Protein AF-A0A328EGV8-F1 (afdb_monomer_lite)

Radius of gyration: 38.37 Å; chains: 1; bounding box: 125×71×130 Å

Foldseek 3Di:
DDPDDDPDDDDPDPDDDPDQPDLVLLLVLLCVLCVPDDPVLSVLLSCCVSVLPDPDDSVRSNVQSNVLVVVCVVVVDRSSVSSNVVSVVVVVVVVVVVVVVPDDDDDPDPDDCVVVVVVVVVVVVVVVVVVVVVVVVVVLLCVLVVLVVQLVVLLVPDDVVLQDDDPVQLVVQLVPDDPVNCVLCVVNVHDSSNLSSLVSSLLVCLPVCVDVSNVSNVVSNVVNCLSSLNFPQDPVGDGLFLFQDLCLCVQAVVLLVVLVPDPLLVLLLPQPQFDDDDVRLLLCCVFENDPVLVVLVVLLVVVVVCVVVVHDDDPVNVVSVVVNVVSSVVSVVVLSVSLSSSLSSSLSCLVVVVCSVQARCVLLVNDHVVVFLDDPPHDQWYWDFDQDPVRHTFTKIWGWGHRPNHIKIWIFTLPDLATAIKIFDQWDQDPVVRAIWGDDPPRGDIDGLPFNAHHSNRLSVQLSVQSHNVNSVVLSVVANHSVSSSSVSSSSSRVSSVVRGDPDNVSSFSVSLSSLLSLLSSLCCPQLPDPLRVCCVHVVVCCPVPLLNVLLSLQSNVQSVPDTSVLSVLLSVLSVLLSCLLPDPPSVVLLVLAPAPVLSVLNVQSNVVVVVNNDNVSSSVSSSSVQCLFFLDRSPDPPDDSPDPRSYGDSQLSSLSSVCSVPSPDYCPPCVNVVSHDPSSSVVSVVVVVVVVVVVVVVVVVVVVVVVPDDDPDDD

Sequence (716 aa):
MNKEKLSIHPDTSGEIQKKSLNPNEVKGIIDVVFANLSPEEKSSIGNVILDSKLKLSLNNIKLILEQAKKGSEKTKTSPLNFVRKFLDFQKKQMKQKLDIQKFPTLSAKAQDNKKENQVKEKENQVKEKENQVKRKKININERLTQQIKQTKEAYQKLNPTLRQHTSDELNSKVSTLSPVVRAKLKKNNIAPAEYANFLLSREKIRGDTKKPENETFLKSLKNMERSLGIEEQTQGGYPLSYEPKAKVFDQNPDLAEFAKNDQTFSRLENVEIFPKGDEWDQKLIEKFGDRGLKELAGKVASLDAKQKQGEALSIQEKEMITAYQQQLEALKAQMQSRLTNYLKASITQAPVVALMRYLGQESLGGRKLSDLLSHQDKPFATLVQETTLTGKAEPILQLKGMIEGKPLTFYYNLADPTASLECDDNLHYDPFSHQLSLGVQGKGNRTKLNLQMPTTKELSQRLEEALTPEKVKDIIDQASDLQDYQEKIGLLASDQLEDSFSTDETIHSRLARHTEKNLAIQELQAQLVPPEITHQLMKDGLINQHRPTQNVFRLLDRTSEESTDAELQSFRIAIKKLDSFLKSPNLSQKIMEIQDPILRNVLTKLSDANLKKSDFQVRSTAMLDFFNLFTRQNLTDNSVNPEAPDYKMNLSDFSRFIGFLDRPDQMITDPKHLEHFSPAFREKYQLQESAQQGGLSHLEDEIAAVYEEEPSYAYA

pLDDT: mean 73.77, std 16.64, range [25.14, 94.38]

Secondary structure (DSSP, 8-state):
-------------S-----PPPHHHHHHHHHHHTTTS-HHHHHHHHHHHHTT-----HHHHHHHHHHHHHHHHHHTS-HHHHHHHHHHHHHHHHHHHHHHHS-----S--SSTHHHHHHHHHHHHHHHHHHHHHHHHHHHHHHHHHHHHHHHHHHHHS-HHHH---HHHHHHHHHTS-HHHHHHHHHTT--HHHHHHHHHHHHHHTT-TTSHHHHHHHHHHHHHHHHTT---B-TTS-BSSS---THHHHH-HHHHHHHHH-GGGHHHHS---S--SHHHHHHHHHHH--HHHHHHHHHHHHHHHHHHTTPPPPHHHHHHHHHHHHHHHHHHHHHHHHHHHHHHHHHHTHHHHHHHHHS-SGGGTT--HHHHS--TTS-SEEEEEEE-TTS-EEEEEEEEEEETTEEEEEEEESS-TTPEEEEEESEEEETTTTEEEE--TTTSEEEEEEEEPPPHHHHHHHHHHH--HHHHHHHHHH-SSHHHHHHHHHHHHHHHHHTTS---HHHHHHHHHHHHHHHHHHHHHHHHS-HHHHHHHHHS-GGGT-HHHHHHHHHHHHHHHHS-HHHHHHHHHHHHHHHHHHTSTTHHHHHHH---HHHHHHHHHHHHHHH-TT-HHHHHHHHHHHHHTTBSS-TT-TT--TTSTT-SB-HHHHHHHHHGGG-TT--TTSHHHHTTS-HHHHHHHHHHHHHHHHHHHHHHHHHHHHHS--------

Structure (mmCIF, N/CA/C/O backbone):
data_AF-A0A328EGV8-F1
#
_entry.id   AF-A0A328EGV8-F1
#
loop_
_atom_site.group_PDB
_atom_site.id
_atom_site.type_symbol
_atom_site.label_atom_id
_atom_site.label_alt_id
_atom_site.label_comp_id
_atom_site.label_asym_id
_atom_site.label_entity_id
_atom_site.label_seq_id
_atom_site.pdbx_PDB_ins_code
_atom_site.Cartn_x
_atom_site.Cartn_y
_atom_site.Cartn_z
_atom_site.occupancy
_atom_site.B_iso_or_equiv
_atom_site.auth_seq_id
_atom_site.auth_comp_id
_atom_site.auth_asym_id
_atom_site.auth_atom_id
_atom_site.pdbx_PDB_model_num
ATOM 1 N N . MET A 1 1 ? -35.916 10.410 3.739 1.00 26.02 1 MET A N 1
ATOM 2 C CA . MET A 1 1 ? -36.216 11.383 4.815 1.00 26.02 1 MET A CA 1
ATOM 3 C C . MET A 1 1 ? -35.506 10.914 6.072 1.00 26.02 1 MET A C 1
ATOM 5 O O . MET A 1 1 ? -35.949 9.942 6.672 1.00 26.02 1 MET A O 1
ATOM 9 N N . ASN A 1 2 ? -34.388 11.557 6.415 1.00 25.14 2 ASN A N 1
ATOM 10 C CA . ASN A 1 2 ? -33.703 11.342 7.689 1.00 25.14 2 ASN A CA 1
ATOM 11 C C . ASN A 1 2 ? -34.556 11.916 8.825 1.00 25.14 2 ASN A C 1
ATOM 13 O O . ASN A 1 2 ? -35.124 13.000 8.692 1.00 25.14 2 ASN A O 1
ATOM 17 N N . LYS A 1 3 ? -34.671 11.163 9.922 1.00 30.06 3 LYS A N 1
ATOM 18 C CA . LYS A 1 3 ? -35.305 11.599 11.169 1.00 30.06 3 LYS A CA 1
ATOM 19 C C . LYS A 1 3 ? -34.372 12.576 11.893 1.00 30.06 3 LYS A C 1
ATOM 21 O O . LYS A 1 3 ? -33.706 12.192 12.846 1.00 30.06 3 LYS A O 1
ATOM 26 N N . GLU A 1 4 ? -34.330 13.829 11.457 1.00 29.70 4 GLU A N 1
ATOM 27 C CA . GLU A 1 4 ? -33.896 14.911 12.343 1.00 29.70 4 GLU A CA 1
ATOM 28 C C . GLU A 1 4 ? -35.030 15.193 13.336 1.00 29.70 4 GLU A C 1
ATOM 30 O O . GLU A 1 4 ? -36.173 15.456 12.954 1.00 29.70 4 GLU A O 1
ATOM 35 N N . LYS A 1 5 ? -34.731 15.065 14.632 1.00 34.91 5 LYS A N 1
ATOM 36 C CA . LYS A 1 5 ? -35.637 15.431 15.723 1.00 34.91 5 LYS A CA 1
ATOM 37 C C . LYS A 1 5 ? -35.892 16.943 15.663 1.00 34.91 5 LYS A C 1
ATOM 39 O O . LYS A 1 5 ? -35.060 17.716 16.119 1.00 34.91 5 LYS A O 1
ATOM 44 N N . LEU A 1 6 ? -37.057 17.365 15.169 1.00 33.28 6 LEU A N 1
ATOM 45 C CA . LEU A 1 6 ? -37.599 18.683 15.504 1.00 33.28 6 LEU A CA 1
ATOM 46 C C . LEU A 1 6 ? -38.325 18.588 16.841 1.00 33.28 6 LEU A C 1
ATOM 48 O O . LEU A 1 6 ? -39.429 18.046 16.910 1.00 33.28 6 LEU A O 1
ATOM 52 N N . SER A 1 7 ? -37.732 19.154 17.890 1.00 30.23 7 SER A N 1
ATOM 53 C CA . SER A 1 7 ? -38.506 19.571 19.057 1.00 30.23 7 SER A CA 1
ATOM 54 C C . SER A 1 7 ? -39.130 20.929 18.741 1.00 30.23 7 SER A C 1
ATOM 56 O O . SER A 1 7 ? -38.487 21.963 18.891 1.00 30.23 7 SER A O 1
ATOM 58 N N . ILE A 1 8 ? -40.369 20.933 18.245 1.00 36.16 8 ILE A N 1
ATOM 59 C CA . ILE A 1 8 ? -41.199 22.142 18.267 1.00 36.16 8 ILE A CA 1
ATOM 60 C C . ILE A 1 8 ? -41.991 22.085 19.568 1.00 36.16 8 ILE A C 1
ATOM 62 O O . ILE A 1 8 ? -42.899 21.262 19.712 1.00 36.16 8 ILE A O 1
ATOM 66 N N . HIS A 1 9 ? -41.632 22.935 20.524 1.00 35.03 9 HIS A N 1
ATOM 67 C CA . HIS A 1 9 ? -42.417 23.106 21.738 1.00 35.03 9 HIS A CA 1
ATOM 68 C C . HIS A 1 9 ? -43.706 23.877 21.402 1.00 35.03 9 HIS A C 1
ATOM 70 O O . HIS A 1 9 ? -43.637 24.914 20.736 1.00 35.03 9 HIS A O 1
ATOM 76 N N . PRO A 1 10 ? -44.893 23.402 21.822 1.00 34.28 10 PRO A N 1
ATOM 77 C CA . PRO A 1 10 ? -46.053 24.272 21.899 1.00 34.28 10 PRO A CA 1
ATOM 78 C C . PRO A 1 10 ? -45.776 25.317 22.980 1.00 34.28 10 PRO A C 1
ATOM 80 O O . PRO A 1 10 ? -45.325 24.973 24.071 1.00 34.28 10 PRO A O 1
ATOM 83 N N . ASP A 1 11 ? -46.018 26.579 22.651 1.00 34.12 11 ASP A N 1
ATOM 84 C CA . ASP A 1 11 ? -45.873 27.695 23.577 1.00 34.12 11 ASP A CA 1
ATOM 85 C C . ASP A 1 11 ? -46.808 27.474 24.778 1.00 34.12 11 ASP A C 1
ATOM 87 O O . ASP A 1 11 ? -48.033 27.438 24.633 1.00 34.12 11 ASP A O 1
ATOM 91 N N . THR A 1 12 ? -46.222 27.222 25.948 1.00 38.00 12 THR A N 1
ATOM 92 C CA . THR A 1 12 ? -46.913 27.107 27.240 1.00 38.00 12 THR A CA 1
ATOM 93 C C . THR A 1 12 ? -46.726 28.378 28.066 1.00 38.00 12 THR A C 1
ATOM 95 O O . THR A 1 12 ? -46.600 28.307 29.286 1.00 38.00 12 THR A O 1
ATOM 98 N N . SER A 1 13 ? -46.687 29.545 27.421 1.00 29.56 13 SER A N 1
ATOM 99 C CA . SER A 1 13 ? -46.843 30.820 28.115 1.00 29.56 13 SER A CA 1
ATOM 100 C C . SER A 1 13 ? -48.334 31.116 28.305 1.00 29.56 13 SER A C 1
ATOM 102 O O . SER A 1 13 ? -49.131 31.155 27.364 1.00 29.56 13 SER A O 1
ATOM 104 N N . GLY A 1 14 ? -48.733 31.234 29.571 1.00 36.25 14 GLY A N 1
ATOM 105 C CA . GLY A 1 14 ? -50.026 31.787 29.943 1.00 36.25 14 GLY A CA 1
ATOM 106 C C . GLY A 1 14 ? -50.127 33.226 29.441 1.00 36.25 14 GLY A C 1
ATOM 107 O O . GLY A 1 14 ? -49.166 33.977 29.537 1.00 36.25 14 GLY A O 1
ATOM 108 N N . GLU A 1 15 ? -51.306 33.553 28.915 1.00 36.88 15 GLU A N 1
ATOM 109 C CA . GLU A 1 15 ? -51.713 34.854 28.372 1.00 36.88 15 GLU A CA 1
ATOM 110 C C . GLU A 1 15 ? -50.997 35.316 27.096 1.00 36.88 15 GLU A C 1
ATOM 112 O O . GLU A 1 15 ? -50.005 36.019 27.149 1.00 36.88 15 GLU A O 1
ATOM 117 N N . ILE A 1 16 ? -51.609 35.042 25.936 1.00 32.16 16 ILE A N 1
ATOM 118 C CA . ILE A 1 16 ? -51.841 36.039 24.878 1.00 32.16 16 ILE A CA 1
ATOM 119 C C . ILE A 1 16 ? -53.112 35.628 24.114 1.00 32.16 16 ILE A C 1
ATOM 121 O O . ILE A 1 16 ? -53.387 34.461 23.837 1.00 32.16 16 ILE A O 1
ATOM 125 N N . GLN A 1 17 ? -53.920 36.642 23.835 1.00 32.44 17 GLN A N 1
ATOM 126 C CA . GLN A 1 17 ? -55.236 36.642 23.209 1.00 32.44 17 GLN A CA 1
ATOM 127 C C . GLN A 1 17 ? -55.344 35.764 21.948 1.00 32.44 17 GLN A C 1
ATOM 129 O O . GLN A 1 17 ? -54.383 35.579 21.204 1.00 32.44 17 GLN A O 1
ATOM 134 N N . LYS A 1 18 ? -56.564 35.283 21.662 1.00 38.38 18 LYS A N 1
ATOM 135 C CA . LYS A 1 18 ? -56.972 34.668 20.386 1.00 38.38 18 LYS A CA 1
ATOM 136 C C . LYS A 1 18 ? -56.677 35.611 19.199 1.00 38.38 18 LYS A C 1
ATOM 138 O O . LYS A 1 18 ? -57.587 36.258 18.697 1.00 38.38 18 LYS A O 1
ATOM 143 N N . LYS A 1 19 ? -55.439 35.683 18.712 1.00 44.94 19 LYS A N 1
ATOM 144 C CA . LYS A 1 19 ? -55.145 36.225 17.383 1.00 44.94 19 LYS A CA 1
ATOM 145 C C . LYS A 1 19 ? -55.172 35.064 16.400 1.00 44.94 19 LYS A C 1
ATOM 147 O O . LYS A 1 19 ? -54.299 34.201 16.404 1.00 44.94 19 LYS A O 1
ATOM 152 N N . SER A 1 20 ? -56.230 35.005 15.596 1.00 56.56 20 SER A N 1
ATOM 153 C CA . SER A 1 20 ? -56.217 34.233 14.355 1.00 56.56 20 SER A CA 1
ATOM 154 C C . SER A 1 20 ? -54.996 34.651 13.534 1.00 56.56 20 SER A C 1
ATOM 156 O O . SER A 1 20 ? -54.712 35.846 13.450 1.00 56.56 20 SER A O 1
ATOM 158 N N . LEU A 1 21 ? -54.284 33.683 12.955 1.00 64.44 21 LEU A N 1
ATOM 159 C CA . LEU A 1 21 ? -53.151 33.923 12.059 1.00 64.44 21 LEU A CA 1
ATOM 160 C C . LEU A 1 21 ? -53.514 34.990 11.023 1.00 64.44 21 LEU A C 1
ATOM 162 O O . LEU A 1 21 ? -54.453 34.797 10.253 1.00 64.44 21 LEU A O 1
ATOM 166 N N . ASN A 1 22 ? -52.800 36.116 11.033 1.00 71.75 22 ASN A N 1
ATOM 167 C CA . ASN A 1 22 ? -53.027 37.193 10.081 1.00 71.75 22 ASN A CA 1
ATOM 168 C C . ASN A 1 22 ? -52.531 36.735 8.696 1.00 71.75 22 ASN A C 1
ATOM 170 O O . ASN A 1 22 ? -51.331 36.475 8.545 1.00 71.75 22 ASN A O 1
ATOM 174 N N . PRO A 1 23 ? -53.403 36.640 7.673 1.00 76.38 23 PRO A N 1
ATOM 175 C CA . PRO A 1 23 ? -53.005 36.186 6.341 1.00 76.38 23 PRO A CA 1
ATOM 176 C C . PRO A 1 23 ? -51.863 37.010 5.736 1.00 76.38 23 PRO A C 1
ATOM 178 O O . PRO A 1 23 ? -51.013 36.457 5.041 1.00 76.38 23 PRO A O 1
ATOM 181 N N . ASN A 1 24 ? -51.793 38.308 6.053 1.00 76.69 24 ASN A N 1
ATOM 182 C CA . ASN A 1 24 ? -50.748 39.197 5.544 1.00 76.69 24 ASN A CA 1
ATOM 183 C C . ASN A 1 24 ? -49.371 38.897 6.159 1.00 76.69 24 ASN A C 1
ATOM 185 O O . ASN A 1 24 ? -48.360 39.002 5.469 1.00 76.69 24 ASN A O 1
ATOM 189 N N . GLU A 1 25 ? -49.319 38.464 7.421 1.00 79.38 25 GLU A N 1
ATOM 190 C CA . GLU A 1 25 ? -48.067 38.077 8.090 1.00 79.38 25 GLU A CA 1
ATOM 191 C C . GLU A 1 25 ? -47.550 36.736 7.558 1.00 79.38 25 GLU A C 1
ATOM 193 O O . GLU A 1 25 ? -46.360 36.588 7.281 1.00 79.38 25 GLU A O 1
ATOM 198 N N . VAL A 1 26 ? -48.450 35.770 7.337 1.00 80.94 26 VAL A N 1
ATOM 199 C CA . VAL A 1 26 ? -48.101 34.477 6.726 1.00 80.94 26 VAL A CA 1
ATOM 200 C C . VAL A 1 26 ? -47.602 34.676 5.297 1.00 80.94 26 VAL A C 1
ATOM 202 O O . VAL A 1 26 ? -46.578 34.103 4.923 1.00 80.94 26 VAL A O 1
ATOM 205 N N . LYS A 1 27 ? -48.277 35.531 4.520 1.00 83.56 27 LYS A N 1
ATOM 206 C CA . LYS A 1 27 ? -47.846 35.895 3.168 1.00 83.56 27 LYS A CA 1
ATOM 207 C C . LYS A 1 27 ? -46.453 36.532 3.178 1.00 83.56 27 LYS A C 1
ATOM 209 O O . LYS A 1 27 ? -45.596 36.086 2.423 1.00 83.56 27 LYS A O 1
ATOM 214 N N . GLY A 1 28 ? -46.193 37.471 4.092 1.00 80.94 28 GLY A N 1
ATOM 215 C CA . GLY A 1 28 ? -44.876 38.096 4.242 1.00 80.94 28 GLY A CA 1
ATOM 216 C C . GLY A 1 28 ? -43.753 37.090 4.526 1.00 80.94 28 GLY A C 1
ATOM 217 O O . GLY A 1 28 ? -42.688 37.167 3.919 1.00 80.94 28 GLY A O 1
ATOM 218 N N . ILE A 1 29 ? -43.989 36.092 5.384 1.00 83.50 29 ILE A N 1
ATOM 219 C CA . ILE A 1 29 ? -42.992 35.043 5.665 1.00 83.50 29 ILE A CA 1
ATOM 220 C C . ILE A 1 29 ? -42.770 34.145 4.440 1.00 83.50 29 ILE A C 1
ATOM 222 O O . ILE A 1 29 ? -41.628 33.789 4.144 1.00 83.50 29 ILE A O 1
ATOM 226 N N . ILE A 1 30 ? -43.833 33.786 3.715 1.00 86.50 30 ILE A N 1
ATOM 227 C CA . ILE A 1 30 ? -43.728 32.981 2.488 1.00 86.50 30 ILE A CA 1
ATOM 228 C C . ILE A 1 30 ? -42.914 33.726 1.432 1.00 86.50 30 ILE A C 1
ATOM 230 O O . ILE A 1 30 ? -42.022 33.128 0.834 1.00 86.50 30 ILE A O 1
ATOM 234 N N . ASP A 1 31 ? -43.166 35.020 1.241 1.00 85.12 31 ASP A N 1
ATOM 235 C CA . ASP A 1 31 ? -42.439 35.835 0.267 1.00 85.12 31 ASP A CA 1
ATOM 236 C C . ASP A 1 31 ? -40.947 35.952 0.606 1.00 85.12 31 ASP A C 1
ATOM 238 O O . ASP A 1 31 ? -40.111 35.872 -0.295 1.00 85.12 31 ASP A O 1
ATOM 242 N N . VAL A 1 32 ? -40.600 36.036 1.896 1.00 86.00 32 VAL A N 1
ATOM 243 C CA . VAL A 1 32 ? -39.202 36.053 2.361 1.00 86.00 32 VAL A CA 1
ATOM 244 C C . VAL A 1 32 ? -38.514 34.701 2.159 1.00 86.00 32 VAL A C 1
ATOM 246 O O . VAL A 1 32 ? -37.394 34.641 1.652 1.00 86.00 32 VAL A O 1
ATOM 249 N N . VAL A 1 33 ? -39.153 33.595 2.549 1.00 84.31 33 VAL A N 1
ATOM 250 C CA . VAL A 1 33 ? -38.522 32.265 2.469 1.00 84.31 33 VAL A CA 1
ATOM 251 C C . VAL A 1 33 ? -38.419 31.792 1.013 1.00 84.31 33 VAL A C 1
ATOM 253 O O . VAL A 1 33 ? -37.399 31.220 0.608 1.00 84.31 33 VAL A O 1
ATOM 256 N N . PHE A 1 34 ? -39.442 32.075 0.207 1.00 86.19 34 PHE A N 1
ATOM 257 C CA . PHE A 1 34 ? -39.609 31.585 -1.158 1.00 86.19 34 PHE A CA 1
ATOM 258 C C . PHE A 1 34 ? -39.554 32.703 -2.205 1.00 86.19 34 PHE A C 1
ATOM 260 O O . PHE A 1 34 ? -40.413 32.765 -3.077 1.00 86.19 34 PHE A O 1
ATOM 267 N N . ALA A 1 35 ? -38.530 33.562 -2.174 1.00 81.44 35 ALA A N 1
ATOM 268 C CA . ALA A 1 35 ? -38.401 34.704 -3.092 1.00 81.44 35 ALA A CA 1
ATOM 269 C C . ALA A 1 35 ? -38.687 34.361 -4.575 1.00 81.44 35 ALA A C 1
ATOM 271 O O . ALA A 1 35 ? -39.471 35.058 -5.217 1.00 81.44 35 ALA A O 1
ATOM 272 N N . ASN A 1 36 ? -38.166 33.228 -5.065 1.00 79.31 36 ASN A N 1
ATOM 273 C CA . ASN A 1 36 ? -38.188 32.837 -6.484 1.00 79.31 36 ASN A CA 1
ATOM 274 C C . ASN A 1 36 ? -39.344 31.896 -6.892 1.00 79.31 36 ASN A C 1
ATOM 276 O O . ASN A 1 36 ? -39.325 31.350 -7.992 1.00 79.31 36 ASN A O 1
ATOM 280 N N . LEU A 1 37 ? -40.3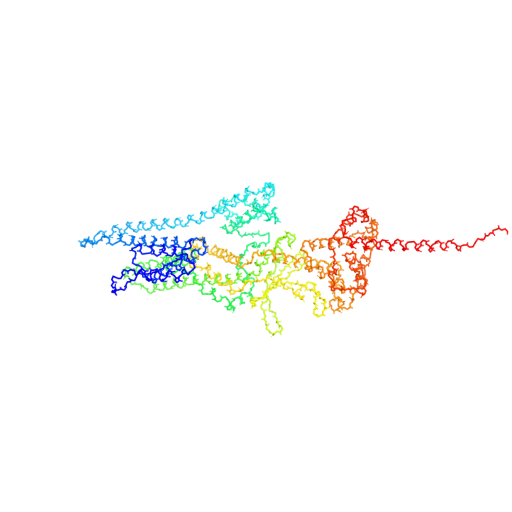13 31.639 -6.009 1.00 84.38 37 LEU A N 1
ATOM 281 C CA . LEU A 1 37 ? -41.417 30.701 -6.268 1.00 84.38 37 LEU A CA 1
ATOM 282 C C . LEU A 1 37 ? -42.592 31.394 -6.981 1.00 84.38 37 LEU A C 1
ATOM 284 O O . LEU A 1 37 ? -42.805 32.593 -6.765 1.00 84.38 37 LEU A O 1
ATOM 288 N N . SER A 1 38 ? -43.374 30.665 -7.791 1.00 86.31 38 SER A N 1
ATOM 289 C CA . SER A 1 38 ? -44.483 31.283 -8.537 1.00 86.31 38 SER A CA 1
ATOM 290 C C . SER A 1 38 ? -45.553 31.855 -7.591 1.00 86.31 38 SER A C 1
ATOM 292 O O . SER A 1 38 ? -45.785 31.300 -6.506 1.00 86.31 38 SER A O 1
ATOM 294 N N . PRO A 1 39 ? -46.235 32.952 -7.971 1.00 84.25 39 PRO A N 1
ATOM 295 C CA . PRO A 1 39 ? -47.312 33.521 -7.166 1.00 84.25 39 PRO A CA 1
ATOM 296 C C . PRO A 1 39 ? -48.442 32.525 -6.855 1.00 84.25 39 PRO A C 1
ATOM 298 O O . PRO A 1 39 ? -48.960 32.541 -5.734 1.00 84.25 39 PRO A O 1
ATOM 301 N N . GLU A 1 40 ? -48.801 31.625 -7.786 1.00 82.69 40 GLU A N 1
ATOM 302 C CA . GLU A 1 40 ? -49.848 30.621 -7.531 1.00 82.69 40 GLU A CA 1
ATOM 303 C C . GLU A 1 40 ? -49.417 29.600 -6.474 1.00 82.69 40 GLU A C 1
ATOM 305 O O . GLU A 1 40 ? -50.210 29.200 -5.613 1.00 82.69 40 GLU A O 1
ATOM 310 N N . GLU A 1 41 ? -48.150 29.187 -6.498 1.00 81.50 41 GLU A N 1
ATOM 311 C CA . GLU A 1 41 ? -47.632 28.201 -5.558 1.00 81.50 41 GLU A CA 1
ATOM 312 C C . GLU A 1 41 ? -47.457 28.807 -4.158 1.00 81.50 41 GLU A C 1
ATOM 314 O O . GLU A 1 41 ? -47.827 28.184 -3.159 1.00 81.50 41 GLU A O 1
ATOM 319 N N . LYS A 1 42 ? -47.021 30.070 -4.074 1.00 85.81 42 LYS A N 1
ATOM 320 C CA . LYS A 1 42 ? -46.996 30.845 -2.821 1.00 85.81 42 LYS A CA 1
ATOM 321 C C . LYS A 1 42 ? -48.388 30.998 -2.211 1.00 85.81 42 LYS A C 1
ATOM 323 O O . LYS A 1 42 ? -48.558 30.782 -1.010 1.00 85.81 42 LYS A O 1
ATOM 328 N N . SER A 1 43 ? -49.389 31.322 -3.033 1.00 84.75 43 SER A N 1
ATOM 329 C CA . SER A 1 43 ? -50.785 31.416 -2.590 1.00 84.75 43 SER A CA 1
ATOM 330 C C . SER A 1 43 ? -51.303 30.066 -2.084 1.00 84.75 43 SER A C 1
ATOM 332 O O . SER A 1 43 ? -51.897 29.993 -1.009 1.00 84.75 43 SER A O 1
ATOM 334 N N . SER A 1 44 ? -50.985 28.977 -2.789 1.00 87.06 44 SER A N 1
ATOM 335 C CA . SER A 1 44 ? -51.366 27.616 -2.394 1.00 87.06 44 SER A CA 1
ATOM 336 C C . SER A 1 44 ? -50.742 27.192 -1.061 1.00 87.06 44 SER A C 1
ATOM 338 O O . SER A 1 44 ? -51.416 26.578 -0.232 1.00 87.06 44 SER A O 1
ATOM 340 N N . ILE A 1 45 ? -49.473 27.540 -0.821 1.00 87.00 45 ILE A N 1
ATOM 341 C CA . ILE A 1 45 ? -48.793 27.302 0.461 1.00 87.00 45 ILE A CA 1
ATOM 342 C C . ILE A 1 45 ? -49.460 28.111 1.580 1.00 87.00 45 ILE A C 1
ATOM 344 O O . ILE A 1 45 ? -49.745 27.556 2.643 1.00 87.00 45 ILE A O 1
ATOM 348 N N . GLY A 1 46 ? -49.757 29.391 1.332 1.00 84.31 46 GLY A N 1
ATOM 349 C CA . GLY A 1 46 ? -50.450 30.259 2.286 1.00 84.31 46 GLY A CA 1
ATOM 350 C C . GLY A 1 46 ? -51.813 29.704 2.692 1.00 84.31 46 GLY A C 1
ATOM 351 O O . GLY A 1 46 ? -52.081 29.550 3.884 1.00 84.31 46 GLY A O 1
ATOM 352 N N . ASN A 1 47 ? -52.626 29.306 1.712 1.00 85.38 47 ASN A N 1
ATOM 353 C CA . ASN A 1 47 ? -53.949 28.731 1.953 1.00 85.38 47 ASN A CA 1
ATOM 354 C C . ASN A 1 47 ? -53.857 27.427 2.754 1.00 85.38 47 ASN A C 1
ATOM 356 O O . ASN A 1 47 ? -54.553 27.274 3.749 1.00 85.38 47 ASN A O 1
ATOM 360 N N . VAL A 1 48 ? -52.932 26.522 2.414 1.00 84.94 48 VAL A N 1
ATOM 361 C CA . VAL A 1 48 ? -52.754 25.255 3.148 1.00 84.94 48 VAL A CA 1
ATOM 362 C C . VAL A 1 48 ? -52.370 25.475 4.619 1.00 84.94 48 VAL A C 1
ATOM 364 O O . VAL A 1 48 ? -52.787 24.701 5.486 1.00 84.94 48 VAL A O 1
ATOM 367 N N . ILE A 1 49 ? -51.598 26.519 4.926 1.00 83.25 49 ILE A N 1
ATOM 368 C CA . ILE A 1 49 ? -51.211 26.856 6.304 1.00 83.25 49 ILE A CA 1
ATOM 369 C C . ILE A 1 49 ? -52.385 27.472 7.061 1.00 83.25 49 ILE A C 1
ATOM 371 O O . ILE A 1 49 ? -52.659 27.055 8.189 1.00 83.25 49 ILE A O 1
ATOM 375 N N . LEU A 1 50 ? -53.102 28.410 6.442 1.00 82.12 50 LEU A N 1
ATOM 376 C CA . LEU A 1 50 ? -54.263 29.068 7.045 1.00 82.12 50 LEU A CA 1
ATOM 377 C C . LEU A 1 50 ? -55.420 28.074 7.272 1.00 82.12 50 LEU A C 1
ATOM 379 O O . LEU A 1 50 ? -55.985 28.021 8.366 1.00 82.12 50 LEU A O 1
ATOM 383 N N . ASP A 1 51 ? -55.678 27.186 6.310 1.00 78.75 51 ASP A N 1
ATOM 384 C CA . ASP A 1 51 ? -56.711 26.141 6.380 1.00 78.75 51 ASP A CA 1
ATOM 385 C C . ASP A 1 51 ? -56.331 24.969 7.292 1.00 78.75 51 ASP A C 1
ATOM 387 O O . ASP A 1 51 ? -57.159 24.109 7.615 1.00 78.75 51 ASP A O 1
ATOM 391 N N . SER A 1 52 ? -55.078 24.909 7.757 1.00 73.56 52 SER A N 1
ATOM 392 C CA . SER A 1 52 ? -54.622 23.829 8.631 1.00 73.56 52 SER A CA 1
ATOM 393 C C . SER A 1 52 ? -55.383 23.780 9.963 1.00 73.56 52 SER A C 1
ATOM 395 O O . SER A 1 52 ? -55.427 22.712 10.582 1.00 73.56 52 SER A O 1
ATOM 397 N N . LYS A 1 53 ? -55.991 24.903 10.389 1.00 67.38 53 LYS A N 1
ATOM 398 C CA . LYS A 1 53 ? -56.648 25.115 11.697 1.00 67.38 53 LYS A CA 1
ATOM 399 C C . LYS A 1 53 ? -55.750 24.790 12.903 1.00 67.38 53 LYS A C 1
ATOM 401 O O . LYS A 1 53 ? -56.241 24.614 14.017 1.00 67.38 53 LYS A O 1
ATOM 406 N N . LEU A 1 54 ? -54.435 24.700 12.696 1.00 68.75 54 LEU A N 1
ATOM 407 C CA . LEU A 1 54 ? -53.448 24.498 13.751 1.00 68.75 54 LEU A CA 1
ATOM 408 C C . LEU A 1 54 ? -53.089 25.849 14.384 1.00 68.75 54 LEU A C 1
ATOM 410 O O . LEU A 1 54 ? -52.902 26.840 13.681 1.00 68.75 54 LEU A O 1
ATOM 414 N N . LYS A 1 55 ? -52.947 25.892 15.714 1.00 67.88 55 LYS A N 1
ATOM 415 C CA . LYS A 1 55 ? -52.405 27.066 16.417 1.00 67.88 55 LYS A CA 1
ATOM 416 C C . LYS A 1 55 ? -50.883 27.107 16.236 1.00 67.88 55 LYS A C 1
ATOM 418 O O . LYS A 1 55 ? -50.146 26.621 17.089 1.00 67.88 55 LYS A O 1
ATOM 423 N N . LEU A 1 56 ? -50.423 27.614 15.095 1.00 72.50 56 LEU A N 1
ATOM 424 C CA . LEU A 1 56 ? -49.000 27.776 14.789 1.00 72.50 56 LEU A CA 1
ATOM 425 C C . LEU A 1 56 ? -48.564 29.215 15.081 1.00 72.50 56 LEU A C 1
ATOM 427 O O . LEU A 1 56 ? -49.221 30.157 14.645 1.00 72.50 56 LEU A O 1
ATOM 431 N N . SER A 1 57 ? -47.450 29.386 15.794 1.00 76.31 57 SER A N 1
ATOM 432 C CA . SER A 1 57 ? -46.788 30.688 15.905 1.00 76.31 57 SER A CA 1
ATOM 433 C C . SER A 1 57 ? -46.098 31.051 14.584 1.00 76.31 57 SER A C 1
ATOM 435 O O . SER A 1 57 ? -45.741 30.170 13.796 1.00 76.31 57 SER A O 1
ATOM 437 N N . LEU A 1 58 ? -45.857 32.344 14.350 1.00 73.94 58 LEU A N 1
ATOM 438 C CA . LEU A 1 58 ? -45.144 32.819 13.156 1.00 73.94 58 LEU A CA 1
ATOM 439 C C . LEU A 1 58 ? -43.736 32.205 13.036 1.00 73.94 58 LEU A C 1
ATOM 441 O O . LEU A 1 58 ? -43.327 31.813 11.944 1.00 73.94 58 LEU A O 1
ATOM 445 N N . ASN A 1 59 ? -43.034 32.023 14.161 1.00 71.06 59 ASN A N 1
ATOM 446 C CA . ASN A 1 59 ? -41.726 31.355 14.197 1.00 71.06 59 ASN A CA 1
ATOM 447 C C . ASN A 1 59 ? -41.814 29.891 13.750 1.00 71.06 59 ASN A C 1
ATOM 449 O O . ASN A 1 59 ? -40.976 29.427 12.977 1.00 71.06 59 ASN A O 1
ATOM 453 N N . ASN A 1 60 ? -42.862 29.176 14.170 1.00 73.31 60 ASN A N 1
ATOM 454 C CA . ASN A 1 60 ? -43.078 27.797 13.741 1.00 73.31 60 ASN A CA 1
ATOM 455 C C . ASN A 1 60 ? -43.406 27.723 12.246 1.00 73.31 60 ASN A C 1
ATOM 457 O O . ASN A 1 60 ? -42.908 26.835 11.562 1.00 73.31 60 ASN A O 1
ATOM 461 N N . ILE A 1 61 ? -44.186 28.668 11.713 1.00 80.0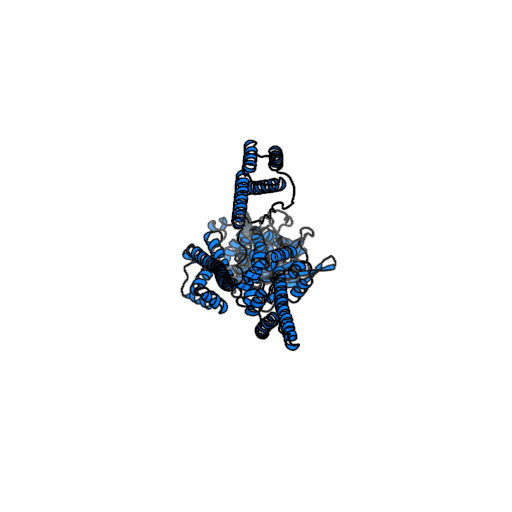6 61 ILE A N 1
ATOM 462 C CA . ILE A 1 61 ? -44.468 28.744 10.272 1.00 80.06 61 ILE A CA 1
ATOM 463 C C . ILE A 1 61 ? -43.181 28.978 9.481 1.00 80.06 61 ILE A C 1
ATOM 465 O O . ILE A 1 61 ? -42.927 28.262 8.514 1.00 80.06 61 ILE A O 1
ATOM 469 N N . LYS A 1 62 ? -42.332 29.914 9.917 1.00 80.06 62 LYS A N 1
ATOM 470 C CA . LYS A 1 62 ? -41.040 30.178 9.273 1.00 80.06 62 LYS A CA 1
ATOM 471 C C . LYS A 1 62 ? -40.152 28.928 9.238 1.00 80.06 62 LYS A C 1
ATOM 473 O O . LYS A 1 62 ? -39.664 28.570 8.169 1.00 80.06 62 LYS A O 1
ATOM 478 N N . LEU A 1 63 ? -40.024 28.214 10.359 1.00 76.94 63 LEU A N 1
ATOM 479 C CA . LEU A 1 63 ? -39.245 26.969 10.439 1.00 76.94 63 LEU A CA 1
ATOM 480 C C . LEU A 1 63 ? -39.771 25.881 9.491 1.00 76.94 63 LEU A C 1
ATOM 482 O O . LEU A 1 63 ? -38.987 25.214 8.816 1.00 76.94 63 LEU A O 1
ATOM 486 N N . ILE A 1 64 ? -41.095 25.718 9.402 1.00 78.56 64 ILE A N 1
ATOM 487 C CA . ILE A 1 64 ? -41.724 24.759 8.481 1.00 78.56 64 ILE A CA 1
ATOM 488 C C . ILE A 1 64 ? -41.373 25.097 7.031 1.00 78.56 64 ILE A C 1
ATOM 490 O O . ILE A 1 64 ? -41.022 24.207 6.254 1.00 78.56 64 ILE A O 1
ATOM 494 N N . LEU A 1 65 ? -41.450 26.377 6.667 1.00 84.62 65 LEU A N 1
ATOM 495 C CA . LEU A 1 65 ? -41.185 26.844 5.309 1.00 84.62 65 LEU A CA 1
ATOM 496 C C . LEU A 1 65 ? -39.704 26.706 4.939 1.00 84.62 65 LEU A C 1
ATOM 498 O O . LEU A 1 65 ? -39.396 26.234 3.847 1.00 84.62 65 LEU A O 1
ATOM 502 N N . GLU A 1 66 ? -38.782 27.025 5.848 1.00 80.31 66 GLU A N 1
ATOM 503 C CA . GLU A 1 66 ? -37.340 26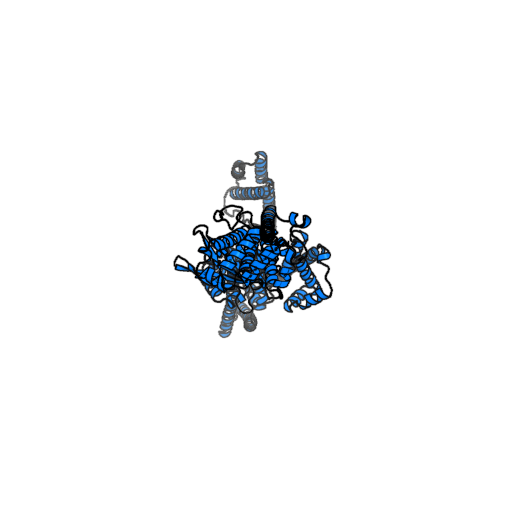.847 5.626 1.00 80.31 66 GLU A CA 1
ATOM 504 C C . GLU A 1 66 ? -36.964 25.374 5.424 1.00 80.31 66 GLU A C 1
ATOM 506 O O . GLU A 1 66 ? -36.137 25.041 4.572 1.00 80.31 66 GLU A O 1
ATOM 511 N N . GLN A 1 67 ? -37.601 24.461 6.159 1.00 73.44 67 GLN A N 1
ATOM 512 C CA . GLN A 1 67 ? -37.387 23.029 5.961 1.00 73.44 67 GLN A CA 1
ATOM 513 C C . GLN A 1 67 ? -38.033 22.502 4.686 1.00 73.44 67 GLN A C 1
ATOM 515 O O . GLN A 1 67 ? -37.432 21.675 3.998 1.00 73.44 67 GLN A O 1
ATOM 520 N N . ALA A 1 68 ? -39.221 22.995 4.337 1.00 79.88 68 ALA A N 1
ATOM 521 C CA . ALA A 1 68 ? -39.854 22.674 3.067 1.00 79.88 68 ALA A CA 1
ATOM 522 C C . ALA A 1 68 ? -38.994 23.142 1.886 1.00 79.88 68 ALA A C 1
ATOM 524 O O . ALA A 1 68 ? -38.847 22.397 0.920 1.00 79.88 68 ALA A O 1
ATOM 525 N N . LYS A 1 69 ? -38.350 24.312 1.997 1.00 80.56 69 LYS A N 1
ATOM 526 C CA . LYS A 1 69 ? -37.377 24.811 1.019 1.00 80.56 69 LYS A CA 1
ATOM 527 C C . LYS A 1 69 ? -36.172 23.881 0.891 1.00 80.56 69 LYS A C 1
ATOM 529 O O . LYS A 1 69 ? -35.922 23.369 -0.197 1.00 80.56 69 LYS A O 1
ATOM 534 N N . LYS A 1 70 ? -35.503 23.557 2.006 1.00 76.56 70 LYS A N 1
ATOM 535 C CA . LYS A 1 70 ? -34.358 22.624 2.019 1.00 76.56 70 LYS A CA 1
ATOM 536 C C . LYS A 1 70 ? -34.721 21.240 1.465 1.00 76.56 70 LYS A C 1
ATOM 538 O O . LYS A 1 70 ? -33.919 20.615 0.775 1.00 76.56 70 LYS A O 1
ATOM 543 N N . GLY A 1 71 ? -35.919 20.737 1.769 1.00 67.19 71 GLY A N 1
ATOM 544 C CA . GLY A 1 71 ? -36.420 19.457 1.259 1.00 67.19 71 GLY A CA 1
ATOM 545 C C . GLY A 1 71 ? -36.739 19.492 -0.238 1.00 67.19 71 GLY A C 1
ATOM 546 O O . GLY A 1 71 ? -36.367 18.571 -0.969 1.00 67.19 71 GLY A O 1
ATOM 547 N N . SER A 1 72 ? -37.375 20.572 -0.693 1.00 77.75 72 SER A N 1
ATOM 548 C CA . SER A 1 72 ? -37.690 20.837 -2.099 1.00 77.75 72 SER A CA 1
ATOM 549 C C . SER A 1 72 ? -36.427 20.916 -2.950 1.00 77.75 72 SER A C 1
ATOM 551 O O . SER A 1 72 ? -36.324 20.216 -3.953 1.00 77.75 72 SER A O 1
ATOM 553 N N . GLU A 1 73 ? -35.437 21.704 -2.526 1.00 77.81 73 GLU A N 1
ATOM 554 C CA . GLU A 1 73 ? -34.161 21.877 -3.236 1.00 77.81 73 GLU A CA 1
ATOM 555 C C . GLU A 1 73 ? -33.398 20.549 -3.363 1.00 77.81 73 GLU A C 1
ATOM 557 O O . GLU A 1 73 ? -32.919 20.211 -4.443 1.00 77.81 73 GLU A O 1
ATOM 562 N N . LYS A 1 74 ? -33.363 19.738 -2.294 1.00 70.69 74 LYS A N 1
ATOM 563 C CA . LYS A 1 74 ? -32.695 18.423 -2.302 1.00 70.69 74 LYS A CA 1
ATOM 564 C C . LYS A 1 74 ? -33.372 17.385 -3.194 1.00 70.69 74 LYS A C 1
ATOM 566 O O . LYS A 1 74 ? -32.704 16.483 -3.685 1.00 70.69 74 LYS A O 1
ATOM 571 N N . THR A 1 75 ? -34.691 17.458 -3.358 1.00 64.88 75 THR A N 1
ATOM 572 C CA . THR A 1 75 ? -35.467 16.426 -4.071 1.00 64.88 75 THR A CA 1
ATOM 573 C C . THR A 1 75 ? -35.998 16.881 -5.426 1.00 64.88 75 THR A C 1
ATOM 575 O O . THR A 1 75 ? -36.599 16.073 -6.125 1.00 64.88 75 THR A O 1
ATOM 578 N N . LYS A 1 76 ? -35.781 18.150 -5.802 1.00 76.50 76 LYS A N 1
ATOM 579 C CA . LYS A 1 76 ? -36.360 18.802 -6.989 1.00 76.50 76 LYS A CA 1
ATOM 580 C C . LYS A 1 76 ? -37.884 18.614 -7.091 1.00 76.50 76 LYS A C 1
ATOM 582 O O . LYS A 1 76 ? -38.418 18.393 -8.172 1.00 76.50 76 LYS A O 1
ATOM 587 N N . THR A 1 77 ? -38.594 18.680 -5.962 1.00 74.75 77 THR A N 1
ATOM 588 C CA . THR A 1 77 ? -40.066 18.569 -5.909 1.00 74.75 77 THR A CA 1
ATOM 589 C C . THR A 1 77 ? -40.687 19.768 -5.202 1.00 74.75 77 THR A C 1
ATOM 591 O O . THR A 1 77 ? -40.042 20.364 -4.353 1.00 74.75 77 THR A O 1
ATOM 594 N N . SER A 1 78 ? -41.942 20.102 -5.527 1.00 79.50 78 SER A N 1
ATOM 595 C CA . SER A 1 78 ? -42.655 21.276 -4.995 1.00 79.50 78 SER A CA 1
ATOM 596 C C . SER A 1 78 ? -42.576 21.406 -3.455 1.00 79.50 78 SER A C 1
ATOM 598 O O . SER A 1 78 ? -42.923 20.449 -2.742 1.00 79.50 78 SER A O 1
ATOM 600 N N . PRO A 1 79 ? -42.229 22.595 -2.914 1.00 81.75 79 PRO A N 1
ATOM 601 C CA . PRO A 1 79 ? -42.247 22.859 -1.474 1.00 81.75 79 PRO A CA 1
ATOM 602 C C . PRO A 1 79 ? -43.619 22.624 -0.829 1.00 81.75 79 PRO A C 1
ATOM 604 O O . PRO A 1 79 ? -43.690 22.200 0.328 1.00 81.75 79 PRO A O 1
ATOM 607 N N . LEU A 1 80 ? -44.716 22.823 -1.573 1.00 84.00 80 LEU A N 1
ATOM 608 C CA . LEU A 1 80 ? -46.089 22.610 -1.101 1.00 84.00 80 LEU A CA 1
ATOM 609 C C . LEU A 1 80 ? -46.307 21.177 -0.591 1.00 84.00 80 LEU A C 1
ATOM 611 O O . LEU A 1 80 ? -46.994 20.967 0.413 1.00 84.00 80 LEU A O 1
ATOM 615 N N . ASN A 1 81 ? -45.681 20.186 -1.232 1.00 79.06 81 ASN A N 1
ATOM 616 C CA . ASN A 1 81 ? -45.781 18.786 -0.817 1.00 79.06 81 ASN A CA 1
ATOM 617 C C . ASN A 1 81 ? -45.132 18.538 0.550 1.00 79.06 81 ASN A C 1
ATOM 619 O O . ASN A 1 81 ? -45.648 17.752 1.350 1.00 79.06 81 ASN A O 1
ATOM 623 N N . PHE A 1 82 ? -44.023 19.219 0.844 1.00 77.12 82 PHE A N 1
ATOM 624 C CA . PHE A 1 82 ? -43.361 19.136 2.146 1.00 77.12 82 PHE A CA 1
ATOM 625 C C . PHE A 1 82 ? -44.159 19.855 3.231 1.00 77.12 82 PHE A C 1
ATOM 627 O O . PHE A 1 82 ? -44.333 19.297 4.316 1.00 77.12 82 PHE A O 1
ATOM 634 N N . VAL A 1 83 ? -44.718 21.031 2.922 1.00 81.19 83 VAL A N 1
ATOM 635 C CA . VAL A 1 83 ? -45.590 21.771 3.849 1.00 81.19 83 VAL A CA 1
ATOM 636 C C . VAL A 1 83 ? -46.810 20.928 4.237 1.00 81.19 83 VAL A C 1
ATOM 638 O O . VAL A 1 83 ? -47.089 20.773 5.426 1.00 81.19 83 VAL A O 1
ATOM 641 N N . ARG A 1 84 ? -47.491 20.293 3.270 1.00 82.62 84 ARG A N 1
ATOM 642 C CA . ARG A 1 84 ? -48.630 19.393 3.548 1.00 82.62 84 ARG A CA 1
ATOM 643 C C . ARG A 1 84 ? -48.245 18.232 4.464 1.00 82.62 84 ARG A C 1
ATOM 645 O O . ARG A 1 84 ? -48.892 18.021 5.488 1.00 82.62 84 ARG A O 1
ATOM 652 N N . LYS A 1 85 ? -47.154 17.523 4.146 1.00 76.50 85 LYS A N 1
ATOM 653 C CA . LYS A 1 85 ? -46.664 16.401 4.967 1.00 76.50 85 LYS A CA 1
ATOM 654 C C . LYS A 1 85 ? -46.360 16.825 6.403 1.00 76.50 85 LYS A C 1
ATOM 656 O O . LYS A 1 85 ? -46.648 16.073 7.334 1.00 76.50 85 LYS A O 1
ATOM 661 N N . PHE A 1 86 ? -45.796 18.017 6.585 1.00 74.25 86 PHE A N 1
ATOM 662 C CA . PHE A 1 86 ? -45.470 18.530 7.909 1.00 74.25 86 PHE A CA 1
ATOM 663 C C . PHE A 1 86 ? -46.726 18.840 8.733 1.00 74.25 86 PHE A C 1
ATOM 665 O O . PHE A 1 86 ? -46.831 18.436 9.893 1.00 74.25 86 PHE A O 1
ATOM 672 N N . LEU A 1 87 ? -47.707 19.514 8.132 1.00 79.31 87 LEU A N 1
ATOM 673 C CA . LEU A 1 87 ? -48.961 19.850 8.808 1.00 79.31 87 LEU A CA 1
ATOM 674 C C . LEU A 1 87 ? -49.762 18.592 9.176 1.00 79.31 87 LEU A C 1
ATOM 676 O O . LEU A 1 87 ? -50.316 18.519 10.274 1.00 79.31 87 LEU A O 1
ATOM 680 N N . ASP A 1 88 ? -49.771 17.571 8.317 1.00 76.00 88 ASP A N 1
ATOM 681 C CA . ASP A 1 88 ? -50.414 16.285 8.614 1.00 76.00 88 ASP A CA 1
ATOM 682 C C . ASP A 1 88 ? -49.730 15.541 9.763 1.00 76.00 88 ASP A C 1
ATOM 684 O O . ASP A 1 88 ? -50.401 14.945 10.614 1.00 76.00 88 ASP A O 1
ATOM 688 N N . PHE A 1 89 ? -48.398 15.602 9.832 1.00 69.38 89 PHE A N 1
ATOM 689 C CA . PHE A 1 89 ? -47.643 15.051 10.953 1.00 69.38 89 PHE A CA 1
ATOM 690 C C . PHE A 1 89 ? -48.019 15.743 12.272 1.00 69.38 89 PHE A C 1
ATOM 692 O O . PHE A 1 89 ? -48.320 15.066 13.257 1.00 69.38 89 PHE A O 1
ATOM 699 N N . GLN A 1 90 ? -48.103 17.077 12.278 1.00 64.94 90 GLN A N 1
ATOM 700 C CA . GLN A 1 90 ? -48.508 17.847 13.459 1.00 64.94 90 GLN A CA 1
ATOM 701 C C . GLN A 1 90 ? -49.954 17.551 13.890 1.00 64.94 90 GLN A C 1
ATOM 703 O O . GLN A 1 90 ? -50.227 17.355 15.077 1.00 64.94 90 GLN A O 1
ATOM 708 N N . LYS A 1 91 ? -50.888 17.417 12.938 1.00 69.94 91 LYS A N 1
ATOM 709 C CA . LYS A 1 91 ? -52.278 17.017 13.230 1.00 69.94 91 LYS A CA 1
ATOM 710 C C . LYS A 1 91 ? -52.360 15.635 13.888 1.00 69.94 91 LYS A C 1
ATOM 712 O O . LYS A 1 91 ? -53.152 15.449 14.813 1.00 69.94 91 LYS A O 1
ATOM 717 N N . LYS A 1 92 ? -51.544 14.669 13.445 1.00 67.69 92 LYS A N 1
ATOM 718 C CA . LYS A 1 92 ? -51.494 13.317 14.037 1.00 67.69 92 LYS A CA 1
ATOM 719 C C . LYS A 1 92 ? -50.955 13.330 15.471 1.00 67.69 92 LYS A C 1
ATOM 721 O O . LYS A 1 92 ? -51.539 12.673 16.329 1.00 67.69 92 LYS A O 1
ATOM 726 N N . GLN A 1 93 ? -49.915 14.119 15.740 1.00 59.97 93 GLN A N 1
ATOM 727 C CA . GLN A 1 93 ? -49.353 14.284 17.089 1.00 59.97 93 GLN A CA 1
ATOM 728 C C . GLN A 1 93 ? -50.367 14.903 18.066 1.00 59.97 93 GLN A C 1
ATOM 730 O O . GLN A 1 93 ? -50.503 14.455 19.203 1.00 59.97 93 GLN A O 1
ATOM 735 N N . MET A 1 94 ? -51.144 15.892 17.612 1.00 57.94 94 MET A N 1
ATOM 736 C CA . MET A 1 94 ? -52.187 16.531 18.426 1.00 57.94 94 MET A CA 1
ATOM 737 C C . MET A 1 94 ? -53.354 15.584 18.746 1.00 57.94 94 MET A C 1
ATOM 739 O O . MET A 1 94 ? -53.830 15.581 19.879 1.00 57.94 94 MET A O 1
ATOM 743 N N . LYS A 1 95 ? -53.790 14.743 17.793 1.00 59.06 95 LYS A N 1
ATOM 744 C CA . LYS A 1 95 ? -54.827 13.721 18.046 1.00 59.06 95 LYS A CA 1
ATOM 745 C C . LYS A 1 95 ? -54.377 12.684 19.081 1.00 59.06 95 LYS A C 1
ATOM 747 O O . LYS A 1 95 ? -55.148 12.386 19.985 1.00 59.06 95 LYS A O 1
ATOM 752 N N . GLN A 1 96 ? -53.122 12.227 19.015 1.00 49.53 96 GLN A N 1
ATOM 753 C CA . GLN A 1 96 ? -52.556 11.314 20.021 1.00 49.53 96 GLN A CA 1
ATOM 754 C C . GLN A 1 96 ? -52.492 11.932 21.426 1.00 49.53 96 GLN A C 1
ATOM 756 O O . GLN A 1 96 ? -52.670 11.221 22.409 1.00 49.53 96 GLN A O 1
ATOM 761 N N . LYS A 1 97 ? -52.288 13.253 21.544 1.00 48.31 97 LYS A N 1
ATOM 762 C CA . LYS A 1 97 ? -52.348 13.952 22.841 1.00 48.31 97 LYS A CA 1
ATOM 763 C C . LYS A 1 97 ? -53.778 14.187 23.349 1.00 48.31 97 LYS A C 1
ATOM 765 O O . LYS A 1 97 ? -53.979 14.225 24.559 1.00 48.31 97 LYS A O 1
ATOM 770 N N . LEU A 1 98 ? -54.767 14.323 22.461 1.00 43.75 98 LEU A N 1
ATOM 771 C CA . LEU A 1 98 ? -56.177 14.537 22.825 1.00 43.75 98 LEU A CA 1
ATOM 772 C C . LEU A 1 98 ? -56.867 13.270 23.360 1.00 43.75 98 LEU A C 1
ATOM 774 O O . LEU A 1 98 ? -57.736 13.390 24.223 1.00 43.75 98 LEU A O 1
ATOM 778 N N . ASP A 1 99 ? -56.457 12.077 22.918 1.00 35.47 99 ASP A N 1
ATOM 779 C CA . ASP A 1 99 ? -56.974 10.802 23.450 1.00 35.47 99 ASP A CA 1
ATOM 780 C C . ASP A 1 99 ? -56.568 10.561 24.919 1.00 35.47 99 ASP A C 1
ATOM 782 O O . ASP A 1 99 ? -57.273 9.870 25.650 1.00 35.47 99 ASP A O 1
ATOM 786 N N . ILE A 1 100 ? -55.496 11.209 25.393 1.00 37.19 100 ILE A N 1
ATOM 787 C CA . ILE A 1 100 ? -55.023 11.130 26.788 1.00 37.19 100 ILE A CA 1
ATOM 788 C C . ILE A 1 100 ? -55.824 12.065 27.719 1.00 37.19 100 ILE A C 1
ATOM 790 O O . ILE A 1 100 ? -55.931 11.808 28.914 1.00 37.19 100 ILE A O 1
ATOM 794 N N . GLN A 1 101 ? -56.436 13.134 27.193 1.00 35.78 101 GLN A N 1
ATOM 795 C CA . GLN A 1 101 ? -57.189 14.118 27.991 1.00 35.78 101 GLN A CA 1
ATOM 796 C C . GLN A 1 101 ? -58.690 13.808 28.145 1.00 35.78 101 GLN A C 1
ATOM 798 O O . GLN A 1 101 ? -59.369 14.489 28.911 1.00 35.78 101 GLN A O 1
ATOM 803 N N . LYS A 1 102 ? -59.235 12.799 27.448 1.00 33.94 102 LYS A N 1
ATOM 804 C CA . LYS A 1 102 ? -60.687 12.528 27.406 1.00 33.94 102 LYS A CA 1
ATOM 805 C C . LYS A 1 102 ? -61.263 11.668 28.543 1.00 33.94 102 LYS A C 1
ATOM 807 O O . LYS A 1 102 ? -62.468 11.439 28.537 1.00 33.94 102 LYS A O 1
ATOM 812 N N . PHE A 1 103 ? -60.478 11.263 29.545 1.00 32.81 103 PHE A N 1
ATOM 813 C CA . PHE A 1 103 ? -60.999 10.538 30.718 1.00 32.81 103 PHE A CA 1
ATOM 814 C C . PHE A 1 103 ? -60.604 11.190 32.054 1.00 32.81 103 PHE A C 1
ATOM 816 O O . PHE A 1 103 ? -59.604 10.798 32.653 1.00 32.81 103 PHE A O 1
ATOM 823 N N . PRO A 1 104 ? -61.391 12.155 32.566 1.00 36.94 104 PRO A N 1
ATOM 824 C CA . PRO A 1 104 ? -61.176 12.730 33.884 1.00 36.94 104 PRO A CA 1
ATOM 825 C C . PRO A 1 104 ? -62.423 12.566 34.763 1.00 36.94 104 PRO A C 1
ATOM 827 O O . PRO A 1 104 ? -63.196 13.508 34.895 1.00 36.94 104 PRO A O 1
ATOM 830 N N . THR A 1 105 ? -62.666 11.392 35.359 1.00 31.59 105 THR A N 1
ATOM 831 C CA . THR A 1 105 ? -63.472 11.282 36.598 1.00 31.59 105 THR A CA 1
ATOM 832 C C . THR A 1 105 ? -63.457 9.866 37.174 1.00 31.59 105 THR A C 1
ATOM 834 O O . THR A 1 105 ? -63.992 8.943 36.573 1.00 31.59 105 THR A O 1
ATOM 837 N N . LEU A 1 106 ? -62.851 9.704 38.354 1.00 27.30 106 LEU A N 1
ATOM 838 C CA . LEU A 1 106 ? -63.478 9.210 39.594 1.00 27.30 106 LEU A CA 1
ATOM 839 C C . LEU A 1 106 ? -62.372 8.852 40.598 1.00 27.30 106 LEU A C 1
ATOM 841 O O . LEU A 1 106 ? -61.633 7.880 40.450 1.00 27.30 106 LEU A O 1
ATOM 845 N N . SER A 1 107 ? -62.251 9.708 41.611 1.00 37.09 107 SER A N 1
ATOM 846 C CA . SER A 1 107 ? -61.466 9.474 42.814 1.00 37.09 107 SER A CA 1
ATOM 847 C C . SER A 1 107 ? -62.144 8.438 43.722 1.00 37.09 107 SER A C 1
ATOM 849 O O . SER A 1 107 ? -63.325 8.130 43.579 1.00 37.09 107 SER A O 1
ATOM 851 N N . ALA A 1 108 ? -61.365 7.947 44.691 1.00 33.97 108 ALA A N 1
ATOM 852 C CA . ALA A 1 108 ? -61.807 7.234 45.891 1.00 33.97 108 ALA A CA 1
ATOM 853 C C . ALA A 1 108 ? -62.318 5.789 45.713 1.00 33.97 108 ALA A C 1
ATOM 855 O O . ALA A 1 108 ? -63.442 5.462 46.072 1.00 33.97 108 ALA A O 1
ATOM 856 N N . LYS A 1 109 ? -61.439 4.895 45.236 1.00 29.78 109 LYS A N 1
ATOM 857 C CA . LYS A 1 109 ? -61.386 3.462 45.632 1.00 29.78 109 LYS A CA 1
ATOM 858 C C . LYS A 1 109 ? -60.014 2.833 45.325 1.00 29.78 109 LYS A C 1
ATOM 860 O O . LYS A 1 109 ? -59.882 1.659 44.994 1.00 29.78 109 LYS A O 1
ATOM 865 N N . ALA A 1 110 ? -58.970 3.656 45.400 1.00 37.69 110 ALA A N 1
ATOM 866 C CA . ALA A 1 110 ? -57.602 3.293 45.069 1.00 37.69 110 ALA A CA 1
ATOM 867 C C . ALA A 1 110 ? -56.825 2.941 46.340 1.00 37.69 110 ALA A C 1
ATOM 869 O O . ALA A 1 110 ? -56.132 3.803 46.869 1.00 37.69 110 ALA A O 1
ATOM 870 N N . GLN A 1 111 ? -56.895 1.689 46.798 1.00 36.94 111 GLN A N 1
ATOM 871 C CA . GLN A 1 111 ? -55.775 1.146 47.578 1.00 36.94 111 GLN A CA 1
ATOM 872 C C . GLN A 1 111 ? -55.587 -0.376 47.502 1.00 36.94 111 GLN A C 1
ATOM 874 O O . GLN A 1 111 ? -54.434 -0.795 47.529 1.00 36.94 111 GLN A O 1
ATOM 879 N N . ASP A 1 112 ? -56.614 -1.183 47.211 1.00 33.38 112 ASP A N 1
ATOM 880 C CA . ASP A 1 112 ? -56.427 -2.650 47.239 1.00 33.38 112 ASP A CA 1
ATOM 881 C C . ASP A 1 112 ? -56.138 -3.319 45.880 1.00 33.38 112 ASP A C 1
ATOM 883 O O . ASP A 1 112 ? -55.351 -4.259 45.813 1.00 33.38 112 ASP A O 1
ATOM 887 N N . ASN A 1 113 ? -56.602 -2.772 44.750 1.00 34.28 113 ASN A N 1
ATOM 888 C CA . ASN A 1 113 ? -56.346 -3.371 43.421 1.00 34.28 113 ASN A CA 1
ATOM 889 C C . ASN A 1 113 ? -54.979 -3.006 42.795 1.00 34.28 113 ASN A C 1
ATOM 891 O O . ASN A 1 113 ? -54.697 -3.347 41.644 1.00 34.28 113 ASN A O 1
ATOM 895 N N . LYS A 1 114 ? -54.101 -2.303 43.527 1.00 34.44 114 LYS A N 1
ATOM 896 C CA . LYS A 1 114 ? -52.819 -1.792 42.998 1.00 34.44 114 LYS A CA 1
ATOM 897 C C . LYS A 1 114 ? -51.711 -2.852 42.928 1.00 34.44 114 LYS A C 1
ATOM 899 O O . LYS A 1 114 ? -50.766 -2.671 42.166 1.00 34.44 114 LYS A O 1
ATOM 904 N N . LYS A 1 115 ? -51.819 -3.957 43.677 1.00 39.38 115 LYS A N 1
ATOM 905 C CA . LYS A 1 115 ? -50.804 -5.028 43.668 1.00 39.38 115 LYS A CA 1
ATOM 906 C C . LYS A 1 115 ? -50.992 -6.024 42.522 1.00 39.38 115 LYS A C 1
ATOM 908 O O . LYS A 1 115 ? -50.000 -6.467 41.956 1.00 39.38 115 LYS A O 1
ATOM 913 N N . GLU A 1 116 ? -52.225 -6.312 42.111 1.00 35.31 116 GLU A N 1
ATOM 914 C CA . GLU A 1 116 ? -52.487 -7.332 41.084 1.00 35.31 116 GLU A CA 1
ATOM 915 C C . GLU A 1 116 ? -52.282 -6.813 39.647 1.00 35.31 116 GLU A C 1
ATOM 917 O O . GLU A 1 116 ? -51.725 -7.513 38.799 1.00 35.31 116 GLU A O 1
ATOM 922 N N . ASN A 1 117 ? -52.616 -5.543 39.380 1.00 38.88 117 ASN A N 1
ATOM 923 C CA . ASN A 1 117 ? -52.367 -4.919 38.073 1.00 38.88 117 ASN A CA 1
ATOM 924 C C . ASN A 1 117 ? -50.899 -4.515 37.853 1.00 38.88 117 ASN A C 1
ATOM 926 O O . ASN A 1 117 ? -50.432 -4.576 36.720 1.00 38.88 117 ASN A O 1
ATOM 930 N N . GLN A 1 118 ? -50.131 -4.198 38.907 1.00 41.25 118 GLN A N 1
ATOM 931 C CA . GLN A 1 118 ? -48.689 -3.931 38.771 1.00 41.25 118 GLN A CA 1
ATOM 932 C C . GLN A 1 118 ? -47.881 -5.179 38.403 1.00 41.25 118 GLN A C 1
ATOM 934 O O . GLN A 1 118 ? -46.850 -5.052 37.746 1.00 41.25 118 GLN A O 1
ATOM 939 N N . VAL A 1 119 ? -48.329 -6.375 38.800 1.00 45.94 119 VAL A N 1
ATOM 940 C CA . VAL A 1 119 ? -47.675 -7.632 38.404 1.00 45.94 119 VAL A CA 1
ATOM 941 C C . VAL A 1 119 ? -47.981 -7.947 36.937 1.00 45.94 119 VAL A C 1
ATOM 943 O O . VAL A 1 119 ? -47.051 -8.212 36.182 1.00 45.94 119 VAL A O 1
ATOM 946 N N . LYS A 1 120 ? -49.233 -7.787 36.484 1.00 38.91 120 LYS A N 1
ATOM 947 C CA . LYS A 1 120 ? -49.613 -7.993 35.071 1.00 38.91 120 LYS A CA 1
ATOM 948 C C . LYS A 1 120 ? -49.041 -6.935 34.114 1.00 38.91 120 LYS A C 1
ATOM 950 O O . LYS A 1 120 ? -48.657 -7.278 32.998 1.00 38.91 120 LYS A O 1
ATOM 955 N N . GLU A 1 121 ? -48.917 -5.669 34.527 1.00 40.00 121 GLU A N 1
ATOM 956 C CA . GLU A 1 121 ? -48.231 -4.629 33.737 1.00 40.00 121 GLU A CA 1
ATOM 957 C C . GLU A 1 121 ? -46.714 -4.830 33.695 1.00 40.00 121 GLU A C 1
ATOM 959 O O . GLU A 1 121 ? -46.115 -4.624 32.641 1.00 40.00 121 GLU A O 1
ATOM 964 N N . LYS A 1 122 ? -46.081 -5.274 34.791 1.00 43.38 122 LYS A N 1
ATOM 965 C CA . LYS A 1 122 ? -44.653 -5.630 34.777 1.00 43.38 122 LYS A CA 1
ATOM 966 C C . LYS A 1 122 ? -44.394 -6.881 33.943 1.00 43.38 122 LYS A C 1
ATOM 968 O O . LYS A 1 122 ? -43.437 -6.876 33.183 1.00 43.38 122 LYS A O 1
ATOM 973 N N . GLU A 1 123 ? -45.247 -7.902 33.995 1.00 41.53 123 GLU A N 1
ATOM 974 C CA . GLU A 1 123 ? -45.141 -9.077 33.117 1.00 41.53 123 GLU A CA 1
ATOM 975 C C . GLU A 1 123 ? -45.351 -8.725 31.641 1.00 41.53 123 GLU A C 1
ATOM 977 O O . GLU A 1 123 ? -44.617 -9.224 30.789 1.00 41.53 123 GLU A O 1
ATOM 982 N N . ASN A 1 124 ? -46.296 -7.837 31.317 1.00 41.78 124 ASN A N 1
ATOM 983 C CA . ASN A 1 124 ? -46.492 -7.369 29.945 1.00 41.78 124 ASN A CA 1
ATOM 984 C C . ASN A 1 124 ? -45.351 -6.459 29.471 1.00 41.78 124 ASN A C 1
ATOM 986 O O . ASN A 1 124 ? -44.911 -6.625 28.339 1.00 41.78 124 ASN A O 1
ATOM 990 N N . GLN A 1 125 ? -44.798 -5.584 30.319 1.00 43.62 125 GLN A N 1
ATOM 991 C CA . GLN A 1 125 ? -43.609 -4.784 29.995 1.00 43.62 125 GLN A CA 1
ATOM 992 C C . GLN A 1 125 ? -42.336 -5.632 29.892 1.00 43.62 125 GLN A C 1
ATOM 994 O O . GLN A 1 125 ? -41.480 -5.333 29.063 1.00 43.62 125 GLN A O 1
ATOM 999 N N . VAL A 1 126 ? -42.198 -6.699 30.686 1.00 48.84 126 VAL A N 1
ATOM 1000 C CA . VAL A 1 126 ? -41.105 -7.675 30.564 1.00 48.84 126 VAL A CA 1
ATOM 1001 C C . VAL A 1 126 ? -41.272 -8.486 29.281 1.00 48.84 126 VAL A C 1
ATOM 1003 O O . VAL A 1 126 ? -40.310 -8.591 28.533 1.00 48.84 126 VAL A O 1
ATOM 1006 N N . LYS A 1 127 ? -42.483 -8.942 28.930 1.00 38.69 127 LYS A N 1
ATOM 1007 C CA . LYS A 1 127 ? -42.764 -9.603 27.640 1.00 38.69 127 LYS A CA 1
ATOM 1008 C C . LYS A 1 127 ? -42.583 -8.672 26.439 1.00 38.69 127 LYS A C 1
ATOM 1010 O O . LYS A 1 127 ? -42.121 -9.121 25.394 1.00 38.69 127 LYS A O 1
ATOM 1015 N N . GLU A 1 128 ? -42.905 -7.383 26.552 1.00 41.62 128 GLU A N 1
ATOM 1016 C CA . GLU A 1 128 ? -42.659 -6.386 25.500 1.00 41.62 128 GLU A CA 1
ATOM 1017 C C . GLU A 1 128 ? -41.177 -6.041 25.365 1.00 41.62 128 GLU A C 1
ATOM 1019 O O . GLU A 1 128 ? -40.688 -5.941 24.241 1.00 41.62 128 GLU A O 1
ATOM 1024 N N . LYS A 1 129 ? -40.440 -5.913 26.475 1.00 43.78 129 LYS A N 1
ATOM 1025 C CA . LYS A 1 129 ? -38.982 -5.729 26.467 1.00 43.78 129 LYS A CA 1
ATOM 1026 C C . LYS A 1 129 ? -38.266 -6.981 25.964 1.00 43.78 129 LYS A C 1
ATOM 1028 O O . LYS A 1 129 ? -37.384 -6.851 25.125 1.00 43.78 129 LYS A O 1
ATOM 1033 N N . GLU A 1 130 ? -38.686 -8.182 26.353 1.00 41.28 130 GLU A N 1
ATOM 1034 C CA . GLU A 1 130 ? -38.199 -9.446 25.790 1.00 41.28 130 GLU A CA 1
ATOM 1035 C C . GLU A 1 130 ? -38.533 -9.567 24.303 1.00 41.28 130 GLU A C 1
ATOM 1037 O O . GLU A 1 130 ? -37.680 -9.988 23.529 1.00 41.28 130 GLU A O 1
ATOM 1042 N N . ASN A 1 131 ? -39.728 -9.158 23.865 1.00 39.00 131 ASN A N 1
ATOM 1043 C CA . ASN A 1 131 ? -40.088 -9.136 22.447 1.00 39.00 131 ASN A CA 1
ATOM 1044 C C . ASN A 1 131 ? -39.339 -8.045 21.670 1.00 39.00 131 ASN A C 1
ATOM 1046 O O . ASN A 1 131 ? -39.012 -8.266 20.509 1.00 39.00 131 ASN A O 1
ATOM 1050 N N . GLN A 1 132 ? -39.004 -6.900 22.269 1.00 40.38 132 GLN A N 1
ATOM 1051 C CA . GLN A 1 132 ? -38.153 -5.875 21.653 1.00 40.38 132 GLN A CA 1
ATOM 1052 C C . GLN A 1 132 ? -36.680 -6.303 21.598 1.00 40.38 132 GLN A C 1
ATOM 1054 O O . GLN A 1 132 ? -36.022 -6.067 20.588 1.00 40.38 132 GLN A O 1
ATOM 1059 N N . VAL A 1 133 ? -36.166 -6.983 22.626 1.00 43.25 133 VAL A N 1
ATOM 1060 C CA . VAL A 1 133 ? -34.818 -7.575 22.653 1.00 43.25 133 VAL A CA 1
ATOM 1061 C C . VAL A 1 133 ? -34.727 -8.756 21.683 1.00 43.25 133 VAL A C 1
ATOM 1063 O O . VAL A 1 133 ? -33.752 -8.852 20.939 1.00 43.25 133 VAL A O 1
ATOM 1066 N N . LYS A 1 134 ? -35.764 -9.601 21.587 1.00 34.12 134 LYS A N 1
ATOM 1067 C CA . LYS A 1 134 ? -35.893 -10.634 20.547 1.00 34.12 134 LYS A CA 1
ATOM 1068 C C . LYS A 1 134 ? -35.963 -10.000 19.158 1.00 34.12 134 LYS A C 1
ATOM 1070 O O . LYS A 1 134 ? -35.194 -10.404 18.302 1.00 34.12 134 LYS A O 1
ATOM 1075 N N . ARG A 1 135 ? -36.768 -8.952 18.936 1.00 35.25 135 ARG A N 1
ATOM 1076 C CA . ARG A 1 135 ? -36.836 -8.218 17.650 1.00 35.25 135 ARG A CA 1
ATOM 1077 C C . ARG A 1 135 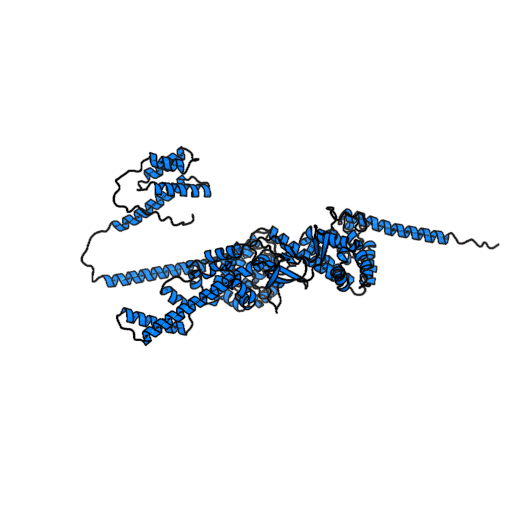? -35.511 -7.537 17.266 1.00 35.25 135 ARG A C 1
ATOM 1079 O O . ARG A 1 135 ? -35.188 -7.494 16.085 1.00 35.25 135 ARG A O 1
ATOM 1086 N N . LYS A 1 136 ? -34.713 -7.055 18.228 1.00 38.81 136 LYS A N 1
ATOM 1087 C CA . LYS A 1 136 ? -33.362 -6.508 17.980 1.00 38.81 136 LYS A CA 1
ATOM 1088 C C . LYS A 1 136 ? -32.311 -7.596 17.706 1.00 38.81 136 LYS A C 1
ATOM 1090 O O . LYS A 1 136 ? -31.513 -7.423 16.791 1.00 38.81 136 LYS A O 1
ATOM 1095 N N . LYS A 1 137 ? -32.351 -8.737 18.414 1.00 36.25 137 LYS A N 1
ATOM 1096 C CA . LYS A 1 137 ? -31.543 -9.937 18.091 1.00 36.25 137 LYS A CA 1
ATOM 1097 C C . LYS A 1 137 ? -31.899 -10.523 16.716 1.00 36.25 137 LYS A C 1
ATOM 1099 O O . LYS A 1 137 ? -31.007 -10.965 15.999 1.00 36.25 137 LYS A O 1
ATOM 1104 N N . ILE A 1 138 ? -33.180 -10.484 16.337 1.00 38.91 138 ILE A N 1
ATOM 1105 C CA . ILE A 1 138 ? -33.688 -10.919 15.027 1.00 38.91 138 ILE A CA 1
ATOM 1106 C C . ILE A 1 138 ? -33.123 -10.036 13.902 1.00 38.91 138 ILE A C 1
ATOM 1108 O O . ILE A 1 138 ? -32.618 -10.580 12.933 1.00 38.91 138 ILE A O 1
ATOM 1112 N N . ASN A 1 139 ? -33.059 -8.712 14.071 1.00 46.28 139 ASN A N 1
ATOM 1113 C CA . ASN A 1 139 ? -32.580 -7.785 13.030 1.00 46.28 139 ASN A CA 1
ATOM 1114 C C . ASN A 1 139 ? -31.082 -7.971 12.657 1.00 46.28 139 ASN A C 1
ATOM 1116 O O . ASN A 1 139 ? -30.687 -7.815 11.504 1.00 46.28 139 ASN A O 1
ATOM 1120 N N . ILE A 1 140 ? -30.227 -8.363 13.610 1.00 46.88 140 ILE A N 1
ATOM 1121 C CA . ILE A 1 140 ? -28.782 -8.565 13.367 1.00 46.88 140 ILE A CA 1
ATOM 1122 C C . ILE A 1 140 ? -28.493 -9.952 12.778 1.00 46.88 140 ILE A C 1
ATOM 1124 O O . ILE A 1 140 ? -27.713 -10.060 11.830 1.00 46.88 140 ILE A O 1
ATOM 1128 N N . ASN A 1 141 ? -29.157 -11.002 13.279 1.00 56.50 141 ASN A N 1
ATOM 1129 C CA . ASN A 1 141 ? -29.097 -12.320 12.641 1.00 56.50 141 ASN A CA 1
ATOM 1130 C C . ASN A 1 141 ? -29.684 -12.270 11.229 1.00 56.50 141 ASN A C 1
ATOM 1132 O O . ASN A 1 141 ? -29.131 -12.899 10.333 1.00 56.50 141 ASN A O 1
ATOM 1136 N N . GLU A 1 142 ? -30.744 -11.490 11.000 1.00 63.72 142 GLU A N 1
ATOM 1137 C CA . GLU A 1 142 ? -31.275 -11.224 9.662 1.00 63.72 142 GLU A CA 1
ATOM 1138 C C . GLU A 1 142 ? -30.230 -10.553 8.772 1.00 63.72 142 GLU A C 1
ATOM 1140 O O . GLU A 1 142 ? -30.036 -11.015 7.655 1.00 63.72 142 GLU A O 1
ATOM 1145 N N . ARG A 1 143 ? -29.492 -9.544 9.259 1.00 67.00 143 ARG A N 1
ATOM 1146 C CA . ARG A 1 143 ? -28.444 -8.875 8.470 1.00 67.00 143 ARG A CA 1
ATOM 1147 C C . ARG A 1 143 ? -27.292 -9.808 8.096 1.00 67.00 143 ARG A C 1
ATOM 1149 O O . ARG A 1 143 ? -26.918 -9.835 6.927 1.00 67.00 143 ARG A O 1
ATOM 1156 N N . LEU A 1 144 ? -26.766 -10.593 9.040 1.00 75.00 144 LEU A N 1
ATOM 1157 C CA . LEU A 1 144 ? -25.712 -11.575 8.752 1.00 75.00 144 LEU A CA 1
ATOM 1158 C C . LEU A 1 144 ? -26.222 -12.668 7.806 1.00 75.00 144 LEU A C 1
ATOM 1160 O O . LEU A 1 144 ? -25.565 -13.000 6.824 1.00 75.00 144 LEU A O 1
ATOM 1164 N N . THR A 1 145 ? -27.432 -13.179 8.045 1.00 79.12 145 THR A N 1
ATOM 1165 C CA . THR A 1 145 ? -28.077 -14.163 7.161 1.00 79.12 145 THR A CA 1
ATOM 1166 C C . THR A 1 145 ? -28.291 -13.585 5.762 1.00 79.12 145 THR A C 1
ATOM 1168 O O . THR A 1 145 ? -28.093 -14.275 4.765 1.00 79.12 145 THR A O 1
ATOM 1171 N N . GLN A 1 146 ? -28.647 -12.304 5.666 1.00 80.06 146 GLN A N 1
ATOM 1172 C CA . GLN A 1 146 ? -28.839 -11.596 4.409 1.00 80.06 146 GLN A CA 1
ATOM 1173 C C . GLN A 1 146 ? -27.513 -11.349 3.688 1.00 80.06 146 GLN A C 1
ATOM 1175 O O . GLN A 1 146 ? -27.472 -11.516 2.476 1.00 80.06 146 GLN A O 1
ATOM 1180 N N . GLN A 1 147 ? -26.428 -11.038 4.399 1.00 81.62 147 GLN A N 1
ATOM 1181 C CA . GLN A 1 147 ? -25.087 -10.940 3.816 1.00 81.62 147 GLN A CA 1
ATOM 1182 C C . GLN A 1 147 ? -24.607 -12.298 3.301 1.00 81.62 147 GLN A C 1
ATOM 1184 O O . GLN A 1 147 ? -24.192 -12.388 2.153 1.00 81.62 147 GLN A O 1
ATOM 1189 N N . ILE A 1 148 ? -24.759 -13.370 4.086 1.00 87.12 148 ILE A N 1
ATOM 1190 C CA . ILE A 1 148 ? -24.446 -14.739 3.648 1.00 87.12 148 ILE A CA 1
ATOM 1191 C C . ILE A 1 148 ? -25.251 -15.091 2.389 1.00 87.12 148 ILE A C 1
ATOM 1193 O O . ILE A 1 148 ? -24.705 -15.622 1.422 1.00 87.12 148 ILE A O 1
ATOM 1197 N N . LYS A 1 149 ? -26.548 -14.764 2.368 1.00 88.75 149 LYS A N 1
ATOM 1198 C CA . LYS A 1 149 ? -27.418 -14.994 1.210 1.00 88.75 149 LYS A CA 1
ATOM 1199 C C . LYS A 1 149 ? -26.973 -14.184 -0.011 1.00 88.75 149 LYS A C 1
ATOM 1201 O O . LYS A 1 149 ? -26.866 -14.755 -1.091 1.00 88.75 149 LYS A O 1
ATOM 1206 N N . GLN A 1 150 ? -26.667 -12.899 0.158 1.00 88.56 150 GLN A N 1
ATOM 1207 C CA . GLN A 1 150 ? -26.160 -12.032 -0.909 1.00 88.56 150 GLN A CA 1
ATOM 1208 C C . GLN A 1 150 ? -24.859 -12.570 -1.501 1.00 88.56 150 GLN A C 1
ATOM 1210 O O . GLN A 1 150 ? -24.719 -12.586 -2.720 1.00 88.56 150 GLN A O 1
ATOM 1215 N N . THR A 1 151 ? -23.943 -13.070 -0.670 1.00 90.50 151 THR A N 1
ATOM 1216 C CA . THR A 1 151 ? -22.694 -13.680 -1.139 1.00 90.50 151 THR A CA 1
ATOM 1217 C C . THR A 1 151 ? -22.948 -14.939 -1.947 1.00 90.50 151 THR A C 1
ATOM 1219 O O . THR A 1 151 ? -22.378 -15.095 -3.024 1.00 90.50 151 THR A O 1
ATOM 1222 N N . LYS A 1 152 ? -23.854 -15.812 -1.489 1.00 92.56 152 LYS A N 1
ATOM 1223 C CA . LYS A 1 152 ? -24.256 -17.007 -2.247 1.00 92.56 152 LYS A CA 1
ATOM 1224 C C . LYS A 1 152 ? -24.902 -16.635 -3.583 1.00 92.56 152 LYS A C 1
ATOM 1226 O O . LYS A 1 152 ? -24.579 -17.232 -4.603 1.00 92.56 152 LYS A O 1
ATOM 1231 N N . GLU A 1 153 ? -25.782 -15.640 -3.604 1.00 91.81 153 GLU A N 1
ATOM 1232 C CA . GLU A 1 153 ? -26.437 -15.172 -4.830 1.00 91.81 153 GLU A CA 1
ATOM 1233 C C . GLU A 1 153 ? -25.450 -14.529 -5.809 1.00 91.81 153 GLU A C 1
ATOM 1235 O O . GLU A 1 153 ? -25.494 -14.820 -7.003 1.00 91.81 153 GLU A O 1
ATOM 1240 N N . ALA A 1 154 ? -24.547 -13.681 -5.317 1.00 89.19 154 ALA A N 1
ATOM 1241 C CA . ALA A 1 154 ? -23.512 -13.058 -6.132 1.00 89.19 154 ALA A CA 1
ATOM 1242 C C . ALA A 1 154 ? -22.534 -14.105 -6.679 1.00 89.19 154 ALA A C 1
ATOM 1244 O O . ALA A 1 154 ? -22.184 -14.060 -7.855 1.00 89.19 154 ALA A O 1
ATOM 1245 N N . TYR A 1 155 ? -22.182 -15.105 -5.867 1.00 91.69 155 TYR A N 1
ATOM 1246 C CA . TYR A 1 155 ? -21.385 -16.246 -6.298 1.00 91.69 155 TYR A CA 1
ATOM 1247 C C . TYR A 1 155 ? -22.048 -16.988 -7.459 1.00 91.69 155 TYR A C 1
ATOM 1249 O O . TYR A 1 155 ? -21.413 -17.203 -8.483 1.00 91.69 155 TYR A O 1
ATOM 1257 N N . GLN A 1 156 ? -23.338 -17.327 -7.357 1.00 91.81 156 GLN A N 1
ATOM 1258 C CA . GLN A 1 156 ? -24.051 -18.053 -8.419 1.00 91.81 156 GLN A CA 1
ATOM 1259 C C . GLN A 1 156 ? -24.120 -17.288 -9.750 1.00 91.81 156 GLN A C 1
ATOM 1261 O O . GLN A 1 156 ? -24.215 -17.917 -10.804 1.00 91.81 156 GLN A O 1
ATOM 1266 N N . LYS A 1 157 ? -24.049 -15.953 -9.707 1.00 91.62 157 LYS A N 1
ATOM 1267 C CA . LYS A 1 157 ? -24.024 -15.083 -10.892 1.00 91.62 157 LYS A CA 1
ATOM 1268 C C . LYS A 1 157 ? -22.650 -15.001 -11.561 1.00 91.62 157 LYS A C 1
ATOM 1270 O O . LYS A 1 157 ? -22.572 -14.518 -12.686 1.00 91.62 157 LYS A O 1
ATOM 1275 N N . LEU A 1 158 ? -21.585 -15.487 -10.917 1.00 89.00 158 LEU A N 1
ATOM 1276 C CA . LEU A 1 158 ? -20.267 -15.561 -11.541 1.00 89.00 158 LEU A CA 1
ATOM 1277 C C . LEU A 1 158 ? -20.276 -16.496 -12.751 1.00 89.00 158 LEU A C 1
ATOM 1279 O O . LEU A 1 158 ? -20.974 -17.523 -12.782 1.00 89.00 158 LEU A O 1
ATOM 1283 N N . ASN A 1 159 ? -19.397 -16.180 -13.703 1.00 86.12 159 ASN A N 1
ATOM 1284 C CA . ASN A 1 159 ? -19.113 -17.042 -14.841 1.00 86.12 159 ASN A CA 1
ATOM 1285 C C . ASN A 1 159 ? -18.809 -18.479 -14.355 1.00 86.12 159 ASN A C 1
ATOM 1287 O O . ASN A 1 159 ? -17.998 -18.644 -13.439 1.00 86.12 159 ASN A O 1
ATOM 1291 N N . PRO A 1 160 ? -19.445 -19.519 -14.931 1.00 88.00 160 PRO A N 1
ATOM 1292 C CA . PRO A 1 160 ? -19.194 -20.912 -14.570 1.00 88.00 160 PRO A CA 1
ATOM 1293 C C . PRO A 1 160 ? -17.711 -21.301 -14.515 1.00 88.00 160 PRO A C 1
ATOM 1295 O O . PRO A 1 160 ? -17.324 -22.049 -13.620 1.00 88.00 160 PRO A O 1
ATOM 1298 N N . THR A 1 161 ? -16.867 -20.751 -15.395 1.00 85.12 161 THR A N 1
ATOM 1299 C CA . THR A 1 161 ? -15.418 -21.029 -15.403 1.00 85.12 161 THR A CA 1
ATOM 1300 C C . THR A 1 161 ? -14.709 -20.572 -14.126 1.00 85.12 161 THR A C 1
ATOM 1302 O O . THR A 1 161 ? -13.732 -21.188 -13.707 1.00 85.12 161 THR A O 1
ATOM 1305 N N . LEU A 1 162 ? -15.222 -19.532 -13.461 1.00 83.81 162 LEU A N 1
ATOM 1306 C CA . LEU A 1 162 ? -14.693 -19.028 -12.190 1.00 83.81 162 LEU A CA 1
ATOM 1307 C C . LEU A 1 162 ? -15.156 -19.864 -10.990 1.00 83.81 162 LEU A C 1
ATOM 1309 O O . LEU A 1 162 ? -14.533 -19.803 -9.934 1.00 83.81 162 LEU A O 1
ATOM 1313 N N . ARG A 1 163 ? -16.234 -20.645 -11.143 1.00 89.38 163 ARG A N 1
ATOM 1314 C CA . ARG A 1 163 ? -16.834 -21.464 -10.077 1.00 89.38 163 ARG A CA 1
ATOM 1315 C C . ARG A 1 163 ? -16.423 -22.931 -10.102 1.00 89.38 163 ARG A C 1
ATOM 1317 O O . ARG A 1 163 ? -16.569 -23.608 -9.090 1.00 89.38 163 ARG A O 1
ATOM 1324 N N . GLN A 1 164 ? -15.973 -23.435 -11.245 1.00 85.81 164 GLN A N 1
ATOM 1325 C CA . GLN A 1 164 ? -15.552 -24.825 -11.387 1.00 85.81 164 GLN A CA 1
ATOM 1326 C C . GLN A 1 164 ? -14.168 -25.022 -10.768 1.00 85.81 164 GLN A C 1
ATOM 1328 O O . GLN A 1 164 ? -13.199 -24.416 -11.222 1.00 85.81 164 GLN A O 1
ATOM 1333 N N . HIS A 1 165 ? -14.082 -25.879 -9.751 1.00 88.50 165 HIS A N 1
ATOM 1334 C CA . HIS A 1 165 ? -12.846 -26.252 -9.057 1.00 88.50 165 HIS A CA 1
ATOM 1335 C C . HIS A 1 165 ? -12.769 -27.772 -8.937 1.00 88.50 165 HIS A C 1
ATOM 1337 O O . HIS A 1 165 ? -13.795 -28.442 -8.808 1.00 88.50 165 HIS A O 1
ATOM 1343 N N . THR A 1 166 ? -11.561 -28.318 -8.993 1.00 85.62 166 THR A N 1
ATOM 1344 C CA . THR A 1 166 ? -11.325 -29.753 -8.805 1.00 85.62 166 THR A CA 1
ATOM 1345 C C . THR A 1 166 ? -11.452 -30.142 -7.330 1.00 85.62 166 THR A C 1
ATOM 1347 O O . THR A 1 166 ? -11.280 -29.317 -6.428 1.00 85.62 166 THR A O 1
ATOM 1350 N N . SER A 1 167 ? -11.727 -31.421 -7.063 1.00 85.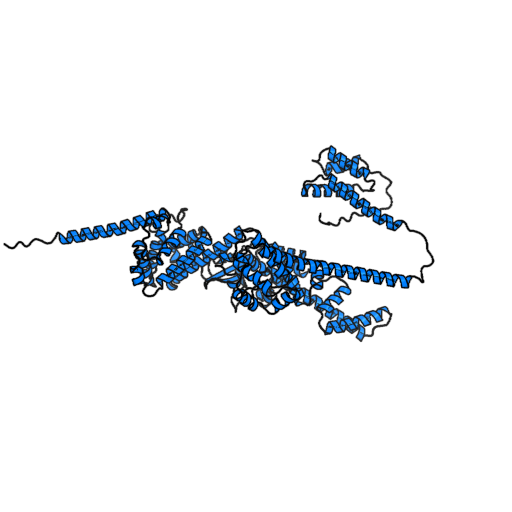38 167 SER A N 1
ATOM 1351 C CA . SER A 1 167 ? -11.785 -31.946 -5.692 1.00 85.38 167 SER A CA 1
ATOM 1352 C C . SER A 1 167 ? -10.464 -31.755 -4.938 1.00 85.38 167 SER A C 1
ATOM 1354 O O . SER A 1 167 ? -10.482 -31.492 -3.737 1.00 85.38 167 SER A O 1
ATOM 1356 N N . ASP A 1 168 ? -9.329 -31.827 -5.636 1.00 82.88 168 ASP A N 1
ATOM 1357 C CA . ASP A 1 168 ? -8.000 -31.664 -5.040 1.00 82.88 168 ASP A CA 1
ATOM 1358 C C . ASP A 1 168 ? -7.720 -30.208 -4.654 1.00 82.88 168 ASP A C 1
ATOM 1360 O O . ASP A 1 168 ? -7.288 -29.946 -3.529 1.00 82.88 168 ASP A O 1
ATOM 1364 N N . GLU A 1 169 ? -8.044 -29.246 -5.528 1.00 78.12 169 GLU A N 1
ATOM 1365 C CA . GLU A 1 169 ? -7.973 -27.811 -5.208 1.00 78.12 169 GLU A CA 1
ATOM 1366 C C . GLU A 1 169 ? -8.839 -27.477 -3.988 1.00 78.12 169 GLU A C 1
ATOM 1368 O O . GLU A 1 169 ? -8.411 -26.752 -3.086 1.00 78.12 169 GLU A O 1
ATOM 1373 N N . LEU A 1 170 ? -10.045 -28.049 -3.927 1.00 86.69 170 LEU A N 1
ATOM 1374 C CA . LEU A 1 170 ? -10.979 -27.818 -2.835 1.00 86.69 170 LEU A CA 1
ATOM 1375 C C . LEU A 1 170 ? -10.477 -28.408 -1.512 1.00 86.69 170 LEU A C 1
ATOM 1377 O O . LEU A 1 170 ? -10.460 -27.712 -0.496 1.00 86.69 170 LEU A O 1
ATOM 1381 N N . ASN A 1 171 ? -10.040 -29.668 -1.513 1.00 82.31 171 ASN A N 1
ATOM 1382 C CA . ASN A 1 171 ? -9.536 -30.348 -0.319 1.00 82.31 171 ASN A CA 1
ATOM 1383 C C . ASN A 1 171 ? -8.254 -29.691 0.201 1.00 82.31 171 ASN A C 1
ATOM 1385 O O . ASN A 1 171 ? -8.122 -29.462 1.408 1.00 82.31 171 ASN A O 1
ATOM 1389 N N . SER A 1 172 ? -7.355 -29.314 -0.712 1.00 76.12 172 SER A N 1
ATOM 1390 C CA . SER A 1 172 ? -6.163 -28.535 -0.389 1.00 76.12 172 SER A CA 1
ATOM 1391 C C . SER A 1 172 ? -6.552 -27.215 0.274 1.00 76.12 172 SER A C 1
ATOM 1393 O O . SER A 1 172 ? -6.114 -26.934 1.393 1.00 76.12 172 SER A O 1
ATOM 1395 N N . LYS A 1 173 ? -7.485 -26.455 -0.316 1.00 78.81 173 LYS A N 1
ATOM 1396 C CA . LYS A 1 173 ? -7.921 -25.176 0.253 1.00 78.81 173 LYS A CA 1
ATOM 1397 C C . LYS A 1 173 ? -8.606 -25.324 1.610 1.00 78.81 173 LYS A C 1
ATOM 1399 O O . LYS A 1 173 ? -8.311 -24.556 2.524 1.00 78.81 173 LYS A O 1
ATOM 1404 N N . VAL A 1 174 ? -9.462 -26.328 1.796 1.00 81.94 174 VAL A N 1
ATOM 1405 C CA . VAL A 1 174 ? -10.100 -26.608 3.093 1.00 81.94 174 VAL A CA 1
ATOM 1406 C C . VAL A 1 174 ? -9.050 -26.916 4.160 1.00 81.94 174 VAL A C 1
ATOM 1408 O O . VAL A 1 174 ? -9.173 -26.423 5.284 1.00 81.94 174 VAL A O 1
ATOM 1411 N N . SER A 1 175 ? -8.004 -27.679 3.823 1.00 72.38 175 SER A N 1
ATOM 1412 C CA . SER A 1 175 ? -6.923 -28.015 4.757 1.00 72.38 175 SER A CA 1
ATOM 1413 C C . SER A 1 175 ? -6.194 -26.774 5.291 1.00 72.38 175 SER A C 1
ATOM 1415 O O . SER A 1 175 ? -5.888 -26.731 6.480 1.00 72.38 175 SER A O 1
ATOM 1417 N N . THR A 1 176 ? -6.066 -25.719 4.476 1.00 69.88 176 THR A N 1
ATOM 1418 C CA . THR A 1 176 ? -5.440 -24.438 4.863 1.00 69.88 176 THR A CA 1
ATOM 1419 C C . THR A 1 176 ? -6.267 -23.565 5.819 1.00 69.88 176 THR A C 1
ATOM 1421 O O . THR A 1 176 ? -5.738 -22.604 6.374 1.00 69.88 176 THR A O 1
ATOM 1424 N N . LEU A 1 177 ? -7.551 -23.871 6.053 1.00 67.81 177 LEU A N 1
ATOM 1425 C CA . LEU A 1 177 ? -8.395 -23.082 6.959 1.00 67.81 177 LEU A CA 1
ATOM 1426 C C . LEU A 1 177 ? -8.023 -23.324 8.428 1.00 67.81 177 LEU A C 1
ATOM 1428 O O . LEU A 1 177 ? -8.063 -24.467 8.897 1.00 67.81 177 LEU A O 1
ATOM 1432 N N . SER A 1 178 ? -7.762 -22.246 9.175 1.00 63.50 178 SER A N 1
ATOM 1433 C CA . SER A 1 178 ? -7.412 -22.317 10.598 1.00 63.50 178 SER A CA 1
ATOM 1434 C C . SER A 1 178 ? -8.563 -22.859 11.468 1.00 63.50 178 SER A C 1
ATOM 1436 O O . SER A 1 178 ? -9.740 -22.717 11.109 1.00 63.50 178 SER A O 1
ATOM 1438 N N . PRO A 1 179 ? -8.270 -23.443 12.649 1.00 63.56 179 PRO A N 1
ATOM 1439 C CA . PRO A 1 179 ? -9.301 -23.923 13.574 1.00 63.56 179 PRO A CA 1
ATOM 1440 C C . PRO A 1 179 ? -10.313 -22.839 13.973 1.00 63.56 179 PRO A C 1
ATOM 1442 O O . PRO A 1 179 ? -11.509 -23.114 14.066 1.00 63.56 179 PRO A O 1
ATOM 1445 N N . VAL A 1 180 ? -9.847 -21.596 14.137 1.00 62.44 180 VAL A N 1
ATOM 1446 C CA . VAL A 1 180 ? -10.682 -20.433 14.480 1.00 62.44 180 VAL A CA 1
ATOM 1447 C C . VAL A 1 180 ? -11.666 -20.117 13.356 1.00 62.44 180 VAL A C 1
ATOM 1449 O O . VAL A 1 180 ? -12.863 -19.971 13.603 1.00 62.44 180 VAL A O 1
ATOM 1452 N N . VAL A 1 181 ? -11.193 -20.082 12.107 1.00 68.56 181 VAL A N 1
ATOM 1453 C CA . VAL A 1 181 ? -12.047 -19.834 10.936 1.00 68.56 181 VAL A CA 1
ATOM 1454 C C . VAL A 1 181 ? -13.072 -20.953 10.774 1.00 68.56 181 VAL A C 1
ATOM 1456 O O . VAL A 1 181 ? -14.257 -20.685 10.590 1.00 68.56 181 VAL A O 1
ATOM 1459 N N . ARG A 1 182 ? -12.662 -22.217 10.935 1.00 75.81 182 ARG A N 1
ATOM 1460 C CA . ARG A 1 182 ? -13.585 -23.364 10.891 1.00 75.81 182 ARG A CA 1
ATOM 1461 C C . ARG A 1 182 ? -14.672 -23.272 11.964 1.00 75.81 182 ARG A C 1
ATOM 1463 O O . ARG A 1 182 ? -15.832 -23.562 11.673 1.00 75.81 182 ARG A O 1
ATOM 1470 N N . ALA A 1 183 ? -14.325 -22.845 13.179 1.00 71.62 183 ALA A N 1
ATOM 1471 C CA . ALA A 1 183 ? -15.292 -22.638 14.255 1.00 71.62 183 ALA A CA 1
ATOM 1472 C C . ALA A 1 183 ? -16.282 -21.503 13.930 1.00 71.62 183 ALA A C 1
ATOM 1474 O O . ALA A 1 183 ? -17.490 -21.688 14.097 1.00 71.62 183 ALA A O 1
ATOM 1475 N N . LYS A 1 184 ? -15.795 -20.370 13.399 1.00 78.12 184 LYS A N 1
ATOM 1476 C CA . LYS A 1 184 ? -16.620 -19.226 12.962 1.00 78.12 184 LYS A CA 1
ATOM 1477 C C . LYS A 1 184 ? -17.580 -19.615 11.823 1.00 78.12 184 LYS A C 1
ATOM 1479 O O . LYS A 1 184 ? -18.761 -19.279 11.887 1.00 78.12 184 LYS A O 1
ATOM 1484 N N . LEU A 1 185 ? -17.127 -20.400 10.842 1.00 83.19 185 LEU A N 1
ATOM 1485 C CA . LEU A 1 185 ? -17.971 -20.924 9.755 1.00 83.19 185 LEU A CA 1
ATOM 1486 C C . LEU A 1 185 ? -19.050 -21.883 10.276 1.00 83.19 185 LEU A C 1
ATOM 1488 O O . LEU A 1 185 ? -20.233 -21.717 9.970 1.00 83.19 185 LEU A O 1
ATOM 1492 N N . LYS A 1 186 ? -18.662 -22.842 11.129 1.00 84.25 186 LYS A N 1
ATOM 1493 C CA . LYS A 1 186 ? -19.585 -23.822 11.720 1.00 84.25 186 LYS A CA 1
ATOM 1494 C C . LYS A 1 186 ? -20.662 -23.151 12.575 1.00 84.25 186 LYS A C 1
ATOM 1496 O O . LYS A 1 186 ? -21.826 -23.521 12.473 1.00 84.25 186 LYS A O 1
ATOM 1501 N N . LYS A 1 187 ? -20.295 -22.138 13.370 1.00 80.69 187 LYS A N 1
ATOM 1502 C CA . LYS A 1 187 ? -21.226 -21.342 14.194 1.00 80.69 187 LYS A CA 1
ATOM 1503 C C . LYS A 1 187 ? -22.315 -20.654 13.359 1.00 80.69 187 LYS A C 1
ATOM 1505 O O . LYS A 1 187 ? -23.407 -20.429 13.868 1.00 80.69 187 LYS A O 1
ATOM 1510 N N . ASN A 1 188 ? -22.028 -20.348 12.094 1.00 80.00 188 ASN A N 1
ATOM 1511 C CA . ASN A 1 188 ? -22.912 -19.606 11.194 1.00 80.00 188 ASN A CA 1
ATOM 1512 C C . ASN A 1 188 ? -23.481 -20.461 10.047 1.00 80.00 188 ASN A C 1
ATOM 1514 O O . ASN A 1 188 ? -23.971 -19.916 9.061 1.00 80.00 188 ASN A O 1
ATOM 1518 N N . ASN A 1 189 ? -23.446 -21.794 10.175 1.00 85.19 189 ASN A N 1
ATOM 1519 C CA . ASN A 1 189 ? -23.984 -22.748 9.195 1.00 85.19 189 ASN A CA 1
ATOM 1520 C C . ASN A 1 189 ? -23.388 -22.618 7.778 1.00 85.19 189 ASN A C 1
ATOM 1522 O O . ASN A 1 189 ? -24.084 -22.834 6.785 1.00 85.19 189 ASN A O 1
ATOM 1526 N N . ILE A 1 190 ? -22.099 -22.287 7.672 1.00 88.38 190 ILE A N 1
ATOM 1527 C CA . ILE A 1 190 ? -21.362 -22.280 6.402 1.00 88.38 190 ILE A CA 1
ATOM 1528 C C . ILE A 1 190 ? -20.430 -23.489 6.382 1.00 88.38 190 ILE A C 1
ATOM 1530 O O . ILE A 1 190 ? -19.631 -23.691 7.300 1.00 88.38 190 ILE A O 1
ATOM 1534 N N . ALA A 1 191 ? -20.520 -24.307 5.333 1.00 91.31 191 ALA A N 1
ATOM 1535 C CA . ALA A 1 191 ? -19.628 -25.450 5.187 1.00 91.31 191 ALA A CA 1
ATOM 1536 C C . ALA A 1 191 ? -18.201 -24.971 4.844 1.00 91.31 191 ALA A C 1
ATOM 1538 O O . ALA A 1 191 ? -18.047 -24.112 3.974 1.00 91.31 191 ALA A O 1
ATOM 1539 N N . PRO A 1 192 ? -17.135 -25.546 5.435 1.00 86.00 192 PRO A N 1
ATOM 1540 C CA . PRO A 1 192 ? -15.758 -25.190 5.078 1.00 86.00 192 PRO A CA 1
ATOM 1541 C C . PRO A 1 192 ? -15.459 -25.322 3.578 1.00 86.00 192 PRO A C 1
ATOM 1543 O O . PRO A 1 192 ? -14.772 -24.477 3.013 1.00 86.00 192 PRO A O 1
ATOM 1546 N N . ALA A 1 193 ? -16.028 -26.339 2.924 1.00 87.75 193 ALA A N 1
ATOM 1547 C CA . ALA A 1 193 ? -15.925 -26.537 1.479 1.00 87.75 193 ALA A CA 1
ATOM 1548 C C . ALA A 1 193 ? -16.655 -25.446 0.673 1.00 87.75 193 ALA A C 1
ATOM 1550 O O . ALA A 1 193 ? -16.182 -25.020 -0.375 1.00 87.75 193 ALA A O 1
ATOM 1551 N N . GLU A 1 194 ? -17.793 -24.947 1.157 1.00 91.12 194 GLU A N 1
ATOM 1552 C CA . GLU A 1 194 ? -18.497 -23.832 0.513 1.00 91.12 194 GLU A CA 1
ATOM 1553 C C . GLU A 1 194 ? -17.646 -22.558 0.563 1.00 91.12 194 GLU A C 1
ATOM 1555 O O . GLU A 1 194 ? -17.435 -21.907 -0.457 1.00 91.12 194 GLU A O 1
ATOM 1560 N N . TYR A 1 195 ? -17.064 -22.256 1.724 1.00 88.94 195 TYR A N 1
ATOM 1561 C CA . TYR A 1 195 ? -16.155 -21.123 1.866 1.00 88.94 195 TYR A CA 1
ATOM 1562 C C . TYR A 1 195 ? -14.895 -21.273 1.000 1.00 88.94 195 TYR A C 1
ATOM 1564 O O . TYR A 1 195 ? -14.506 -20.333 0.313 1.00 88.94 195 TYR A O 1
ATOM 1572 N N . ALA A 1 196 ? -14.299 -22.467 0.947 1.00 84.31 196 ALA A N 1
ATOM 1573 C CA . ALA A 1 196 ? -13.152 -22.750 0.086 1.00 84.31 196 ALA A CA 1
ATOM 1574 C C . ALA A 1 196 ? -13.447 -22.502 -1.408 1.00 84.31 196 ALA A C 1
ATOM 1576 O O . ALA A 1 196 ? -12.603 -21.943 -2.105 1.00 84.31 196 ALA A O 1
ATOM 1577 N N . ASN A 1 197 ? -14.657 -22.817 -1.885 1.00 87.06 197 ASN A N 1
ATOM 1578 C CA . ASN A 1 197 ? -15.081 -22.476 -3.247 1.00 87.06 197 ASN A CA 1
ATOM 1579 C C . ASN A 1 197 ? -15.113 -20.960 -3.486 1.00 87.06 197 ASN A C 1
ATOM 1581 O O . ASN A 1 197 ? -14.693 -20.495 -4.550 1.00 87.06 197 ASN A O 1
ATOM 1585 N N . PHE A 1 198 ? -15.570 -20.168 -2.511 1.00 89.06 198 PHE A N 1
ATOM 1586 C CA . PHE A 1 198 ? -15.526 -18.707 -2.621 1.00 89.06 198 PHE A CA 1
ATOM 1587 C C . PHE A 1 198 ? -14.087 -18.192 -2.704 1.00 89.06 198 PHE A C 1
ATOM 1589 O O . PHE A 1 198 ? -13.795 -17.350 -3.552 1.00 89.06 198 PHE A O 1
ATOM 1596 N N . LEU A 1 199 ? -13.180 -18.743 -1.888 1.00 80.00 199 LEU A N 1
ATOM 1597 C CA . LEU A 1 199 ? -11.759 -18.384 -1.895 1.00 80.00 199 LEU A CA 1
ATOM 1598 C C . LEU A 1 199 ? -11.097 -18.659 -3.248 1.00 80.00 199 LEU A C 1
ATOM 1600 O O . LEU A 1 199 ? -10.450 -17.773 -3.802 1.00 80.00 199 LEU A O 1
ATOM 1604 N N . LEU A 1 200 ? -11.293 -19.859 -3.797 1.00 79.94 200 LEU A N 1
ATOM 1605 C CA . LEU A 1 200 ? -10.727 -20.245 -5.092 1.00 79.94 200 LEU A CA 1
ATOM 1606 C C . LEU A 1 200 ? -11.292 -19.389 -6.236 1.00 79.94 200 LEU A C 1
ATOM 1608 O O . LEU A 1 200 ? -10.587 -19.048 -7.181 1.00 79.94 200 LEU A O 1
ATOM 1612 N N . SER A 1 201 ? -12.559 -18.987 -6.139 1.00 81.06 201 SER A N 1
ATOM 1613 C CA . SER A 1 201 ? -13.192 -18.128 -7.150 1.00 81.06 201 SER A CA 1
ATOM 1614 C C . SER A 1 201 ? -12.696 -16.685 -7.060 1.00 81.06 201 SER A C 1
ATOM 1616 O O . SER A 1 201 ? -12.426 -16.073 -8.089 1.00 81.06 201 SER A O 1
ATOM 1618 N N . ARG A 1 202 ? -12.481 -16.160 -5.842 1.00 79.06 202 ARG A N 1
ATOM 1619 C CA . ARG A 1 202 ? -11.772 -14.887 -5.613 1.00 79.06 202 ARG A CA 1
ATOM 1620 C C . ARG A 1 202 ? -10.376 -14.912 -6.242 1.00 79.06 202 ARG A C 1
ATOM 1622 O O . ARG A 1 202 ? -9.984 -13.940 -6.877 1.00 79.06 202 ARG A O 1
ATOM 1629 N N . GLU A 1 203 ? -9.655 -16.023 -6.115 1.00 71.94 203 GLU A N 1
ATOM 1630 C CA . GLU A 1 203 ? -8.319 -16.199 -6.704 1.00 71.94 203 GLU A CA 1
ATOM 1631 C C . GLU A 1 203 ? -8.341 -16.264 -8.234 1.00 71.94 203 GLU A C 1
ATOM 1633 O O . GLU A 1 203 ? -7.454 -15.704 -8.872 1.00 71.94 203 GLU A O 1
ATOM 1638 N N . LYS A 1 204 ? -9.361 -16.887 -8.840 1.00 74.62 204 LYS A N 1
ATOM 1639 C CA . LYS A 1 204 ? -9.520 -16.936 -10.305 1.00 74.62 204 LYS A CA 1
ATOM 1640 C C . LYS A 1 204 ? -9.921 -15.597 -10.927 1.00 74.62 204 LYS A C 1
ATOM 1642 O O . LYS A 1 204 ? -9.605 -15.373 -12.089 1.00 74.62 204 LYS A O 1
ATOM 1647 N N . ILE A 1 205 ? -10.580 -14.710 -10.176 1.00 70.81 205 ILE A N 1
ATOM 1648 C CA . ILE A 1 205 ? -10.986 -13.387 -10.678 1.00 70.81 205 ILE A CA 1
ATOM 1649 C C . ILE A 1 205 ? -9.769 -12.489 -10.974 1.00 70.81 205 ILE A C 1
ATOM 1651 O O . ILE A 1 205 ? -9.868 -11.666 -11.876 1.00 70.81 205 ILE A O 1
ATOM 1655 N N . ARG A 1 206 ? -8.630 -12.655 -10.273 1.00 55.62 206 ARG A N 1
ATOM 1656 C CA . ARG A 1 206 ? -7.320 -11.999 -10.534 1.00 55.62 206 ARG A CA 1
ATOM 1657 C C . ARG A 1 206 ? -7.341 -10.496 -10.892 1.00 55.62 206 ARG A C 1
ATOM 1659 O O . ARG A 1 206 ? -6.409 -10.034 -11.524 1.00 55.62 206 ARG A O 1
ATOM 1666 N N . GLY A 1 207 ? -8.357 -9.731 -10.488 1.00 49.94 207 GLY A N 1
ATOM 1667 C CA . GLY A 1 207 ? -8.455 -8.305 -10.833 1.00 49.94 207 GLY A CA 1
ATOM 1668 C C . GLY A 1 207 ? -9.333 -7.958 -12.043 1.00 49.94 207 GLY A C 1
ATOM 1669 O O . GLY A 1 207 ? -9.443 -6.781 -12.363 1.00 49.94 207 GLY A O 1
ATOM 1670 N N . ASP A 1 208 ? -10.058 -8.910 -12.656 1.00 58.22 208 ASP A N 1
ATOM 1671 C CA . ASP A 1 208 ? -11.150 -8.623 -13.614 1.00 58.22 208 ASP A CA 1
ATOM 1672 C C . ASP A 1 208 ? -12.367 -8.005 -12.886 1.00 58.22 208 ASP A C 1
ATOM 1674 O O . ASP A 1 208 ? -13.463 -8.564 -12.853 1.00 58.22 208 ASP A O 1
ATOM 1678 N N . THR A 1 209 ? -12.172 -6.861 -12.229 1.00 56.19 209 THR A N 1
ATOM 1679 C CA . THR A 1 209 ? -13.204 -6.087 -11.520 1.00 56.19 209 THR A CA 1
ATOM 1680 C C . THR A 1 209 ? -14.036 -5.231 -12.468 1.00 56.19 209 THR A C 1
ATOM 1682 O O . THR A 1 209 ? -15.061 -4.696 -12.063 1.00 56.19 209 THR A O 1
ATOM 1685 N N . LYS A 1 210 ? -13.650 -5.153 -13.749 1.00 59.34 210 LYS A N 1
ATOM 1686 C CA . LYS A 1 210 ? -14.379 -4.415 -14.793 1.00 59.34 210 LYS A CA 1
ATOM 1687 C C . LYS A 1 210 ? -15.784 -4.975 -15.040 1.00 59.34 210 LYS A C 1
ATOM 1689 O O . LYS A 1 210 ? -16.623 -4.284 -15.613 1.00 59.34 210 LYS A O 1
ATOM 1694 N N . LYS A 1 211 ? -16.049 -6.220 -14.624 1.00 73.12 211 LYS A N 1
ATOM 1695 C CA . LYS A 1 211 ? -17.378 -6.840 -14.694 1.00 73.12 211 LYS A CA 1
ATOM 1696 C C . LYS A 1 211 ? -18.168 -6.601 -13.403 1.00 73.12 211 LYS A C 1
ATOM 1698 O O . LYS A 1 211 ? -17.702 -7.020 -12.336 1.00 73.12 211 LYS A O 1
ATOM 1703 N N . PRO A 1 212 ? -19.388 -6.037 -13.487 1.00 75.88 212 PRO A N 1
ATOM 1704 C CA . PRO A 1 212 ? -20.227 -5.763 -12.320 1.00 75.88 212 PRO A CA 1
ATOM 1705 C C . PRO A 1 212 ? -20.475 -6.987 -11.430 1.00 75.88 212 PRO A C 1
ATOM 1707 O O . PRO A 1 212 ? -20.577 -6.868 -10.209 1.00 75.88 212 PRO A O 1
ATOM 1710 N N . GLU A 1 213 ? -20.561 -8.183 -12.014 1.00 81.31 213 GLU A N 1
ATOM 1711 C CA . GLU A 1 213 ? -20.801 -9.433 -11.292 1.00 81.31 213 GLU A CA 1
ATOM 1712 C C . GLU A 1 213 ? -19.598 -9.841 -10.434 1.00 81.31 213 GLU A C 1
ATOM 1714 O O . GLU A 1 213 ? -19.777 -10.290 -9.298 1.00 81.31 213 GLU A O 1
ATOM 1719 N N . ASN A 1 214 ? -18.380 -9.637 -10.946 1.00 78.50 214 ASN A N 1
ATOM 1720 C CA . ASN A 1 214 ? -17.140 -9.934 -10.231 1.00 78.50 214 ASN A CA 1
ATOM 1721 C C . ASN A 1 214 ? -16.963 -8.972 -9.052 1.00 78.50 214 ASN A C 1
ATOM 1723 O O . ASN A 1 214 ? -16.715 -9.415 -7.931 1.00 78.50 214 ASN A O 1
ATOM 1727 N N . GLU A 1 215 ? -17.168 -7.671 -9.275 1.00 73.44 215 GLU A N 1
ATOM 1728 C CA . GLU A 1 215 ? -17.122 -6.661 -8.212 1.00 73.44 215 GLU A CA 1
ATOM 1729 C C . GLU A 1 215 ? -18.181 -6.937 -7.130 1.00 73.44 215 GLU A C 1
ATOM 1731 O O . GLU A 1 215 ? -17.878 -6.951 -5.934 1.00 73.44 215 GLU A O 1
ATOM 1736 N N . THR A 1 216 ? -19.418 -7.239 -7.542 1.00 79.94 216 THR A N 1
ATOM 1737 C CA . THR A 1 216 ? -20.525 -7.546 -6.62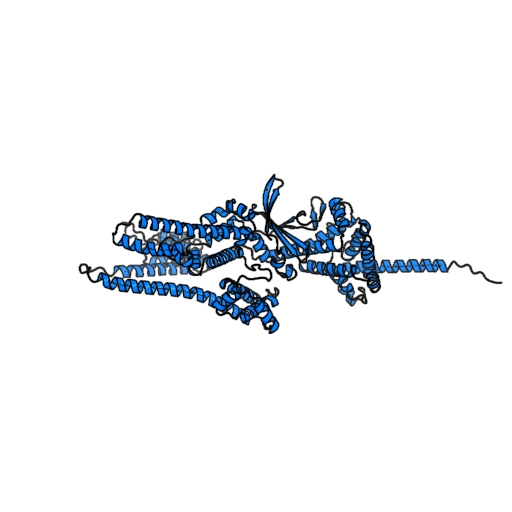4 1.00 79.94 216 THR A CA 1
ATOM 1738 C C . THR A 1 216 ? -20.216 -8.773 -5.768 1.00 79.94 216 THR A C 1
ATOM 1740 O O . THR A 1 216 ? -20.429 -8.743 -4.551 1.00 79.94 216 THR A O 1
ATOM 1743 N N . PHE A 1 217 ? -19.686 -9.843 -6.370 1.00 85.31 217 PHE A N 1
ATOM 1744 C CA . PHE A 1 217 ? -19.272 -11.032 -5.632 1.00 85.31 217 PHE A CA 1
ATOM 1745 C C . PHE A 1 217 ? -18.156 -10.719 -4.638 1.00 85.31 217 PHE A C 1
ATOM 1747 O O . PHE A 1 217 ? -18.328 -11.005 -3.454 1.00 85.31 217 PHE A O 1
ATOM 1754 N N . LEU A 1 218 ? -17.064 -10.084 -5.070 1.00 76.81 218 LEU A N 1
ATOM 1755 C CA . LEU A 1 218 ? -15.939 -9.755 -4.190 1.00 76.81 218 LEU A CA 1
ATOM 1756 C C . LEU A 1 218 ? -16.378 -8.876 -3.010 1.00 76.81 218 LEU A C 1
ATOM 1758 O O . LEU A 1 218 ? -16.039 -9.165 -1.862 1.00 76.81 218 LEU A O 1
ATOM 1762 N N . LYS A 1 219 ? -17.212 -7.862 -3.266 1.00 75.44 219 LYS A N 1
ATOM 1763 C CA . LYS A 1 219 ? -17.771 -6.985 -2.228 1.00 75.44 219 LYS A CA 1
ATOM 1764 C C . LYS A 1 219 ? -18.668 -7.746 -1.252 1.00 75.44 219 LYS A C 1
ATOM 1766 O O . LYS A 1 219 ? -18.577 -7.547 -0.042 1.00 75.44 219 LYS A O 1
ATOM 1771 N N . SER A 1 220 ? -19.530 -8.631 -1.754 1.00 77.88 220 SER A N 1
ATOM 1772 C CA . SER A 1 220 ? -20.400 -9.455 -0.905 1.00 77.88 220 SER A CA 1
ATOM 1773 C C . SER A 1 220 ? -19.609 -10.463 -0.062 1.00 77.88 220 SER A C 1
ATOM 1775 O O . SER A 1 220 ? -19.872 -10.594 1.133 1.00 77.88 220 SER A O 1
ATOM 1777 N N . LEU A 1 221 ? -18.596 -11.120 -0.638 1.00 81.75 221 LEU A N 1
ATOM 1778 C CA . LEU A 1 221 ? -17.721 -12.060 0.060 1.00 81.75 221 LEU A CA 1
ATOM 1779 C C . LEU A 1 221 ? -16.977 -11.367 1.201 1.00 81.75 221 LEU A C 1
ATOM 1781 O O . LEU A 1 221 ? -17.064 -11.830 2.335 1.00 81.75 221 LEU A O 1
ATOM 1785 N N . LYS A 1 222 ? -16.372 -10.208 0.924 1.00 72.31 222 LYS A N 1
ATOM 1786 C CA . LYS A 1 222 ? -15.717 -9.360 1.927 1.00 72.31 222 LYS A CA 1
ATOM 1787 C C . LYS A 1 222 ? -16.672 -8.970 3.061 1.00 72.31 222 LYS A C 1
ATOM 1789 O O . LYS A 1 222 ? -16.339 -9.107 4.235 1.00 72.31 222 LYS A O 1
ATOM 1794 N N . ASN A 1 223 ? -17.894 -8.542 2.732 1.00 72.56 223 ASN A N 1
ATOM 1795 C CA . ASN A 1 223 ? -18.908 -8.191 3.735 1.00 72.56 223 ASN A CA 1
ATOM 1796 C C . ASN A 1 223 ? -19.307 -9.383 4.616 1.00 72.56 223 ASN A C 1
ATOM 1798 O O . ASN A 1 223 ? -19.534 -9.215 5.816 1.00 72.56 223 ASN A O 1
ATOM 1802 N N . MET A 1 224 ? -19.415 -10.576 4.031 1.00 82.31 224 MET A N 1
ATOM 1803 C CA . MET A 1 224 ? -19.714 -11.803 4.763 1.00 82.31 224 MET A CA 1
ATOM 1804 C C . MET A 1 224 ? -18.550 -12.204 5.675 1.00 82.31 224 MET A C 1
ATOM 1806 O O . MET A 1 224 ? -18.784 -12.423 6.859 1.00 82.31 224 MET A O 1
ATOM 1810 N N . GLU A 1 225 ? -17.316 -12.259 5.161 1.00 73.44 225 GLU A N 1
ATOM 1811 C CA . GLU A 1 225 ? -16.103 -12.570 5.937 1.00 73.44 225 GLU A CA 1
ATOM 1812 C C . GLU A 1 225 ? -15.970 -11.633 7.150 1.00 73.44 225 GLU A C 1
ATOM 1814 O O . GLU A 1 225 ? -15.892 -12.113 8.284 1.00 73.44 225 GLU A O 1
ATOM 1819 N N . ARG A 1 226 ? -16.115 -10.315 6.940 1.00 67.06 226 ARG A N 1
ATOM 1820 C CA . ARG A 1 226 ? -16.151 -9.307 8.018 1.00 67.06 226 ARG A CA 1
ATOM 1821 C C . ARG A 1 226 ? -17.223 -9.587 9.062 1.00 67.06 226 ARG A C 1
ATOM 1823 O O . ARG A 1 226 ? -16.963 -9.556 10.260 1.00 67.06 226 ARG A O 1
ATOM 1830 N N . SER A 1 227 ? -18.442 -9.884 8.624 1.00 70.00 227 SER A N 1
ATOM 1831 C CA . SER A 1 227 ? -19.576 -10.073 9.540 1.00 70.00 227 SER A CA 1
ATOM 1832 C C . SER A 1 227 ? -19.477 -11.380 10.336 1.00 70.00 227 SER A C 1
ATOM 1834 O O . SER A 1 227 ? -20.048 -11.495 11.420 1.00 70.00 227 SER A O 1
ATOM 1836 N N . LEU A 1 228 ? -18.710 -12.348 9.829 1.00 69.12 228 LEU A N 1
ATOM 1837 C CA . LEU A 1 228 ? -18.345 -13.578 10.530 1.00 69.12 228 LEU A CA 1
ATOM 1838 C C . LEU A 1 228 ? -17.143 -13.394 11.471 1.00 69.12 228 LEU A C 1
ATOM 1840 O O . LEU A 1 228 ? -16.796 -14.337 12.187 1.00 69.12 228 LEU A O 1
ATOM 1844 N N . GLY A 1 229 ? -16.497 -12.222 11.458 1.00 61.28 229 GLY A N 1
ATOM 1845 C CA . GLY A 1 229 ? -15.212 -11.986 12.115 1.00 61.28 229 GLY A CA 1
ATOM 1846 C C . GLY A 1 229 ? -14.106 -12.874 11.545 1.00 61.28 229 GLY A C 1
ATOM 1847 O O . GLY A 1 229 ? -13.165 -13.221 12.253 1.00 61.28 229 GLY A O 1
ATOM 1848 N N . ILE A 1 230 ? -14.251 -13.358 10.311 1.00 65.50 230 ILE A N 1
ATOM 1849 C CA . ILE A 1 230 ? -13.189 -14.100 9.646 1.00 65.50 230 ILE A CA 1
ATOM 1850 C C . ILE A 1 230 ? -12.222 -13.052 9.130 1.00 65.50 230 ILE A C 1
ATOM 1852 O O . ILE A 1 230 ? -12.492 -12.391 8.130 1.00 65.50 230 ILE A O 1
ATOM 1856 N N . GLU A 1 231 ? -11.110 -12.908 9.850 1.00 52.97 231 GLU A N 1
ATOM 1857 C CA . GLU A 1 231 ? -9.973 -12.155 9.354 1.00 52.97 231 GLU A CA 1
ATOM 1858 C C . GLU A 1 231 ? -9.623 -12.700 7.978 1.00 52.97 231 GLU A C 1
ATOM 1860 O O . GLU A 1 231 ? -9.480 -13.911 7.763 1.00 52.97 231 GLU A O 1
ATOM 1865 N N . GLU A 1 232 ? -9.519 -11.786 7.036 1.00 49.47 232 GLU A N 1
ATOM 1866 C CA . GLU A 1 232 ? -9.160 -12.087 5.674 1.00 49.47 232 GLU A CA 1
ATOM 1867 C C . GLU A 1 232 ? -7.672 -12.509 5.703 1.00 49.47 232 GLU A C 1
ATOM 1869 O O . GLU A 1 232 ? -6.769 -11.683 5.624 1.00 49.47 232 GLU A O 1
ATOM 1874 N N . GLN A 1 233 ? -7.402 -13.797 5.930 1.00 40.03 233 GLN A N 1
ATOM 1875 C CA . GLN A 1 233 ? -6.047 -14.297 6.163 1.00 40.03 233 GLN A CA 1
ATOM 1876 C C . GLN A 1 233 ? -5.326 -14.538 4.835 1.00 40.03 233 GLN A C 1
ATOM 1878 O O . GLN A 1 233 ? -5.799 -15.273 3.961 1.00 40.03 233 GLN A O 1
ATOM 1883 N N . THR A 1 234 ? -4.142 -13.948 4.686 1.00 38.75 234 THR A N 1
ATOM 1884 C CA . THR A 1 234 ? -3.155 -14.418 3.704 1.00 38.75 234 THR A CA 1
ATOM 1885 C C . THR A 1 234 ? -2.277 -15.501 4.335 1.00 38.75 234 THR A C 1
ATOM 1887 O O . THR A 1 234 ? -2.209 -15.617 5.559 1.00 38.75 234 THR A O 1
ATOM 1890 N N . GLN A 1 235 ? -1.589 -16.302 3.512 1.00 32.75 235 GLN A N 1
ATOM 1891 C CA . GLN A 1 235 ? -0.707 -17.388 3.973 1.00 32.75 235 GLN A CA 1
ATOM 1892 C C . GLN A 1 235 ? 0.405 -16.933 4.945 1.00 32.75 235 GLN A C 1
ATOM 1894 O O . GLN A 1 235 ? 0.998 -17.782 5.601 1.00 32.75 235 GLN A O 1
ATOM 1899 N N . GLY A 1 236 ? 0.663 -15.625 5.081 1.00 32.47 236 GLY A N 1
ATOM 1900 C CA . GLY A 1 236 ? 1.619 -15.050 6.036 1.00 32.47 236 GLY A CA 1
ATOM 1901 C C . GLY A 1 236 ? 1.014 -14.451 7.316 1.00 32.47 236 GLY A C 1
ATOM 1902 O O . GLY A 1 236 ? 1.729 -13.784 8.055 1.00 32.47 236 GLY A O 1
ATOM 1903 N N . GLY A 1 237 ? -0.283 -14.637 7.593 1.00 32.66 237 GLY A N 1
ATOM 1904 C CA . GLY A 1 237 ? -0.918 -14.113 8.814 1.00 32.66 237 GLY A CA 1
ATOM 1905 C C . GLY A 1 237 ? -1.231 -12.611 8.777 1.00 32.66 237 GLY A C 1
ATOM 1906 O O . GLY A 1 237 ? -1.274 -11.948 9.820 1.00 32.66 237 GLY A O 1
ATOM 1907 N N . TYR A 1 238 ? -1.448 -12.052 7.587 1.00 41.00 238 TYR A N 1
ATOM 1908 C CA . TYR A 1 238 ? -1.846 -10.657 7.388 1.00 41.00 238 TYR A CA 1
ATOM 1909 C C . TYR A 1 238 ? -3.364 -10.496 7.370 1.00 41.00 238 TYR A C 1
ATOM 1911 O O . TYR A 1 238 ? -4.041 -11.408 6.895 1.00 41.00 238 TYR A O 1
ATOM 1919 N N . PRO A 1 239 ? -3.894 -9.345 7.819 1.00 39.19 239 PRO A N 1
ATOM 1920 C CA . PRO A 1 239 ? -5.264 -8.969 7.528 1.00 39.19 239 PRO A CA 1
ATOM 1921 C C . PRO A 1 239 ? -5.327 -8.424 6.091 1.00 39.19 239 PRO A C 1
ATOM 1923 O O . PRO A 1 239 ? -4.530 -7.561 5.730 1.00 39.19 239 PRO A O 1
ATOM 1926 N N . LEU A 1 240 ? -6.261 -8.896 5.257 1.00 41.81 240 LEU A N 1
ATOM 1927 C CA . LEU A 1 240 ? -6.625 -8.177 4.020 1.00 41.81 240 LEU A CA 1
ATOM 1928 C C . LEU A 1 240 ? -7.631 -7.033 4.283 1.00 41.81 240 LEU A C 1
ATOM 1930 O O . LEU A 1 240 ? -8.053 -6.347 3.352 1.00 41.81 240 LEU A O 1
ATOM 1934 N N . SER A 1 241 ? -8.007 -6.800 5.544 1.00 45.28 241 SER A N 1
ATOM 1935 C CA . SER A 1 241 ? -8.895 -5.717 5.962 1.00 45.28 241 SER A CA 1
ATOM 1936 C C . SER A 1 241 ? -8.127 -4.607 6.687 1.00 45.28 241 SER A C 1
ATOM 1938 O O . SER A 1 241 ? -7.003 -4.789 7.148 1.00 45.28 241 SER A O 1
ATOM 1940 N N . TYR A 1 242 ? -8.769 -3.446 6.818 1.00 47.22 242 TYR A N 1
ATOM 1941 C CA . TYR A 1 242 ? -8.274 -2.229 7.465 1.00 47.22 242 TYR A CA 1
ATOM 1942 C C . TYR A 1 242 ? -8.195 -2.404 9.000 1.00 47.22 242 TYR A C 1
ATOM 1944 O O . TYR A 1 242 ? -8.209 -1.421 9.733 1.00 47.22 242 TYR A O 1
ATOM 1952 N N . GLU A 1 243 ? -8.182 -3.653 9.489 1.00 48.94 243 GLU A N 1
ATOM 1953 C CA . GLU A 1 243 ? -8.245 -4.014 10.899 1.00 48.94 243 GLU A CA 1
ATOM 1954 C C . GLU A 1 243 ? -6.905 -3.753 11.597 1.00 48.94 243 GLU A C 1
ATOM 1956 O O . GLU A 1 243 ? -5.902 -4.415 11.313 1.00 48.94 243 GLU A O 1
ATOM 1961 N N . PRO A 1 244 ? -6.884 -2.813 12.552 1.00 48.53 244 PRO A N 1
ATOM 1962 C CA . PRO A 1 244 ? -5.728 -2.565 13.398 1.00 48.53 244 PRO A CA 1
ATOM 1963 C C . PRO A 1 244 ? -5.385 -3.821 14.194 1.00 48.53 244 PRO A C 1
ATOM 1965 O O . PRO A 1 244 ? -6.232 -4.383 14.896 1.00 48.53 244 PRO A O 1
ATOM 1968 N N . LYS A 1 245 ? -4.124 -4.253 14.167 1.00 53.44 245 LYS A N 1
ATOM 1969 C CA . LYS A 1 245 ? -3.687 -5.292 15.104 1.00 53.44 245 LYS A CA 1
ATOM 1970 C C . LYS A 1 245 ? -3.418 -4.654 16.461 1.00 53.44 245 LYS A C 1
ATOM 1972 O O . LYS A 1 245 ? -2.565 -3.779 16.569 1.00 53.44 245 LYS A O 1
ATOM 1977 N N . ALA A 1 246 ? -4.066 -5.152 17.515 1.00 47.94 246 ALA A N 1
ATOM 1978 C CA . ALA A 1 246 ? -3.742 -4.776 18.897 1.00 47.94 246 ALA A CA 1
ATOM 1979 C C . ALA A 1 246 ? -2.241 -4.968 19.210 1.00 47.94 246 ALA A C 1
ATOM 1981 O O . ALA A 1 246 ? -1.648 -4.178 19.935 1.00 47.94 246 ALA A O 1
ATOM 1982 N N . LYS A 1 247 ? -1.606 -5.950 18.551 1.00 55.41 247 LYS A N 1
ATOM 1983 C CA . LYS A 1 247 ? -0.167 -6.223 18.640 1.00 55.41 247 LYS A CA 1
ATOM 1984 C C . LYS A 1 247 ? 0.731 -5.127 18.057 1.00 55.41 247 LYS A C 1
ATOM 1986 O O . LYS A 1 247 ? 1.935 -5.220 18.230 1.00 55.41 247 LYS A O 1
ATOM 1991 N N . VAL A 1 248 ? 0.210 -4.121 17.350 1.00 60.75 248 VAL A N 1
ATOM 1992 C CA . VAL A 1 248 ? 1.061 -3.096 16.722 1.00 60.75 248 VAL A CA 1
ATOM 1993 C C . VAL A 1 248 ? 1.812 -2.279 17.757 1.00 60.75 248 VAL A C 1
ATOM 1995 O O . VAL A 1 248 ? 3.010 -2.097 17.590 1.00 60.75 248 VAL A O 1
ATOM 1998 N N . PHE A 1 249 ? 1.163 -1.846 18.836 1.00 67.25 249 PHE A N 1
ATOM 1999 C CA . PHE A 1 249 ? 1.863 -1.162 19.926 1.00 67.25 249 PHE A CA 1
ATOM 2000 C C . PHE A 1 249 ? 2.723 -2.116 20.759 1.00 67.25 249 PHE A C 1
ATOM 2002 O O . PHE A 1 249 ? 3.808 -1.724 21.173 1.00 67.25 249 PHE A O 1
ATOM 2009 N N . ASP A 1 250 ? 2.317 -3.381 20.905 1.00 64.62 250 ASP A N 1
ATOM 2010 C CA . ASP A 1 250 ? 3.152 -4.400 21.560 1.00 64.62 250 ASP A CA 1
ATOM 2011 C C . ASP A 1 250 ? 4.450 -4.679 20.774 1.00 64.62 250 ASP A C 1
ATOM 2013 O O . ASP A 1 250 ? 5.490 -4.969 21.358 1.00 64.62 250 ASP A O 1
ATOM 2017 N N . GLN A 1 251 ? 4.396 -4.594 19.441 1.00 61.72 251 GLN A N 1
ATOM 2018 C CA . GLN A 1 251 ? 5.530 -4.799 18.534 1.00 61.72 251 GLN A CA 1
ATOM 2019 C C . GLN A 1 251 ? 6.320 -3.511 18.256 1.00 61.72 251 GLN A C 1
ATOM 2021 O O . GLN A 1 251 ? 7.444 -3.594 17.769 1.00 61.72 251 GLN A O 1
ATOM 2026 N N . ASN A 1 252 ? 5.742 -2.338 18.539 1.00 71.50 252 ASN A N 1
ATOM 2027 C CA . ASN A 1 252 ? 6.304 -1.024 18.218 1.00 71.50 252 ASN A CA 1
ATOM 2028 C C . ASN A 1 252 ? 6.118 -0.049 19.393 1.00 71.50 252 ASN A C 1
ATOM 2030 O O . ASN A 1 252 ? 5.237 0.820 19.338 1.00 71.50 252 ASN A O 1
ATOM 2034 N N . PRO A 1 253 ? 6.938 -0.168 20.451 1.00 76.62 253 PRO A N 1
ATOM 2035 C CA . PRO A 1 253 ? 6.839 0.694 21.627 1.00 76.62 253 PRO A CA 1
ATOM 2036 C C . PRO A 1 253 ? 7.020 2.180 21.287 1.00 76.62 253 PRO A C 1
ATOM 2038 O O . PRO A 1 253 ? 6.297 3.009 21.830 1.00 76.62 253 PRO A O 1
ATOM 2041 N N . ASP A 1 254 ? 7.880 2.517 20.321 1.00 79.19 254 ASP A N 1
ATOM 2042 C CA . ASP A 1 254 ? 8.106 3.907 19.895 1.00 79.19 254 ASP A CA 1
ATOM 2043 C C . ASP A 1 254 ? 6.853 4.532 19.255 1.00 79.19 254 ASP A C 1
ATOM 2045 O O . ASP A 1 254 ? 6.535 5.698 19.489 1.00 79.19 254 ASP A O 1
ATOM 2049 N N . LEU A 1 255 ? 6.088 3.749 18.478 1.00 78.88 255 LEU A N 1
ATOM 2050 C CA . LEU A 1 255 ? 4.799 4.196 17.928 1.00 78.88 255 LEU A CA 1
ATOM 2051 C C . LEU A 1 255 ? 3.755 4.383 19.030 1.00 78.88 255 LEU A C 1
ATOM 2053 O O . LEU A 1 255 ? 2.946 5.310 18.958 1.00 78.88 255 LEU A O 1
ATOM 2057 N N . ALA A 1 256 ? 3.770 3.511 20.040 1.00 80.69 256 ALA A N 1
ATOM 2058 C CA . ALA A 1 256 ? 2.889 3.626 21.194 1.00 80.69 256 ALA A CA 1
ATOM 2059 C C . ALA A 1 256 ? 3.210 4.889 22.009 1.00 80.69 256 ALA A C 1
ATOM 2061 O O . ALA A 1 256 ? 2.299 5.617 22.406 1.00 80.69 256 ALA A O 1
ATOM 2062 N N . GLU A 1 257 ? 4.496 5.180 22.219 1.00 84.75 257 GLU A N 1
ATOM 2063 C CA . GLU A 1 257 ? 4.962 6.380 22.911 1.00 84.75 257 GLU A CA 1
ATOM 2064 C C . GLU A 1 257 ? 4.612 7.655 22.137 1.00 84.75 257 GLU A C 1
ATOM 2066 O O . GLU A 1 257 ? 4.054 8.589 22.718 1.00 84.75 257 GLU A O 1
ATOM 2071 N N . PHE A 1 258 ? 4.832 7.671 20.819 1.00 85.19 258 PHE A N 1
ATOM 2072 C CA . PHE A 1 258 ? 4.394 8.765 19.952 1.00 85.19 258 PHE A CA 1
ATOM 2073 C C . PHE A 1 258 ? 2.887 9.030 20.096 1.00 85.19 258 PHE A C 1
ATOM 2075 O O . PHE A 1 258 ? 2.478 10.143 20.426 1.00 85.19 258 PHE A O 1
ATOM 2082 N N . ALA A 1 259 ? 2.051 7.999 19.934 1.00 85.56 259 ALA A N 1
ATOM 2083 C CA . ALA A 1 259 ? 0.596 8.147 19.995 1.00 85.56 259 ALA A CA 1
ATOM 2084 C C . ALA A 1 259 ? 0.073 8.523 21.394 1.00 85.56 259 ALA A C 1
ATOM 2086 O O . ALA A 1 259 ? -1.005 9.111 21.539 1.00 85.56 259 ALA A O 1
ATOM 2087 N N . LYS A 1 260 ? 0.815 8.172 22.448 1.00 84.62 260 LYS A N 1
ATOM 2088 C CA . LYS A 1 260 ? 0.507 8.587 23.817 1.00 84.62 260 LYS A CA 1
ATOM 2089 C C . LYS A 1 260 ? 0.734 10.087 24.019 1.00 84.62 260 LYS A C 1
ATOM 2091 O O . LYS A 1 260 ? -0.052 10.707 24.724 1.00 84.62 260 LYS A O 1
ATOM 2096 N N . ASN A 1 261 ? 1.781 10.643 23.414 1.00 85.25 261 ASN A N 1
ATOM 2097 C CA . ASN A 1 261 ? 2.215 12.020 23.652 1.00 85.25 261 ASN A CA 1
ATOM 2098 C C . ASN A 1 261 ? 1.627 13.037 22.653 1.00 85.25 261 ASN A C 1
ATOM 2100 O O . ASN A 1 261 ? 1.628 14.238 22.930 1.00 85.25 261 ASN A O 1
ATOM 2104 N N . ASP A 1 262 ? 1.120 12.584 21.504 1.00 83.62 262 ASP A N 1
ATOM 2105 C CA . ASP A 1 262 ? 0.567 13.454 20.464 1.00 83.62 262 ASP A CA 1
ATOM 2106 C C . ASP A 1 262 ? -0.868 13.935 20.787 1.00 83.62 262 ASP A C 1
ATOM 2108 O O . ASP A 1 262 ? -1.809 13.154 20.953 1.00 83.62 262 ASP A O 1
ATOM 2112 N N . GLN A 1 263 ? -1.042 15.261 20.834 1.00 85.25 263 GLN A N 1
ATOM 2113 C CA . GLN A 1 263 ? -2.299 15.947 21.168 1.00 85.25 263 GLN A CA 1
ATOM 2114 C C . GLN A 1 263 ? -3.401 15.799 20.107 1.00 85.25 263 GLN A C 1
ATOM 2116 O O . GLN A 1 263 ? -4.569 16.096 20.367 1.00 85.25 263 GLN A O 1
ATOM 2121 N N . THR A 1 264 ? -3.076 15.349 18.896 1.00 83.94 264 THR A N 1
ATOM 2122 C CA . THR A 1 264 ? -4.085 15.095 17.857 1.00 83.94 264 THR A CA 1
ATOM 2123 C C . THR A 1 264 ? -5.019 13.941 18.227 1.00 83.94 264 THR A C 1
ATOM 2125 O O . THR A 1 264 ? -6.154 13.908 17.746 1.00 83.94 264 THR A O 1
ATOM 2128 N N . PHE A 1 265 ? -4.603 13.064 19.149 1.00 87.25 265 PHE A N 1
ATOM 2129 C CA . PHE A 1 265 ? -5.412 11.959 19.659 1.00 87.25 265 PHE A CA 1
ATOM 2130 C C . PHE A 1 265 ? -6.296 12.306 20.864 1.00 87.25 265 PHE A C 1
ATOM 2132 O O . PHE A 1 265 ? -7.096 11.462 21.271 1.00 87.25 265 PHE A O 1
ATOM 2139 N N . SER A 1 266 ? -6.212 13.516 21.432 1.00 85.94 266 SER A N 1
ATOM 2140 C CA . SER A 1 266 ? -6.910 13.883 22.682 1.00 85.94 266 SER A CA 1
ATOM 2141 C C . SER A 1 266 ? -8.437 13.712 22.613 1.00 85.94 266 SER A C 1
ATOM 2143 O O . SER A 1 266 ? -9.106 13.531 23.629 1.00 85.94 266 SER A O 1
ATOM 2145 N N . ARG A 1 267 ? -9.013 13.709 21.404 1.00 84.69 267 ARG A N 1
ATOM 2146 C CA . ARG A 1 267 ? -10.432 13.388 21.167 1.00 84.69 267 ARG A CA 1
ATOM 2147 C C . ARG A 1 267 ? -10.798 11.954 21.554 1.00 84.69 267 ARG A C 1
ATOM 2149 O O . ARG A 1 267 ? -11.845 11.731 22.146 1.00 84.69 267 ARG A O 1
ATOM 2156 N N . LEU A 1 268 ? -9.916 10.994 21.282 1.00 85.75 268 LEU A N 1
ATOM 2157 C CA . LEU A 1 268 ? -10.147 9.573 21.562 1.00 85.75 268 LEU A CA 1
ATOM 2158 C C . LEU A 1 268 ? -10.040 9.225 23.052 1.00 85.75 268 LEU A C 1
ATOM 2160 O O . LEU A 1 268 ? -10.535 8.185 23.484 1.00 85.75 268 LEU A O 1
ATOM 2164 N N . GLU A 1 269 ? -9.380 10.076 23.838 1.00 82.50 269 GLU A N 1
ATOM 2165 C CA . GLU A 1 269 ? -9.239 9.896 25.287 1.00 82.50 269 GLU A CA 1
ATOM 2166 C C . GLU A 1 269 ? -10.533 10.236 26.034 1.00 82.50 269 GLU A C 1
ATOM 2168 O O . GLU A 1 269 ? -10.796 9.672 27.092 1.00 82.50 269 GLU A O 1
ATOM 2173 N N . ASN A 1 270 ? -11.366 11.102 25.449 1.00 75.00 270 ASN A N 1
ATOM 2174 C CA . ASN A 1 270 ? -12.588 11.627 26.061 1.00 75.00 270 ASN A CA 1
ATOM 2175 C C . ASN A 1 270 ? -13.876 10.972 25.534 1.00 75.00 270 ASN A C 1
ATOM 2177 O O . ASN A 1 270 ? -14.972 11.419 25.872 1.00 75.00 270 ASN A O 1
ATOM 2181 N N . VAL A 1 271 ? -13.768 9.928 24.707 1.00 73.31 271 VAL A N 1
ATOM 2182 C CA . VAL A 1 271 ? -14.937 9.195 24.201 1.00 73.31 271 VAL A CA 1
ATOM 2183 C C . VAL A 1 271 ? -15.648 8.536 25.384 1.00 73.31 271 VAL A C 1
ATOM 2185 O O . VAL A 1 271 ? -15.077 7.666 26.043 1.00 73.31 271 VAL A O 1
ATOM 2188 N N . GLU A 1 272 ? -16.889 8.946 25.661 1.00 68.75 272 GLU A N 1
ATOM 2189 C CA . GLU A 1 272 ? -17.737 8.330 26.688 1.00 68.75 272 GLU A CA 1
ATOM 2190 C C . GLU A 1 272 ? -18.269 6.992 26.152 1.00 68.75 272 GLU A C 1
ATOM 2192 O O . GLU A 1 272 ? -19.227 6.941 25.381 1.00 68.75 272 GLU A O 1
ATOM 2197 N N . ILE A 1 273 ? -17.605 5.893 26.523 1.00 67.75 273 ILE A N 1
ATOM 2198 C CA . ILE A 1 273 ? -17.866 4.576 25.924 1.00 67.75 273 ILE A CA 1
ATOM 2199 C C . ILE A 1 273 ? -18.960 3.792 26.673 1.00 67.75 273 ILE A C 1
ATOM 2201 O O . ILE A 1 273 ? -19.603 2.913 26.099 1.00 67.75 273 ILE A O 1
ATOM 2205 N N . PHE A 1 274 ? -19.188 4.082 27.958 1.00 70.81 274 PHE A N 1
ATOM 2206 C CA . PHE A 1 274 ? -20.094 3.298 28.803 1.00 70.81 274 PHE A CA 1
ATOM 2207 C C . PHE A 1 274 ? -21.405 4.042 29.078 1.00 70.81 274 PHE A C 1
ATOM 2209 O O . PHE A 1 274 ? -21.383 5.129 29.660 1.00 70.81 274 PHE A O 1
ATOM 2216 N N . PRO A 1 275 ? -22.567 3.464 28.719 1.00 66.88 275 PRO A N 1
ATOM 2217 C CA . PRO A 1 275 ? -23.851 4.003 29.140 1.00 66.88 275 PRO A CA 1
ATOM 2218 C C . PRO A 1 275 ? -23.959 3.983 30.669 1.00 66.88 275 PRO A C 1
ATOM 2220 O O . PRO A 1 275 ? -23.588 3.003 31.311 1.00 66.88 275 PRO A O 1
ATOM 2223 N N . LYS A 1 276 ? -24.525 5.039 31.254 1.00 69.69 276 LYS A N 1
ATOM 2224 C CA . LYS A 1 276 ? -24.753 5.112 32.704 1.00 69.69 276 LYS A CA 1
ATOM 2225 C C . LYS A 1 276 ? -25.908 4.195 33.128 1.00 69.69 276 LYS A C 1
ATOM 2227 O O . LYS A 1 276 ? -26.957 4.191 32.478 1.00 69.69 276 LYS A O 1
ATOM 2232 N N . GLY A 1 277 ? -25.741 3.487 34.248 1.00 71.69 277 GLY A N 1
ATOM 2233 C CA . GLY A 1 277 ? -26.815 2.793 34.971 1.00 71.69 277 GLY A CA 1
ATOM 2234 C C . GLY A 1 277 ? -26.504 1.345 35.370 1.00 71.69 277 GLY A C 1
ATOM 2235 O O . GLY A 1 277 ? -25.808 0.627 34.659 1.00 71.69 277 GLY A O 1
ATOM 2236 N N . ASP A 1 278 ? -27.106 0.899 36.474 1.00 70.56 278 ASP A N 1
ATOM 2237 C CA . ASP A 1 278 ? -26.818 -0.390 37.129 1.00 70.56 278 ASP A CA 1
ATOM 2238 C C . ASP A 1 278 ? -27.027 -1.621 36.225 1.00 70.56 278 ASP A C 1
ATOM 2240 O O . ASP A 1 278 ? -26.298 -2.606 36.320 1.00 70.56 278 ASP A O 1
ATOM 2244 N N . GLU A 1 279 ? -28.001 -1.571 35.308 1.00 76.62 279 GLU A N 1
ATOM 2245 C CA . GLU A 1 279 ? -28.271 -2.655 34.345 1.00 76.62 279 GLU A CA 1
ATOM 2246 C C . GLU A 1 279 ? -27.077 -2.885 33.397 1.00 76.62 279 GLU A C 1
ATOM 2248 O O . GLU A 1 279 ? -26.803 -4.012 32.982 1.00 76.62 279 GLU A O 1
ATOM 2253 N N . TRP A 1 280 ? -26.342 -1.819 33.067 1.00 77.12 280 TRP A N 1
ATOM 2254 C CA . TRP A 1 280 ? -25.158 -1.888 32.211 1.00 77.12 280 TRP A CA 1
ATOM 2255 C C . TRP A 1 280 ? -23.949 -2.436 32.936 1.00 77.12 280 TRP A C 1
ATOM 2257 O O . TRP A 1 280 ? -23.233 -3.271 32.383 1.00 77.12 280 TRP A O 1
ATOM 2267 N N . ASP A 1 281 ? -23.770 -2.018 34.180 1.00 83.75 281 ASP A N 1
ATOM 2268 C CA . ASP A 1 281 ? -22.688 -2.499 35.023 1.00 83.75 281 ASP A CA 1
ATOM 2269 C C . ASP A 1 281 ? -22.816 -4.007 35.249 1.00 83.75 281 ASP A C 1
ATOM 2271 O O . ASP A 1 281 ? -21.855 -4.749 35.038 1.00 83.75 281 ASP A O 1
ATOM 2275 N N . GLN A 1 282 ? -24.029 -4.496 35.525 1.00 82.19 282 GLN A N 1
ATOM 2276 C CA . GLN A 1 282 ? -24.294 -5.933 35.624 1.00 82.19 282 GLN A CA 1
ATOM 2277 C C . GLN A 1 282 ? -23.965 -6.683 34.330 1.00 82.19 282 GLN A C 1
ATOM 2279 O O . GLN A 1 282 ? -23.344 -7.744 34.371 1.00 82.19 282 GLN A O 1
ATOM 2284 N N . LYS A 1 283 ? -24.331 -6.127 33.173 1.00 83.75 283 LYS A N 1
ATOM 2285 C CA . LYS A 1 283 ? -24.078 -6.754 31.871 1.00 83.75 283 LYS A CA 1
ATOM 2286 C C . LYS A 1 283 ? -22.592 -6.805 31.514 1.00 83.75 283 LYS A C 1
ATOM 2288 O O . LYS A 1 283 ? -22.128 -7.798 30.953 1.00 83.75 283 LYS A O 1
ATOM 2293 N N . LEU A 1 284 ? -21.849 -5.747 31.838 1.00 85.88 284 LEU A N 1
ATOM 2294 C CA . LEU A 1 284 ? -20.394 -5.702 31.689 1.00 85.88 284 LEU A CA 1
ATOM 2295 C C . LEU A 1 284 ? -19.732 -6.767 32.563 1.00 85.88 284 LEU A C 1
ATOM 2297 O O . LEU A 1 284 ? -18.878 -7.505 32.077 1.00 85.88 284 LEU A O 1
ATOM 2301 N N . ILE A 1 285 ? -20.162 -6.895 33.820 1.00 87.75 285 ILE A N 1
ATOM 2302 C CA . ILE A 1 285 ? -19.642 -7.909 34.741 1.00 87.75 285 ILE A CA 1
ATOM 2303 C C . ILE A 1 285 ? -19.971 -9.317 34.243 1.00 87.75 285 ILE A C 1
ATOM 2305 O O . ILE A 1 285 ? -19.091 -10.173 34.214 1.00 87.75 285 ILE A O 1
ATOM 2309 N N . GLU A 1 286 ? -21.207 -9.571 33.810 1.00 86.19 286 GLU A N 1
ATOM 2310 C CA . GLU A 1 286 ? -21.627 -10.879 33.298 1.00 86.19 286 GLU A CA 1
ATOM 2311 C C . GLU A 1 286 ? -20.745 -11.326 32.120 1.00 86.19 286 GLU A C 1
ATOM 2313 O O . GLU A 1 286 ? -20.229 -12.451 32.107 1.00 86.19 286 GLU A O 1
ATOM 2318 N N . LYS A 1 287 ? -20.521 -10.425 31.158 1.00 84.12 287 LYS A N 1
ATOM 2319 C CA . LYS A 1 287 ? -19.767 -10.725 29.936 1.00 84.12 287 LYS A CA 1
ATOM 2320 C C . LYS A 1 287 ? -18.253 -10.714 30.133 1.00 84.12 287 LYS A C 1
ATOM 2322 O O . LYS A 1 287 ? -17.575 -11.607 29.634 1.00 84.12 287 LYS A O 1
ATOM 2327 N N . PHE A 1 288 ? -17.720 -9.720 30.837 1.00 87.25 288 PHE A N 1
ATOM 2328 C CA . PHE A 1 288 ? -16.283 -9.414 30.842 1.00 87.25 288 PHE A CA 1
ATOM 2329 C C . PHE A 1 288 ? -15.646 -9.431 32.231 1.00 87.25 288 PHE A C 1
ATOM 2331 O O . PHE A 1 288 ? -14.422 -9.441 32.326 1.00 87.25 288 PHE A O 1
ATOM 2338 N N . GLY A 1 289 ? -16.448 -9.453 33.297 1.00 85.62 289 GLY A N 1
ATOM 2339 C CA . GLY A 1 289 ? -15.943 -9.562 34.658 1.00 85.62 289 GLY A CA 1
ATOM 2340 C C . GLY A 1 289 ? -15.208 -10.880 34.880 1.00 85.62 289 GLY A C 1
ATOM 2341 O O . GLY A 1 289 ? -15.624 -11.945 34.397 1.00 85.62 289 GLY A O 1
ATOM 2342 N N . ASP A 1 290 ? -14.115 -10.806 35.634 1.00 86.12 290 ASP A N 1
ATOM 2343 C CA . ASP A 1 290 ? -13.435 -11.997 36.115 1.00 86.12 290 ASP A CA 1
ATOM 2344 C C . ASP A 1 290 ? -14.296 -12.738 37.154 1.00 86.12 290 ASP A C 1
ATOM 2346 O O . ASP A 1 290 ? -15.388 -12.311 37.548 1.00 86.12 290 ASP A O 1
ATOM 2350 N N . ARG A 1 291 ? -13.818 -13.906 37.586 1.00 86.81 291 ARG A N 1
ATOM 2351 C CA . ARG A 1 291 ? -14.547 -14.726 38.554 1.00 86.81 291 ARG A CA 1
ATOM 2352 C C . ARG A 1 291 ? -14.768 -13.992 39.884 1.00 86.81 291 ARG A C 1
ATOM 2354 O O . ARG A 1 291 ? -15.849 -14.115 40.452 1.00 86.81 291 ARG A O 1
ATOM 2361 N N . GLY A 1 292 ? -13.781 -13.229 40.353 1.00 87.75 292 GLY A N 1
ATOM 2362 C CA . GLY A 1 292 ? -13.853 -12.513 41.627 1.00 87.75 292 GLY A CA 1
ATOM 2363 C C . GLY A 1 292 ? -14.903 -11.405 41.606 1.00 87.75 292 GLY A C 1
ATOM 2364 O O . GLY A 1 292 ? -15.739 -11.329 42.507 1.00 87.75 292 GLY A O 1
ATOM 2365 N N . LEU A 1 293 ? -14.930 -10.610 40.538 1.00 89.50 293 LEU A N 1
ATOM 2366 C CA . LEU A 1 293 ? -15.900 -9.540 40.336 1.00 89.50 293 LEU A CA 1
ATOM 2367 C C . LEU A 1 293 ? -17.322 -10.088 40.172 1.00 89.50 293 LEU A C 1
ATOM 2369 O O . LEU A 1 293 ? -18.266 -9.524 40.723 1.00 89.50 293 LEU A O 1
ATOM 2373 N N . LYS A 1 294 ? -17.490 -11.221 39.478 1.00 90.88 294 LYS A N 1
ATOM 2374 C CA . LYS A 1 294 ? -18.789 -11.909 39.359 1.00 90.88 294 LYS A CA 1
ATOM 2375 C C . LYS A 1 294 ? -19.314 -12.392 40.713 1.00 90.88 294 LYS A C 1
ATOM 2377 O O . LYS A 1 294 ? -20.491 -12.208 41.019 1.00 90.88 294 LYS A O 1
ATOM 2382 N N . GLU A 1 295 ? -18.447 -12.979 41.537 1.00 88.75 295 GLU A N 1
ATOM 2383 C CA . GLU A 1 295 ? -18.799 -13.425 42.889 1.00 88.75 295 GLU A CA 1
ATOM 2384 C C . GLU A 1 295 ? -19.127 -12.240 43.818 1.00 88.75 295 GLU A C 1
ATOM 2386 O O . GLU A 1 295 ? -20.098 -12.301 44.577 1.00 88.75 295 GLU A O 1
ATOM 2391 N N . LEU A 1 296 ? -18.369 -11.141 43.731 1.00 88.88 296 LEU A N 1
ATOM 2392 C CA . LEU A 1 296 ? -18.640 -9.902 44.469 1.00 88.88 296 LEU A CA 1
ATOM 2393 C C . LEU A 1 296 ? -19.962 -9.254 44.048 1.00 88.88 296 LEU A C 1
ATOM 2395 O O . LEU A 1 296 ? -20.737 -8.863 44.918 1.00 88.88 296 LEU A O 1
ATOM 2399 N N . ALA A 1 297 ? -20.264 -9.201 42.750 1.00 88.31 297 ALA A N 1
ATOM 2400 C CA . ALA A 1 297 ? -21.515 -8.645 42.236 1.00 88.31 297 ALA A CA 1
ATOM 2401 C C . ALA A 1 297 ? -22.747 -9.389 42.779 1.00 88.31 297 ALA A C 1
ATOM 2403 O O . ALA A 1 297 ? -23.721 -8.760 43.193 1.00 88.31 297 ALA A O 1
ATOM 2404 N N . GLY A 1 298 ? -22.687 -10.725 42.850 1.00 86.19 298 GLY A N 1
ATOM 2405 C CA . GLY A 1 298 ? -23.754 -11.535 43.446 1.00 86.19 298 GLY A CA 1
ATOM 2406 C C . GLY A 1 298 ? -23.964 -11.243 44.936 1.00 86.19 298 GLY A C 1
ATOM 2407 O O . GLY A 1 298 ? -25.102 -11.126 45.392 1.00 86.19 298 GLY A O 1
ATOM 2408 N N . LYS A 1 299 ? -22.872 -11.063 45.693 1.00 87.38 299 LYS A N 1
ATOM 2409 C CA . LYS A 1 299 ? -22.929 -10.691 47.116 1.00 87.38 299 LYS A CA 1
ATOM 2410 C C . LYS A 1 299 ? -23.489 -9.281 47.304 1.00 87.38 299 LYS A C 1
ATOM 2412 O O . LYS A 1 299 ? -24.400 -9.102 48.106 1.00 87.38 299 LYS A O 1
ATOM 2417 N N . VAL A 1 300 ? -23.025 -8.299 46.535 1.00 86.12 300 VAL A N 1
ATOM 2418 C CA . VAL A 1 300 ? -23.499 -6.909 46.629 1.00 86.12 300 VAL A CA 1
ATOM 2419 C C . VAL A 1 300 ? -24.975 -6.773 46.259 1.00 86.12 300 VAL A C 1
ATOM 2421 O O . VAL A 1 300 ? -25.700 -6.080 46.965 1.00 86.12 300 VAL A O 1
ATOM 2424 N N . ALA A 1 301 ? -25.474 -7.514 45.264 1.00 83.62 301 ALA A N 1
ATOM 2425 C CA . ALA A 1 301 ? -26.902 -7.514 44.932 1.00 83.62 301 ALA A CA 1
ATOM 2426 C C . ALA A 1 301 ? -27.795 -7.931 46.122 1.00 83.62 301 ALA A C 1
ATOM 2428 O O . ALA A 1 301 ? -28.898 -7.406 46.294 1.00 83.62 301 ALA A O 1
ATOM 2429 N N . SER A 1 302 ? -27.312 -8.846 46.973 1.00 81.62 302 SER A N 1
ATOM 2430 C CA . SER A 1 302 ? -28.011 -9.242 48.205 1.00 81.62 302 SER A CA 1
ATOM 2431 C C . SER A 1 302 ? -27.951 -8.171 49.306 1.00 81.62 302 SER A C 1
ATOM 2433 O O . SER A 1 302 ? -28.904 -8.023 50.072 1.00 81.62 302 SER A O 1
ATOM 2435 N N . LEU A 1 303 ? -26.880 -7.371 49.342 1.00 84.19 303 LEU A N 1
ATOM 2436 C CA . LEU A 1 303 ? -26.713 -6.254 50.279 1.00 84.19 303 LEU A CA 1
ATOM 2437 C C . LEU A 1 303 ? -27.568 -5.044 49.890 1.00 84.19 303 LEU A C 1
ATOM 2439 O O . LEU A 1 303 ? -28.201 -4.447 50.757 1.00 84.19 303 LEU A O 1
ATOM 2443 N N . ASP A 1 304 ? -27.683 -4.742 48.596 1.00 77.56 304 ASP A N 1
ATOM 2444 C CA . ASP A 1 304 ? -28.600 -3.713 48.090 1.00 77.56 304 ASP A CA 1
ATOM 2445 C C . ASP A 1 304 ? -30.059 -4.031 48.445 1.00 77.56 304 ASP A C 1
ATOM 2447 O O . ASP A 1 304 ? -30.852 -3.135 48.749 1.00 77.56 304 ASP A O 1
ATOM 2451 N N . ALA A 1 305 ? -30.433 -5.315 48.423 1.00 79.00 305 ALA A N 1
ATOM 2452 C CA . ALA A 1 305 ? -31.759 -5.763 48.835 1.00 79.00 305 ALA A CA 1
ATOM 2453 C C . ALA A 1 305 ? -31.994 -5.556 50.343 1.00 79.00 305 ALA A C 1
ATOM 2455 O O . ALA A 1 305 ? -33.035 -5.010 50.713 1.00 79.00 305 ALA A O 1
ATOM 2456 N N . LYS A 1 306 ? -31.017 -5.909 51.194 1.00 80.69 306 LYS A N 1
ATOM 2457 C CA . LYS A 1 306 ? -31.040 -5.625 52.644 1.00 80.69 306 LYS A CA 1
ATOM 2458 C C . LYS A 1 306 ? -31.176 -4.132 52.941 1.00 80.69 306 LYS A C 1
ATOM 2460 O O . LYS A 1 306 ? -32.012 -3.719 53.742 1.00 80.69 306 LYS A O 1
ATOM 2465 N N . GLN A 1 307 ? -30.389 -3.306 52.258 1.00 77.44 307 GLN A N 1
ATOM 2466 C CA . GLN A 1 307 ? -30.386 -1.862 52.469 1.00 77.44 307 GLN A CA 1
ATOM 2467 C C . GLN A 1 307 ? -31.724 -1.228 52.044 1.00 77.44 307 GLN A C 1
ATOM 2469 O O . GLN A 1 307 ? -32.248 -0.360 52.741 1.00 77.44 307 GLN A O 1
ATOM 2474 N N . LYS A 1 308 ? -32.344 -1.718 50.957 1.00 77.88 308 LYS A N 1
ATOM 2475 C CA . LYS A 1 308 ? -33.710 -1.335 50.539 1.00 77.88 308 LYS A CA 1
ATOM 2476 C C . LYS A 1 308 ? -34.800 -1.785 51.518 1.00 77.88 308 LYS A C 1
ATOM 2478 O O . LYS A 1 308 ? -35.870 -1.181 51.534 1.00 77.88 308 LYS A O 1
ATOM 2483 N N . GLN A 1 309 ? -34.543 -2.817 52.320 1.00 81.81 309 GLN A N 1
ATOM 2484 C CA . GLN A 1 309 ? -35.426 -3.275 53.399 1.00 81.81 309 GLN A CA 1
ATOM 2485 C C . GLN A 1 309 ? -35.220 -2.502 54.716 1.00 81.81 309 GLN A C 1
ATOM 2487 O O . GLN A 1 309 ? -35.947 -2.741 55.676 1.00 81.81 309 GLN A O 1
ATOM 2492 N N . GLY A 1 310 ? -34.296 -1.533 54.752 1.00 76.19 310 GLY A N 1
ATOM 2493 C CA . GLY A 1 310 ? -34.052 -0.670 55.911 1.00 76.19 310 GLY A CA 1
ATOM 2494 C C . GLY A 1 310 ? -33.071 -1.246 56.935 1.00 76.19 310 GLY A C 1
ATOM 2495 O O . GLY A 1 310 ? -32.929 -0.675 58.015 1.00 76.19 310 GLY A O 1
ATOM 2496 N N . GLU A 1 311 ? -32.386 -2.347 56.617 1.00 79.06 311 GLU A N 1
ATOM 2497 C CA . GLU A 1 311 ? -31.368 -2.928 57.493 1.00 79.06 311 GLU A CA 1
ATOM 2498 C C . GLU A 1 311 ? -30.054 -2.133 57.441 1.00 79.06 311 GLU A C 1
ATOM 2500 O O . GLU A 1 311 ? -29.601 -1.689 56.381 1.00 79.06 311 GLU A O 1
ATOM 2505 N N . ALA A 1 312 ? -29.418 -1.964 58.603 1.00 78.50 312 ALA A N 1
ATOM 2506 C CA . ALA A 1 312 ? -28.118 -1.317 58.701 1.00 78.50 312 ALA A CA 1
ATOM 2507 C C . ALA A 1 312 ? -27.007 -2.268 58.231 1.00 78.50 312 ALA A C 1
ATOM 2509 O O . ALA A 1 312 ? -26.835 -3.353 58.780 1.00 78.50 312 ALA A O 1
ATOM 2510 N N . LEU A 1 313 ? -26.223 -1.828 57.245 1.00 84.06 313 LEU A N 1
ATOM 2511 C CA . LEU A 1 313 ? -25.049 -2.560 56.773 1.00 84.06 313 LEU A CA 1
ATOM 2512 C C . LEU A 1 313 ? -23.909 -2.487 57.797 1.00 84.06 313 LEU A C 1
ATOM 2514 O O . LEU A 1 313 ? -23.550 -1.401 58.273 1.00 84.06 313 LEU A O 1
ATOM 2518 N N . SER A 1 314 ? -23.300 -3.635 58.074 1.00 87.12 314 SER A N 1
ATOM 2519 C CA . SER A 1 314 ? -22.060 -3.759 58.840 1.00 87.12 314 SER A CA 1
ATOM 2520 C C . SER A 1 314 ? -20.872 -3.098 58.125 1.00 87.12 314 SER A C 1
ATOM 2522 O O . SER A 1 314 ? -20.919 -2.796 56.930 1.00 87.12 314 SER A O 1
ATOM 2524 N N . ILE A 1 315 ? -19.776 -2.878 58.859 1.00 85.69 315 ILE A N 1
ATOM 2525 C CA . ILE A 1 315 ? -18.533 -2.312 58.304 1.00 85.69 315 ILE A CA 1
ATOM 2526 C C . ILE A 1 315 ? -18.006 -3.194 57.161 1.00 85.69 315 ILE A C 1
ATOM 2528 O O . ILE A 1 315 ? -17.729 -2.681 56.082 1.00 85.69 315 ILE A O 1
ATOM 2532 N N . GLN A 1 316 ? -17.994 -4.517 57.349 1.00 85.81 316 GLN A N 1
ATOM 2533 C CA . GLN A 1 316 ? -17.556 -5.481 56.331 1.00 85.81 316 GLN A CA 1
ATOM 2534 C C . GLN A 1 316 ? -18.450 -5.475 55.078 1.00 85.81 316 GLN A C 1
ATOM 2536 O O . GLN A 1 316 ? -17.961 -5.621 53.960 1.00 85.81 316 GLN A O 1
ATOM 2541 N N . GLU A 1 317 ? -19.765 -5.282 55.233 1.00 85.94 317 GLU A N 1
ATOM 2542 C CA . GLU A 1 317 ? -20.693 -5.171 54.098 1.00 85.94 317 GLU A CA 1
ATOM 2543 C C . GLU A 1 317 ? -20.469 -3.868 53.307 1.00 85.94 317 GLU A C 1
ATOM 2545 O O . GLU A 1 317 ? -20.481 -3.887 52.076 1.00 85.94 317 GLU A O 1
ATOM 2550 N N . LYS A 1 318 ? -20.178 -2.749 53.986 1.00 86.44 318 LYS A N 1
ATOM 2551 C CA . LYS A 1 318 ? -19.803 -1.482 53.330 1.00 86.44 318 LYS A CA 1
ATOM 2552 C C . LYS A 1 318 ? -18.453 -1.574 52.612 1.00 86.44 318 LYS A C 1
ATOM 2554 O O . LYS A 1 318 ? -18.311 -1.049 51.507 1.00 86.44 318 LYS A O 1
ATOM 2559 N N . GLU A 1 319 ? -17.478 -2.261 53.206 1.00 88.06 319 GLU A N 1
ATOM 2560 C CA . GLU A 1 319 ? -16.181 -2.540 52.576 1.00 88.06 319 GLU A CA 1
ATOM 2561 C C . GLU A 1 319 ? -16.348 -3.404 51.319 1.00 88.06 319 GLU A C 1
ATOM 2563 O O . GLU A 1 319 ? -15.738 -3.106 50.295 1.00 88.06 319 GLU A O 1
ATOM 2568 N N . MET A 1 320 ? -17.238 -4.406 51.340 1.00 86.56 320 MET A N 1
ATOM 2569 C CA . MET A 1 320 ? -17.558 -5.216 50.155 1.00 86.56 320 MET A CA 1
ATOM 2570 C C . MET A 1 320 ? -18.169 -4.395 49.015 1.00 86.56 320 MET A C 1
ATOM 2572 O O . MET A 1 320 ? -17.759 -4.564 47.867 1.00 86.56 320 MET A O 1
ATOM 2576 N N . ILE A 1 321 ? -19.115 -3.496 49.310 1.00 86.25 321 ILE A N 1
ATOM 2577 C CA . ILE A 1 321 ? -19.697 -2.590 48.302 1.00 86.25 321 ILE A CA 1
ATOM 2578 C C . ILE A 1 321 ? -18.611 -1.681 47.711 1.00 86.25 321 ILE A C 1
ATOM 2580 O O . ILE A 1 321 ? -18.552 -1.493 46.496 1.00 86.25 321 ILE A O 1
ATOM 2584 N N . THR A 1 322 ? -17.714 -1.170 48.557 1.00 88.25 322 THR A N 1
ATOM 2585 C CA . THR A 1 322 ? -16.588 -0.329 48.126 1.00 88.25 322 THR A CA 1
ATOM 2586 C C . THR A 1 322 ? -15.625 -1.104 47.220 1.00 88.25 322 THR A C 1
ATOM 2588 O O . THR A 1 322 ? -15.263 -0.619 46.150 1.00 88.25 322 THR A O 1
ATOM 2591 N N . ALA A 1 323 ? -15.253 -2.331 47.596 1.00 88.31 323 ALA A N 1
ATOM 2592 C CA . ALA A 1 323 ? -14.386 -3.193 46.792 1.00 88.31 323 ALA A CA 1
ATOM 2593 C C . ALA A 1 323 ? -15.026 -3.553 45.441 1.00 88.31 323 ALA A C 1
ATOM 2595 O O . ALA A 1 323 ? -14.353 -3.538 44.411 1.00 88.31 323 ALA A O 1
ATOM 2596 N N . TYR A 1 324 ? -16.334 -3.825 45.432 1.00 90.00 324 TYR A N 1
ATOM 2597 C CA . TYR A 1 324 ? -17.104 -4.045 44.209 1.00 90.00 324 TYR A CA 1
ATOM 2598 C C . TYR A 1 324 ? -17.054 -2.829 43.276 1.00 90.00 324 TYR A C 1
ATOM 2600 O O . TYR A 1 324 ? -16.718 -2.980 42.102 1.00 90.00 324 TYR A O 1
ATOM 2608 N N . GLN A 1 325 ? -17.323 -1.626 43.795 1.00 87.88 325 GLN A N 1
ATOM 2609 C CA . GLN A 1 325 ? -17.261 -0.390 43.008 1.00 87.88 325 GLN A CA 1
ATOM 2610 C C . GLN A 1 325 ? -15.853 -0.153 42.450 1.00 87.88 325 GLN A C 1
ATOM 2612 O O . GLN A 1 325 ? -15.709 0.144 41.268 1.00 87.88 325 GLN A O 1
ATOM 2617 N N . GLN A 1 326 ? -14.807 -0.353 43.258 1.00 90.88 326 GLN A N 1
ATOM 2618 C CA . GLN A 1 326 ? -13.419 -0.214 42.808 1.00 90.88 326 GLN A CA 1
ATOM 2619 C C . GLN A 1 326 ? -13.063 -1.189 41.679 1.00 90.88 326 GLN A C 1
ATOM 2621 O O . GLN A 1 326 ? -12.447 -0.782 40.697 1.00 90.88 326 GLN A O 1
ATOM 2626 N N . GLN A 1 327 ? -13.456 -2.462 41.786 1.00 91.25 327 GLN A N 1
ATOM 2627 C CA . GLN A 1 327 ? -13.171 -3.454 40.745 1.00 91.25 327 GLN A CA 1
ATOM 2628 C C . GLN A 1 327 ? -13.981 -3.222 39.464 1.00 91.25 327 GLN A C 1
ATOM 2630 O O . GLN A 1 327 ? -13.460 -3.417 38.366 1.00 91.25 327 GLN A O 1
ATOM 2635 N N . LEU A 1 328 ? -15.233 -2.778 39.584 1.00 88.81 328 LEU A N 1
ATOM 2636 C CA . LEU A 1 328 ? -16.059 -2.402 38.439 1.00 88.81 328 LEU A CA 1
ATOM 2637 C C . LEU A 1 328 ? -15.462 -1.204 37.688 1.00 88.81 328 LEU A C 1
ATOM 2639 O O . LEU A 1 328 ? -15.336 -1.247 36.464 1.00 88.81 328 LEU A O 1
ATOM 2643 N N . GLU A 1 329 ? -15.049 -0.159 38.406 1.00 88.50 329 GLU A N 1
ATOM 2644 C CA . GLU A 1 329 ? -14.383 0.994 37.794 1.00 88.50 329 GLU A CA 1
ATOM 2645 C C . GLU A 1 329 ? -13.013 0.617 37.211 1.00 88.50 329 GLU A C 1
ATOM 2647 O O . GLU A 1 329 ? -12.658 1.091 36.133 1.00 88.50 329 GLU A O 1
ATOM 2652 N N . ALA A 1 330 ? -12.279 -0.314 37.832 1.00 89.44 330 ALA A N 1
ATOM 2653 C CA . ALA A 1 330 ? -11.048 -0.860 37.260 1.00 89.44 330 ALA A CA 1
ATOM 2654 C C . ALA A 1 330 ? -11.298 -1.614 35.940 1.00 89.44 330 ALA A C 1
ATOM 2656 O O . ALA A 1 330 ? -10.549 -1.423 34.980 1.00 89.44 330 ALA A O 1
ATOM 2657 N N . LEU A 1 331 ? -12.365 -2.419 35.851 1.00 87.31 331 LEU A N 1
ATOM 2658 C CA . LEU A 1 331 ? -12.764 -3.093 34.610 1.00 87.31 331 LEU A CA 1
ATOM 2659 C C . LEU A 1 331 ? -13.112 -2.074 33.514 1.00 87.31 331 LEU A C 1
ATOM 2661 O O . LEU A 1 331 ? -12.611 -2.183 32.392 1.00 87.31 331 LEU A O 1
ATOM 2665 N N . LYS A 1 332 ? -13.927 -1.060 33.833 1.00 86.38 332 LYS A N 1
ATOM 2666 C CA . LYS A 1 332 ? -14.283 0.017 32.892 1.00 86.38 332 LYS A CA 1
ATOM 2667 C C . LYS A 1 332 ? -13.042 0.771 32.416 1.00 86.38 332 LYS A C 1
ATOM 2669 O O . LYS A 1 332 ? -12.867 0.951 31.213 1.00 86.38 332 LYS A O 1
ATOM 2674 N N . ALA A 1 333 ? -12.145 1.142 33.329 1.00 86.31 333 ALA A N 1
ATOM 2675 C CA . ALA A 1 333 ? -10.894 1.823 33.006 1.00 86.31 333 ALA A CA 1
ATOM 2676 C C . ALA A 1 333 ? -9.975 0.963 32.124 1.00 86.31 333 ALA A C 1
ATOM 2678 O O . ALA A 1 333 ? -9.396 1.462 31.158 1.00 86.31 333 ALA A O 1
ATOM 2679 N N . GLN A 1 334 ? -9.876 -0.342 32.395 1.00 84.81 334 GLN A N 1
ATOM 2680 C CA . GLN A 1 334 ? -9.113 -1.275 31.566 1.00 84.81 334 GLN A CA 1
ATOM 2681 C C . GLN A 1 334 ? -9.694 -1.367 30.150 1.00 84.81 334 GLN A C 1
ATOM 2683 O O . GLN A 1 334 ? -8.949 -1.325 29.168 1.00 84.81 334 GLN A O 1
ATOM 2688 N N . MET A 1 335 ? -11.016 -1.491 30.032 1.00 83.38 335 MET A N 1
ATOM 2689 C CA . MET A 1 335 ? -11.700 -1.530 28.742 1.00 83.38 335 MET A CA 1
ATOM 2690 C C . MET A 1 335 ? -11.541 -0.208 27.974 1.00 83.38 335 MET A C 1
ATOM 2692 O O . MET A 1 335 ? -11.245 -0.250 26.781 1.00 83.38 335 MET A O 1
ATOM 2696 N N . GLN A 1 336 ? -11.664 0.941 28.650 1.00 84.19 336 GLN A N 1
ATOM 2697 C CA . GLN A 1 336 ? -11.425 2.272 28.078 1.00 84.19 336 GLN A CA 1
ATOM 2698 C C . GLN A 1 336 ? -9.998 2.396 27.555 1.00 84.19 336 GLN A C 1
ATOM 2700 O O . GLN A 1 336 ? -9.798 2.700 26.385 1.00 84.19 336 GLN A O 1
ATOM 2705 N N . SER A 1 337 ? -9.005 2.115 28.399 1.00 82.88 337 SER A N 1
ATOM 2706 C CA . SER A 1 337 ? -7.591 2.231 28.038 1.00 82.88 337 SER A CA 1
ATOM 2707 C C . SER A 1 337 ? -7.248 1.353 26.834 1.00 82.88 337 SER A C 1
ATOM 2709 O O . SER A 1 337 ? -6.598 1.811 25.893 1.00 82.88 337 SER A O 1
ATOM 2711 N N . ARG A 1 338 ? -7.747 0.110 26.816 1.00 79.25 338 ARG A N 1
ATOM 2712 C CA . ARG A 1 338 ? -7.573 -0.796 25.677 1.00 79.25 338 ARG A CA 1
ATOM 2713 C C . ARG A 1 338 ? -8.249 -0.270 24.418 1.00 79.25 338 ARG A C 1
ATOM 2715 O O . ARG A 1 338 ? -7.624 -0.327 23.365 1.00 79.25 338 ARG A O 1
ATOM 2722 N N . LEU A 1 339 ? -9.475 0.255 24.513 1.00 80.62 339 LEU A N 1
ATOM 2723 C CA . LEU A 1 339 ? -10.153 0.860 23.366 1.00 80.62 339 LEU A CA 1
ATOM 2724 C C . LEU A 1 339 ? -9.353 2.047 22.827 1.00 80.62 339 LEU A C 1
ATOM 2726 O O . LEU A 1 339 ? -9.046 2.083 21.642 1.00 80.62 339 LEU A O 1
ATOM 2730 N N . THR A 1 340 ? -8.994 3.002 23.680 1.00 84.31 340 THR A N 1
ATOM 2731 C CA . THR A 1 340 ? -8.271 4.207 23.270 1.00 84.31 340 THR A CA 1
ATOM 2732 C C . THR A 1 340 ? -6.941 3.854 22.609 1.00 84.31 340 THR A C 1
ATOM 2734 O O . THR A 1 340 ? -6.669 4.335 21.513 1.00 84.31 340 THR A O 1
ATOM 2737 N N . ASN A 1 341 ? -6.144 2.964 23.209 1.00 81.06 341 ASN A N 1
ATOM 2738 C CA . ASN A 1 341 ? -4.888 2.507 22.607 1.00 81.06 341 ASN A CA 1
ATOM 2739 C C . ASN A 1 341 ? -5.122 1.821 21.263 1.00 81.06 341 ASN A C 1
ATOM 2741 O O . ASN A 1 341 ? -4.378 2.056 20.316 1.00 81.06 341 ASN A O 1
ATOM 2745 N N . TYR A 1 342 ? -6.174 1.013 21.168 1.00 77.69 342 TYR A N 1
ATOM 2746 C CA . TYR A 1 342 ? -6.533 0.349 19.930 1.00 77.69 342 TYR A CA 1
ATOM 2747 C C . TYR A 1 342 ? -6.870 1.360 18.826 1.00 77.69 342 TYR A C 1
ATOM 2749 O O . TYR A 1 342 ? -6.299 1.283 17.747 1.00 77.69 342 TYR A O 1
ATOM 2757 N N . LEU A 1 343 ? -7.717 2.356 19.106 1.00 82.62 343 LEU A N 1
ATOM 2758 C CA . LEU A 1 343 ? -8.089 3.399 18.143 1.00 82.62 343 LEU A CA 1
ATOM 2759 C C . LEU A 1 343 ? -6.894 4.259 17.723 1.00 82.62 343 LEU A C 1
ATOM 2761 O O . LEU A 1 343 ? -6.738 4.560 16.541 1.00 82.62 343 LEU A O 1
ATOM 2765 N N . LYS A 1 344 ? -6.028 4.617 18.676 1.00 86.38 344 LYS A N 1
ATOM 2766 C CA . LYS A 1 344 ? -4.766 5.307 18.392 1.00 86.38 344 LYS A CA 1
ATOM 2767 C C . LYS A 1 344 ? -3.890 4.470 17.453 1.00 86.38 344 LYS A C 1
ATOM 2769 O O . LYS A 1 344 ? -3.395 4.995 16.459 1.00 86.38 344 LYS A O 1
ATOM 2774 N N . ALA A 1 345 ? -3.763 3.166 17.713 1.00 78.56 345 ALA A N 1
ATOM 2775 C CA . ALA A 1 345 ? -3.028 2.243 16.850 1.00 78.56 345 ALA A CA 1
ATOM 2776 C C . ALA A 1 345 ? -3.649 2.129 15.449 1.00 78.56 345 ALA A C 1
ATOM 2778 O O . ALA A 1 345 ? -2.917 2.003 14.470 1.00 78.56 345 ALA A O 1
ATOM 2779 N N . SER A 1 346 ? -4.979 2.190 15.329 1.00 77.00 346 SER A N 1
ATOM 2780 C CA . SER A 1 346 ? -5.681 2.209 14.039 1.00 77.00 346 SER A CA 1
ATOM 2781 C C . SER A 1 346 ? -5.231 3.368 13.167 1.00 77.00 346 SER A C 1
ATOM 2783 O O . SER A 1 346 ? -4.890 3.189 12.001 1.00 77.00 346 SER A O 1
ATOM 2785 N N . ILE A 1 347 ? -5.231 4.567 13.743 1.00 82.06 347 ILE A N 1
ATOM 2786 C CA . ILE A 1 347 ? -4.928 5.795 13.018 1.00 82.06 347 ILE A CA 1
ATOM 2787 C C . ILE A 1 347 ? -3.449 5.847 12.637 1.00 82.06 347 ILE A C 1
ATOM 2789 O O . ILE A 1 347 ? -3.136 6.202 11.505 1.00 82.06 347 ILE A O 1
ATOM 2793 N N . THR A 1 348 ? -2.534 5.449 13.528 1.00 80.88 348 THR A N 1
ATOM 2794 C CA . THR A 1 348 ? -1.097 5.417 13.195 1.00 80.88 348 THR A CA 1
ATOM 2795 C C . THR A 1 348 ? -0.771 4.419 12.079 1.00 80.88 348 THR A C 1
ATOM 2797 O O . THR A 1 348 ? 0.218 4.595 11.373 1.00 80.88 348 THR A O 1
ATOM 2800 N N . GLN A 1 349 ? -1.623 3.412 11.862 1.00 75.62 349 GLN A N 1
ATOM 2801 C CA . GLN A 1 349 ? -1.523 2.451 10.758 1.00 75.62 349 GLN A CA 1
ATOM 2802 C C . GLN A 1 349 ? -2.230 2.896 9.469 1.00 75.62 349 GLN A C 1
ATOM 2804 O O . GLN A 1 349 ? -2.123 2.202 8.456 1.00 75.62 349 GLN A O 1
ATOM 2809 N N . ALA A 1 350 ? -2.913 4.044 9.448 1.00 78.88 350 ALA A N 1
ATOM 2810 C CA . ALA A 1 350 ? -3.618 4.537 8.264 1.00 78.88 350 ALA A CA 1
ATOM 2811 C C . ALA A 1 350 ? -2.756 4.569 6.975 1.00 78.88 350 ALA A C 1
ATOM 2813 O O . ALA A 1 350 ? -3.284 4.216 5.918 1.00 78.88 350 ALA A O 1
ATOM 2814 N N . PRO A 1 351 ? -1.444 4.888 7.002 1.00 79.56 351 PRO A N 1
ATOM 2815 C CA . PRO A 1 351 ? -0.594 4.802 5.807 1.00 79.56 351 PRO A CA 1
ATOM 2816 C C . PRO A 1 351 ? -0.457 3.383 5.238 1.00 79.56 351 PRO A C 1
ATOM 2818 O O . PRO A 1 351 ? -0.508 3.195 4.025 1.00 79.56 351 PRO A O 1
ATOM 2821 N N . VAL A 1 352 ? -0.355 2.368 6.101 1.00 74.88 352 VAL A N 1
ATOM 2822 C CA . VAL A 1 352 ? -0.307 0.944 5.706 1.00 74.88 352 VAL A CA 1
ATOM 2823 C C . VAL A 1 352 ? -1.590 0.575 4.981 1.00 74.88 352 VAL A C 1
ATOM 2825 O O . VAL A 1 352 ? -1.595 -0.062 3.932 1.00 74.88 352 VAL A O 1
ATOM 2828 N N . VAL A 1 353 ? -2.694 1.031 5.550 1.00 71.00 353 VAL A N 1
ATOM 2829 C CA . VAL A 1 353 ? -4.030 0.807 5.040 1.00 71.00 353 VAL A CA 1
ATOM 2830 C C . VAL A 1 353 ? -4.233 1.466 3.671 1.00 71.00 353 VAL A C 1
ATOM 2832 O O . VAL A 1 353 ? -4.785 0.845 2.763 1.00 71.00 353 VAL A O 1
ATOM 2835 N N . ALA A 1 354 ? -3.731 2.686 3.486 1.00 75.25 354 ALA A N 1
ATOM 2836 C CA . ALA A 1 354 ? -3.754 3.362 2.197 1.00 75.25 354 ALA A CA 1
ATOM 2837 C C . ALA A 1 354 ? -2.938 2.605 1.142 1.00 75.25 354 ALA A C 1
ATOM 2839 O O . ALA A 1 354 ? -3.424 2.387 0.034 1.00 75.25 354 ALA A O 1
ATOM 2840 N N . LEU A 1 355 ? -1.740 2.130 1.494 1.00 74.38 355 LEU A N 1
ATOM 2841 C CA . LEU A 1 355 ? -0.949 1.279 0.606 1.00 74.38 355 LEU A CA 1
ATOM 2842 C C . LEU A 1 355 ? -1.724 0.016 0.211 1.00 74.38 355 LEU A C 1
ATOM 2844 O O . LEU A 1 355 ? -1.777 -0.304 -0.969 1.00 74.38 355 LEU A O 1
ATOM 2848 N N . MET A 1 356 ? -2.384 -0.671 1.151 1.00 67.88 356 MET A N 1
ATOM 2849 C CA . MET A 1 356 ? -3.195 -1.860 0.835 1.00 67.88 356 MET A CA 1
ATOM 2850 C C . MET A 1 356 ? -4.378 -1.550 -0.084 1.00 67.88 356 MET A C 1
ATOM 2852 O O . MET A 1 356 ? -4.760 -2.388 -0.897 1.00 67.88 356 MET A O 1
ATOM 2856 N N . ARG A 1 357 ? -4.979 -0.365 0.055 1.00 69.25 357 ARG A N 1
ATOM 2857 C CA . ARG A 1 357 ? -6.093 0.072 -0.790 1.00 69.25 357 ARG A CA 1
ATOM 2858 C C . ARG A 1 357 ? -5.646 0.354 -2.217 1.00 69.25 357 ARG A C 1
ATOM 2860 O O . ARG A 1 357 ? -6.354 -0.001 -3.154 1.00 69.25 357 ARG A O 1
ATOM 2867 N N . TYR A 1 358 ? -4.514 1.035 -2.367 1.00 70.69 358 TYR A N 1
ATOM 2868 C CA . TYR A 1 358 ? -4.086 1.584 -3.648 1.00 70.69 358 TYR A CA 1
ATOM 2869 C C . TYR A 1 358 ? -2.998 0.768 -4.347 1.00 70.69 358 TYR A C 1
ATOM 2871 O O . TYR A 1 358 ? -2.768 1.002 -5.522 1.00 70.69 358 TYR A O 1
ATOM 2879 N N . LEU A 1 359 ? -2.331 -0.192 -3.708 1.00 65.31 359 LEU A N 1
ATOM 2880 C CA . LEU A 1 359 ? -1.443 -1.144 -4.387 1.00 65.31 359 LEU A CA 1
ATOM 2881 C C . LEU A 1 359 ? -2.215 -2.436 -4.664 1.00 65.31 359 LEU A C 1
ATOM 2883 O O . LEU A 1 359 ? -2.358 -3.302 -3.802 1.00 65.31 359 LEU A O 1
ATOM 2887 N N . GLY A 1 360 ? -2.744 -2.545 -5.881 1.00 55.59 360 GLY A N 1
ATOM 2888 C CA . GLY A 1 360 ? -3.418 -3.749 -6.366 1.00 55.59 360 GLY A CA 1
ATOM 2889 C C . GLY A 1 360 ? -2.445 -4.913 -6.574 1.00 55.59 360 GLY A C 1
ATOM 2890 O O . GLY A 1 360 ? -1.245 -4.713 -6.737 1.00 55.59 360 GLY A O 1
ATOM 2891 N N . GLN A 1 361 ? -2.962 -6.148 -6.588 1.00 48.06 361 GLN A N 1
ATOM 2892 C CA . GLN A 1 361 ? -2.143 -7.361 -6.756 1.00 48.06 361 GLN A CA 1
ATOM 2893 C C . GLN A 1 361 ? -1.369 -7.394 -8.083 1.00 48.06 361 GLN A C 1
ATOM 2895 O O . GLN A 1 361 ? -0.269 -7.938 -8.125 1.00 48.06 361 GLN A O 1
ATOM 2900 N N . GLU A 1 362 ? -1.916 -6.825 -9.162 1.00 46.03 362 GLU A N 1
ATOM 2901 C CA . GLU A 1 362 ? -1.261 -6.801 -10.479 1.00 46.03 362 GLU A CA 1
ATOM 2902 C C . GLU A 1 362 ? 0.057 -6.013 -10.435 1.00 46.03 362 GLU A C 1
ATOM 2904 O O . GLU A 1 362 ? 1.099 -6.534 -10.832 1.00 46.03 362 GLU A O 1
ATOM 2909 N N . SER A 1 363 ? 0.040 -4.839 -9.800 1.00 47.66 363 SER A N 1
ATOM 2910 C CA . SER A 1 363 ? 1.197 -3.955 -9.577 1.00 47.66 363 SER A CA 1
ATOM 2911 C C . SER A 1 363 ? 2.250 -4.514 -8.614 1.00 47.66 363 SER A C 1
ATOM 2913 O O . SER A 1 363 ? 3.280 -3.897 -8.367 1.00 47.66 363 SER A O 1
ATOM 2915 N N . LEU A 1 364 ? 1.960 -5.667 -8.019 1.00 50.03 364 LEU A N 1
ATOM 2916 C CA . LEU A 1 364 ? 2.788 -6.373 -7.051 1.00 50.03 364 LEU A CA 1
ATOM 2917 C C . LEU A 1 364 ? 3.260 -7.723 -7.620 1.00 50.03 364 LEU A C 1
ATOM 2919 O O . LEU A 1 364 ? 3.636 -8.630 -6.873 1.00 50.03 364 LEU A O 1
ATOM 2923 N N . GLY A 1 365 ? 3.195 -7.894 -8.948 1.00 46.72 365 GLY A N 1
ATOM 2924 C CA . GLY A 1 365 ? 3.579 -9.129 -9.633 1.00 46.72 365 GLY A CA 1
ATOM 2925 C C . GLY A 1 365 ? 2.646 -10.304 -9.327 1.00 46.72 365 GLY A C 1
ATOM 2926 O O . GLY A 1 365 ? 3.088 -11.449 -9.250 1.00 46.72 365 GLY A O 1
ATOM 2927 N N . GLY A 1 366 ? 1.365 -10.026 -9.077 1.00 46.47 366 GLY A N 1
ATOM 2928 C CA . GLY A 1 366 ? 0.374 -11.015 -8.650 1.00 46.47 366 GLY A CA 1
ATOM 2929 C C . GLY A 1 366 ? 0.487 -11.426 -7.177 1.00 46.47 366 GLY A C 1
ATOM 2930 O O . GLY A 1 366 ? -0.227 -12.335 -6.750 1.00 46.47 366 GLY A O 1
ATOM 2931 N N . ARG A 1 367 ? 1.370 -10.789 -6.392 1.00 46.94 367 ARG A N 1
ATOM 2932 C CA . ARG A 1 367 ? 1.504 -11.009 -4.941 1.00 46.94 367 ARG A CA 1
ATOM 2933 C C . ARG A 1 367 ? 0.669 -10.001 -4.158 1.00 46.94 367 ARG A C 1
ATOM 2935 O O . ARG A 1 367 ? 0.301 -8.945 -4.662 1.00 46.94 367 ARG A O 1
ATOM 2942 N N . LYS A 1 368 ? 0.342 -10.315 -2.906 1.00 50.06 368 LYS A N 1
ATOM 2943 C CA . LYS A 1 368 ? -0.352 -9.367 -2.024 1.00 50.06 368 LYS A CA 1
ATOM 2944 C C . LYS A 1 368 ? 0.668 -8.445 -1.361 1.00 50.06 368 LYS A C 1
ATOM 2946 O O . LYS A 1 368 ? 1.756 -8.900 -1.028 1.00 50.06 368 LYS A O 1
ATOM 2951 N N . LEU A 1 369 ? 0.308 -7.186 -1.095 1.00 51.38 369 LEU A N 1
ATOM 2952 C CA . LEU A 1 369 ? 1.194 -6.221 -0.420 1.00 51.38 369 LEU A CA 1
ATOM 2953 C C . LEU A 1 369 ? 1.713 -6.768 0.916 1.00 51.38 369 LEU A C 1
ATOM 2955 O O . LEU A 1 369 ? 2.868 -6.584 1.272 1.00 51.38 369 LEU A O 1
ATOM 2959 N N . SER A 1 370 ? 0.864 -7.521 1.607 1.00 47.25 370 SER A N 1
ATOM 2960 C CA . SER A 1 370 ? 1.210 -8.311 2.779 1.00 47.25 370 SER A CA 1
ATOM 2961 C C . SER A 1 370 ? 2.414 -9.229 2.575 1.00 47.25 370 SER A C 1
ATOM 2963 O O . SER A 1 370 ? 3.329 -9.246 3.383 1.00 47.25 370 SER A O 1
ATOM 2965 N N . ASP A 1 371 ? 2.444 -9.975 1.473 1.00 48.84 371 ASP A N 1
ATOM 2966 C CA . ASP A 1 371 ? 3.499 -10.950 1.200 1.00 48.84 371 ASP A CA 1
ATOM 2967 C C . ASP A 1 371 ? 4.829 -10.230 0.935 1.00 48.84 371 ASP A C 1
ATOM 2969 O O . ASP A 1 371 ? 5.900 -10.783 1.180 1.00 48.84 371 ASP A O 1
ATOM 2973 N N . LEU A 1 372 ? 4.737 -8.972 0.499 1.00 54.31 372 LEU A N 1
ATOM 2974 C CA . LEU A 1 372 ? 5.844 -8.097 0.155 1.00 54.31 372 LEU A CA 1
ATOM 2975 C C . LEU A 1 372 ? 6.367 -7.300 1.351 1.00 54.31 372 LEU A C 1
ATOM 2977 O O . LEU A 1 372 ? 7.564 -7.097 1.461 1.00 54.31 372 LEU A O 1
ATOM 2981 N N . LEU A 1 373 ? 5.517 -6.899 2.295 1.00 54.44 373 LEU A N 1
ATOM 2982 C CA . LEU A 1 373 ? 5.926 -6.211 3.528 1.00 54.44 373 LEU A CA 1
ATOM 2983 C C . LEU A 1 373 ? 6.400 -7.185 4.637 1.00 54.44 373 LEU A C 1
ATOM 2985 O O . LEU A 1 373 ? 6.625 -6.768 5.772 1.00 54.44 373 LEU A O 1
ATOM 2989 N N . SER A 1 374 ? 6.564 -8.482 4.329 1.00 50.69 374 SER A N 1
ATOM 2990 C CA . SER A 1 374 ? 6.987 -9.500 5.305 1.00 50.69 374 SER A CA 1
ATOM 2991 C C . SER A 1 374 ? 8.461 -9.460 5.664 1.00 50.69 374 SER A C 1
ATOM 2993 O O . SER A 1 374 ? 9.314 -9.740 4.824 1.00 50.69 374 SER A O 1
ATOM 2995 N N . HIS A 1 375 ? 8.736 -9.392 6.963 1.00 54.00 375 HIS A N 1
ATOM 2996 C CA . HIS A 1 375 ? 9.843 -10.127 7.567 1.00 54.00 375 HIS A CA 1
ATOM 2997 C C . HIS A 1 375 ? 9.319 -10.925 8.763 1.00 54.00 375 HIS A C 1
ATOM 2999 O O . HIS A 1 375 ? 8.545 -10.401 9.558 1.00 54.00 375 HIS A O 1
ATOM 3005 N N . GLN A 1 376 ? 9.737 -12.189 8.897 1.00 47.47 376 GLN A N 1
ATOM 3006 C CA . GLN A 1 376 ? 9.351 -13.034 10.038 1.00 47.47 376 GLN A CA 1
ATOM 3007 C C . GLN A 1 376 ? 9.878 -12.484 11.380 1.00 47.47 376 GLN A C 1
ATOM 3009 O O . GLN A 1 376 ? 9.286 -12.772 12.416 1.00 47.47 376 GLN A O 1
ATOM 3014 N N . ASP A 1 377 ? 10.905 -11.621 11.346 1.00 48.81 377 ASP A N 1
ATOM 3015 C CA . ASP A 1 377 ? 11.693 -11.255 12.531 1.00 48.81 377 ASP A CA 1
ATOM 3016 C C . ASP A 1 377 ? 11.779 -9.742 12.827 1.00 48.81 377 ASP A C 1
ATOM 3018 O O . ASP A 1 377 ? 12.489 -9.342 13.751 1.00 48.81 377 ASP A O 1
ATOM 3022 N N . LYS A 1 378 ? 11.105 -8.864 12.065 1.00 56.19 378 LYS A N 1
ATOM 3023 C CA . LYS A 1 378 ? 11.144 -7.400 12.284 1.00 56.19 378 LYS A CA 1
ATOM 3024 C C . LYS A 1 378 ? 9.775 -6.747 12.097 1.00 56.19 378 LYS A C 1
ATOM 3026 O O . LYS A 1 378 ? 8.999 -7.218 11.265 1.00 56.19 378 LYS A O 1
ATOM 3031 N N . PRO A 1 379 ? 9.474 -5.654 12.823 1.00 61.09 379 PRO A N 1
ATOM 3032 C CA . PRO A 1 379 ? 8.239 -4.926 12.597 1.00 61.09 379 PRO A CA 1
ATOM 3033 C C . PRO A 1 379 ? 8.252 -4.309 11.190 1.00 61.09 379 PRO A C 1
ATOM 3035 O O . PRO A 1 379 ? 9.213 -3.657 10.787 1.00 61.09 379 PRO A O 1
ATOM 3038 N N . PHE A 1 380 ? 7.179 -4.542 10.434 1.00 61.75 380 PHE A N 1
ATOM 3039 C CA . PHE A 1 380 ? 7.002 -4.044 9.062 1.00 61.75 380 PHE A CA 1
ATOM 3040 C C . PHE A 1 380 ? 6.894 -2.512 8.994 1.00 61.75 380 PHE A C 1
ATOM 3042 O O . PHE A 1 380 ? 7.168 -1.907 7.959 1.00 61.75 380 PHE A O 1
ATOM 3049 N N . ALA A 1 381 ? 6.485 -1.898 10.104 1.00 72.75 381 ALA A N 1
ATOM 3050 C CA . ALA A 1 381 ? 6.419 -0.466 10.309 1.00 72.75 381 ALA A CA 1
ATOM 3051 C C . ALA A 1 381 ? 7.421 -0.087 11.396 1.00 72.75 381 ALA A C 1
ATOM 3053 O O . ALA A 1 381 ? 7.481 -0.742 12.426 1.00 72.75 381 ALA A O 1
ATOM 3054 N N . THR A 1 382 ? 8.214 0.953 11.195 1.00 76.62 382 THR A N 1
ATOM 3055 C CA . THR A 1 382 ? 9.147 1.442 12.214 1.00 76.62 382 THR A CA 1
ATOM 3056 C C . THR A 1 382 ? 9.077 2.953 12.254 1.00 76.62 382 THR A C 1
ATOM 3058 O O . THR A 1 382 ? 9.082 3.597 11.209 1.00 76.62 382 THR A O 1
ATOM 3061 N N . LEU A 1 383 ? 9.006 3.519 13.455 1.00 80.81 383 LEU A N 1
ATOM 3062 C CA . LEU A 1 383 ? 9.112 4.958 13.634 1.00 80.81 383 LEU A CA 1
ATOM 3063 C C . LEU A 1 383 ? 10.588 5.347 13.666 1.00 80.81 383 LEU A C 1
ATOM 3065 O O . LEU A 1 383 ? 11.352 4.809 14.463 1.00 80.81 383 LEU A O 1
ATOM 3069 N N . VAL A 1 384 ? 10.989 6.280 12.812 1.00 83.31 384 VAL A N 1
ATOM 3070 C CA . VAL A 1 384 ? 12.340 6.842 12.800 1.00 83.31 384 VAL A CA 1
ATOM 3071 C C . VAL A 1 384 ? 12.239 8.343 13.012 1.00 83.31 384 VAL A C 1
ATOM 3073 O O . VAL A 1 384 ? 11.383 9.002 12.430 1.00 83.31 384 VAL A O 1
ATOM 3076 N N . GLN A 1 385 ? 13.107 8.876 13.866 1.00 82.12 385 GLN A N 1
ATOM 3077 C CA . GLN A 1 385 ? 13.250 10.315 14.047 1.00 82.12 385 GLN A CA 1
ATOM 3078 C C . GLN A 1 385 ? 14.236 10.835 13.007 1.00 82.12 385 GLN A C 1
ATOM 3080 O O . GLN A 1 385 ? 15.417 10.486 13.044 1.00 82.12 385 GLN A O 1
ATOM 3085 N N . GLU A 1 386 ? 13.754 11.652 12.077 1.00 81.12 386 GLU A N 1
ATOM 3086 C CA . GLU A 1 386 ? 14.601 12.283 11.068 1.00 81.12 386 GLU A CA 1
ATOM 3087 C C . GLU A 1 386 ? 14.727 13.773 11.358 1.00 81.12 386 GLU A C 1
ATOM 3089 O O . GLU A 1 386 ? 13.736 14.483 11.529 1.00 81.12 386 GLU A O 1
ATOM 3094 N N . THR A 1 387 ? 15.966 14.252 11.451 1.00 73.25 387 THR A N 1
ATOM 3095 C CA . THR A 1 387 ? 16.238 15.670 11.674 1.00 73.25 387 THR A CA 1
ATOM 3096 C C . THR A 1 387 ? 16.074 16.412 10.358 1.00 73.25 387 THR A C 1
ATOM 3098 O O . THR A 1 387 ? 16.844 16.211 9.420 1.00 73.25 387 THR A O 1
ATOM 3101 N N . THR A 1 388 ? 15.078 17.288 10.286 1.00 66.69 388 THR A N 1
ATOM 3102 C CA . THR A 1 388 ? 14.890 18.156 9.121 1.00 66.69 388 THR A CA 1
ATOM 3103 C C . THR A 1 388 ? 15.981 19.223 9.032 1.00 66.69 388 THR A C 1
ATOM 3105 O O . THR A 1 388 ? 16.696 19.497 9.996 1.00 66.69 388 THR A O 1
ATOM 3108 N N . LEU A 1 389 ? 16.046 19.916 7.890 1.00 58.53 389 LEU A N 1
ATOM 3109 C CA . LEU A 1 389 ? 16.892 21.103 7.689 1.00 58.53 389 LEU A CA 1
ATOM 3110 C C . LEU A 1 389 ? 16.656 22.201 8.746 1.00 58.53 389 LEU A C 1
ATOM 3112 O O . LEU A 1 389 ? 17.530 23.031 8.976 1.00 58.53 389 LEU A O 1
ATOM 3116 N N . THR A 1 390 ? 15.494 22.195 9.409 1.00 63.97 390 THR A N 1
ATOM 3117 C CA . THR A 1 390 ? 15.160 23.129 10.498 1.00 63.97 390 THR A CA 1
ATOM 3118 C C . THR A 1 390 ? 15.707 22.701 11.866 1.00 63.97 390 THR A C 1
ATOM 3120 O O . THR A 1 390 ? 15.502 23.400 12.855 1.00 63.97 390 THR A O 1
ATOM 3123 N N . GLY A 1 391 ? 16.384 21.550 11.952 1.00 67.75 391 GLY A N 1
ATOM 3124 C CA . GLY A 1 391 ? 16.890 20.971 13.201 1.00 67.75 391 GLY A CA 1
ATOM 3125 C C . GLY A 1 391 ? 15.822 20.270 14.047 1.00 67.75 391 GLY A C 1
ATOM 3126 O O . GLY A 1 391 ? 16.139 19.722 15.101 1.00 67.75 391 GLY A O 1
ATOM 3127 N N . LYS A 1 392 ? 14.559 20.263 13.602 1.00 75.38 392 LYS A N 1
ATOM 3128 C CA . LYS A 1 392 ? 13.457 19.578 14.281 1.00 75.38 392 LYS A CA 1
ATOM 3129 C C . LYS A 1 392 ? 13.447 18.096 13.904 1.00 75.38 392 LYS A C 1
ATOM 3131 O O . LYS A 1 392 ? 13.463 17.772 12.716 1.00 75.38 392 LYS A O 1
ATOM 3136 N N . ALA A 1 393 ? 13.406 17.229 14.915 1.00 79.50 393 ALA A N 1
ATOM 3137 C CA . ALA A 1 393 ? 13.178 15.800 14.739 1.00 79.50 393 ALA A CA 1
ATOM 3138 C C . ALA A 1 393 ? 11.709 15.552 14.377 1.00 79.50 393 ALA A C 1
ATOM 3140 O O . ALA A 1 393 ? 10.807 16.001 15.093 1.00 79.50 393 ALA A O 1
ATOM 3141 N N . GLU A 1 394 ? 11.483 14.874 13.257 1.00 83.75 394 GLU A N 1
ATOM 3142 C CA . GLU A 1 394 ? 10.153 14.524 12.774 1.00 83.75 394 GLU A CA 1
ATOM 3143 C C . GLU A 1 394 ? 9.931 13.004 12.800 1.00 83.75 394 GLU A C 1
ATOM 3145 O O . GLU A 1 394 ? 10.832 12.240 12.438 1.00 83.75 394 GLU A O 1
ATOM 3150 N N . PRO A 1 395 ? 8.737 12.550 13.230 1.00 86.19 395 PRO A N 1
ATOM 3151 C CA . PRO A 1 395 ? 8.395 11.139 13.328 1.00 86.19 395 PRO A CA 1
ATOM 3152 C C . PRO A 1 395 ? 8.015 10.581 11.952 1.00 86.19 395 PRO A C 1
ATOM 3154 O O . PRO A 1 395 ? 6.871 10.692 11.500 1.00 86.19 395 PRO A O 1
ATOM 3157 N N . ILE A 1 396 ? 8.977 9.940 11.294 1.00 86.88 396 ILE A N 1
ATOM 3158 C CA . ILE A 1 396 ? 8.788 9.293 9.998 1.00 86.88 396 ILE A CA 1
ATOM 3159 C C . ILE A 1 396 ? 8.433 7.823 10.207 1.00 86.88 396 ILE A C 1
ATOM 3161 O O . ILE A 1 396 ? 9.234 7.025 10.698 1.00 86.88 396 ILE A O 1
ATOM 3165 N N . LEU A 1 397 ? 7.222 7.446 9.809 1.00 86.06 397 LEU A N 1
ATOM 3166 C CA . LEU A 1 397 ? 6.807 6.057 9.705 1.00 86.06 397 LEU A CA 1
ATOM 3167 C C . LEU A 1 397 ? 7.446 5.439 8.459 1.00 86.06 397 LEU A C 1
ATOM 3169 O O . LEU A 1 397 ? 7.118 5.823 7.339 1.00 86.06 397 LEU A O 1
ATOM 3173 N N . GLN A 1 398 ? 8.332 4.469 8.655 1.00 84.81 398 GLN A N 1
ATOM 3174 C CA . GLN A 1 398 ? 8.951 3.689 7.589 1.00 84.81 398 GLN A CA 1
ATOM 3175 C C . GLN A 1 398 ? 8.245 2.342 7.459 1.00 84.81 398 GLN A C 1
ATOM 3177 O O . GLN A 1 398 ? 8.203 1.569 8.415 1.00 84.81 398 GLN A O 1
ATOM 3182 N N . LEU A 1 399 ? 7.720 2.046 6.276 1.00 80.50 399 LEU A N 1
ATOM 3183 C CA . LEU A 1 399 ? 7.073 0.781 5.941 1.00 80.50 399 LEU A CA 1
ATOM 3184 C C . LEU A 1 399 ? 7.984 0.016 4.989 1.00 80.50 399 LEU A C 1
ATOM 3186 O O . LEU A 1 399 ? 8.127 0.401 3.830 1.00 80.50 399 LEU A O 1
ATOM 3190 N N . LYS A 1 400 ? 8.641 -1.029 5.492 1.00 77.75 400 LYS A N 1
ATOM 3191 C CA . LYS A 1 400 ? 9.683 -1.761 4.762 1.00 77.75 400 LYS A CA 1
ATOM 3192 C C . LYS A 1 400 ? 9.174 -3.113 4.291 1.00 77.75 400 LYS A C 1
ATOM 3194 O O . LYS A 1 400 ? 8.513 -3.830 5.036 1.00 77.75 400 LYS A O 1
ATOM 3199 N N . GLY A 1 401 ? 9.549 -3.473 3.072 1.00 74.38 401 GLY A N 1
ATOM 3200 C CA . GLY A 1 401 ? 9.275 -4.774 2.483 1.00 74.38 401 GLY A CA 1
ATOM 3201 C C . GLY A 1 401 ? 10.312 -5.190 1.449 1.00 74.38 401 GLY A C 1
ATOM 3202 O O . GLY A 1 401 ? 11.275 -4.474 1.174 1.00 74.38 401 GLY A O 1
ATOM 3203 N N . MET A 1 402 ? 10.093 -6.365 0.865 1.00 74.38 402 MET A N 1
ATOM 3204 C CA . MET A 1 402 ? 10.827 -6.900 -0.269 1.00 74.38 402 MET A CA 1
ATOM 3205 C C . MET A 1 402 ? 9.882 -7.462 -1.336 1.00 74.38 402 MET A C 1
ATOM 3207 O O . MET A 1 402 ? 8.973 -8.234 -1.038 1.00 74.38 402 MET A O 1
ATOM 3211 N N . ILE A 1 403 ? 10.160 -7.158 -2.602 1.00 71.31 403 ILE A N 1
ATOM 3212 C CA . ILE A 1 403 ? 9.479 -7.724 -3.770 1.00 71.31 403 ILE A CA 1
ATOM 3213 C C . ILE A 1 403 ? 10.501 -8.483 -4.598 1.00 71.31 403 ILE A C 1
ATOM 3215 O O . ILE A 1 403 ? 11.474 -7.907 -5.065 1.00 71.31 403 ILE A O 1
ATOM 3219 N N . GLU A 1 404 ? 10.315 -9.801 -4.727 1.00 70.56 404 GLU A N 1
ATOM 3220 C CA . GLU A 1 404 ? 11.243 -10.680 -5.461 1.00 70.56 404 GLU A CA 1
ATOM 3221 C C . GLU A 1 404 ? 12.712 -10.541 -4.998 1.00 70.56 404 GLU A C 1
ATOM 3223 O O . GLU A 1 404 ? 13.644 -10.646 -5.789 1.00 70.56 404 GLU A O 1
ATOM 3228 N N . GLY A 1 405 ? 12.924 -10.291 -3.700 1.00 74.31 405 GLY A N 1
ATOM 3229 C CA . GLY A 1 405 ? 14.254 -10.077 -3.115 1.00 74.31 405 GLY A CA 1
ATOM 3230 C C . GLY A 1 405 ? 14.804 -8.651 -3.255 1.00 74.31 405 GLY A C 1
ATOM 3231 O O . GLY A 1 405 ? 15.931 -8.405 -2.833 1.00 74.31 405 GLY A O 1
ATOM 3232 N N . LYS A 1 406 ? 14.032 -7.708 -3.814 1.00 78.44 406 LYS A N 1
ATOM 3233 C CA . LYS A 1 406 ? 14.382 -6.283 -3.931 1.00 78.44 406 LYS A CA 1
ATOM 3234 C C . LYS A 1 406 ? 13.707 -5.461 -2.833 1.00 78.44 406 LYS A C 1
ATOM 3236 O O . LYS A 1 406 ? 12.491 -5.588 -2.679 1.00 78.44 406 LYS A O 1
ATOM 3241 N N . PRO A 1 407 ? 14.437 -4.641 -2.061 1.00 79.19 407 PRO A N 1
ATOM 3242 C CA . PRO A 1 407 ? 13.833 -3.823 -1.020 1.00 79.19 407 PRO A CA 1
ATOM 3243 C C . PRO A 1 407 ? 12.890 -2.749 -1.578 1.00 79.19 407 PRO A C 1
ATOM 3245 O O . PRO A 1 407 ? 13.122 -2.169 -2.638 1.00 79.19 407 PRO A O 1
ATOM 3248 N N . LEU A 1 408 ? 11.839 -2.456 -0.818 1.00 78.56 408 LEU A N 1
ATOM 3249 C CA . LEU A 1 408 ? 10.925 -1.346 -1.058 1.00 78.56 408 LEU A CA 1
ATOM 3250 C C . LEU A 1 408 ? 10.573 -0.700 0.281 1.00 78.56 408 LEU A C 1
ATOM 3252 O O . LEU A 1 408 ? 10.114 -1.390 1.195 1.00 78.56 408 LEU A O 1
ATOM 3256 N N . THR A 1 409 ? 10.776 0.612 0.390 1.00 81.69 409 THR A N 1
ATOM 3257 C CA . THR A 1 409 ? 10.400 1.379 1.580 1.00 81.69 409 THR A CA 1
ATOM 3258 C C . THR A 1 409 ? 9.431 2.489 1.214 1.00 81.69 409 THR A C 1
ATOM 3260 O O . THR A 1 409 ? 9.673 3.244 0.271 1.00 81.69 409 THR A O 1
ATOM 3263 N N . PHE A 1 410 ? 8.361 2.610 1.996 1.00 84.19 410 PHE A N 1
ATOM 3264 C CA . PHE A 1 410 ? 7.489 3.778 1.998 1.00 84.19 410 PHE A CA 1
ATOM 3265 C C . PHE A 1 410 ? 7.702 4.594 3.267 1.00 84.19 410 PHE A C 1
ATOM 3267 O O . PHE A 1 410 ? 7.970 4.037 4.332 1.00 84.19 410 PHE A O 1
ATOM 3274 N N . TYR A 1 411 ? 7.551 5.906 3.153 1.00 86.69 411 TYR A N 1
ATOM 3275 C CA . TYR A 1 411 ? 7.752 6.858 4.235 1.00 86.69 411 TYR A CA 1
ATOM 3276 C C . TYR A 1 411 ? 6.501 7.712 4.395 1.00 86.69 411 TYR A C 1
ATOM 3278 O O . TYR A 1 411 ? 5.884 8.121 3.411 1.00 86.69 411 TYR A O 1
ATOM 3286 N N . TYR A 1 412 ? 6.123 7.990 5.637 1.00 87.31 412 TYR A N 1
ATOM 3287 C CA . TYR A 1 412 ? 5.044 8.919 5.939 1.00 87.31 412 TYR A CA 1
ATOM 3288 C C . TYR A 1 412 ? 5.362 9.711 7.202 1.00 87.31 412 TYR A C 1
ATOM 3290 O O . TYR A 1 412 ? 5.641 9.130 8.249 1.00 87.31 412 TYR A O 1
ATOM 3298 N N . ASN A 1 413 ? 5.307 11.037 7.115 1.00 86.50 413 ASN A N 1
ATOM 3299 C CA . ASN A 1 413 ? 5.515 11.904 8.266 1.00 86.50 413 ASN A CA 1
ATOM 3300 C C . ASN A 1 413 ? 4.224 12.001 9.085 1.00 86.50 413 ASN A C 1
ATOM 3302 O O . ASN A 1 413 ? 3.236 12.574 8.635 1.00 86.50 413 ASN A O 1
ATOM 3306 N N . LEU A 1 414 ? 4.230 11.441 10.296 1.00 82.06 414 LEU A N 1
ATOM 3307 C CA . LEU A 1 414 ? 3.044 11.417 11.157 1.00 82.06 414 LEU A CA 1
ATOM 3308 C C . LEU A 1 414 ? 2.721 12.784 11.782 1.00 82.06 414 LEU A C 1
ATOM 3310 O O . LEU A 1 414 ? 1.590 12.981 12.224 1.00 82.06 414 LEU A O 1
ATOM 3314 N N . ALA A 1 415 ? 3.684 13.711 11.829 1.00 78.19 415 ALA A N 1
ATOM 3315 C CA . ALA A 1 415 ? 3.510 15.029 12.442 1.00 78.19 415 ALA A CA 1
ATOM 3316 C C . ALA A 1 415 ? 3.113 16.126 11.444 1.00 78.19 415 ALA A C 1
ATOM 3318 O O . ALA A 1 415 ? 2.664 17.193 11.869 1.00 78.19 415 ALA A O 1
ATOM 3319 N N . ASP A 1 416 ? 3.288 15.895 10.141 1.00 78.81 416 ASP A N 1
ATOM 3320 C CA . ASP A 1 416 ? 2.952 16.866 9.102 1.00 78.81 416 ASP A CA 1
ATOM 3321 C C . ASP A 1 416 ? 1.556 16.567 8.517 1.00 78.81 416 ASP A C 1
ATOM 3323 O O . ASP A 1 416 ? 1.370 15.565 7.826 1.00 78.81 416 ASP A O 1
ATOM 3327 N N . PRO A 1 417 ? 0.547 17.429 8.750 1.00 70.25 417 PRO A N 1
ATOM 3328 C CA . PRO A 1 417 ? -0.800 17.238 8.208 1.00 70.25 417 PRO A CA 1
ATOM 3329 C C . PRO A 1 417 ? -0.871 17.390 6.681 1.00 70.25 417 PRO A C 1
ATOM 3331 O O . PRO A 1 417 ? -1.896 17.079 6.081 1.00 70.25 417 PRO A O 1
ATOM 3334 N N . THR A 1 418 ? 0.189 17.899 6.055 1.00 74.88 418 THR A N 1
ATOM 3335 C CA . THR A 1 418 ? 0.327 18.031 4.602 1.00 74.88 418 THR A CA 1
ATOM 3336 C C . THR A 1 418 ? 1.255 16.975 4.007 1.00 74.88 418 THR A C 1
ATOM 3338 O O . THR A 1 418 ? 1.514 16.998 2.800 1.00 74.88 418 THR A O 1
ATOM 3341 N N . ALA A 1 419 ? 1.725 16.031 4.832 1.00 78.25 419 ALA A N 1
ATOM 3342 C CA . ALA A 1 419 ? 2.604 14.962 4.404 1.00 78.25 419 ALA A CA 1
ATOM 3343 C C . ALA A 1 419 ? 1.970 14.175 3.262 1.00 78.25 419 ALA A C 1
ATOM 3345 O O . ALA A 1 419 ? 0.820 13.732 3.327 1.00 78.25 419 ALA A O 1
ATOM 3346 N N . SER A 1 420 ? 2.764 13.953 2.221 1.00 82.62 420 SER A N 1
ATOM 3347 C CA . SER A 1 420 ? 2.439 12.944 1.232 1.00 82.62 420 SER A CA 1
ATOM 3348 C C . SER A 1 420 ? 3.161 11.657 1.583 1.00 82.62 420 SER A C 1
ATOM 3350 O O . SER A 1 420 ? 4.244 11.681 2.162 1.00 82.62 420 SER A O 1
ATOM 3352 N N . LEU A 1 421 ? 2.560 10.531 1.217 1.00 84.00 421 LEU A N 1
ATOM 3353 C CA . LEU A 1 421 ? 3.268 9.264 1.215 1.00 84.00 421 LEU A CA 1
ATOM 3354 C C . LEU A 1 421 ? 4.452 9.365 0.244 1.00 84.00 421 LEU A C 1
ATOM 3356 O O . LEU A 1 421 ? 4.290 9.825 -0.887 1.00 84.00 421 LEU A O 1
ATOM 3360 N N . GLU A 1 422 ? 5.621 8.924 0.676 1.00 86.50 422 GLU A N 1
ATOM 3361 C CA . GLU A 1 422 ? 6.833 8.901 -0.138 1.00 86.50 422 GLU A CA 1
ATOM 3362 C C . GLU A 1 422 ? 7.312 7.460 -0.312 1.00 86.50 422 GLU A C 1
ATOM 3364 O O . GLU A 1 422 ? 6.975 6.579 0.483 1.00 86.50 422 GLU A O 1
ATOM 3369 N N . CYS A 1 423 ? 8.112 7.201 -1.338 1.00 83.50 423 CYS A N 1
ATOM 3370 C CA . CYS A 1 423 ? 8.854 5.951 -1.476 1.00 83.50 423 CYS A CA 1
ATOM 3371 C C . CYS A 1 423 ? 10.315 6.234 -1.814 1.00 83.50 423 CYS A C 1
ATOM 3373 O O . CYS A 1 423 ? 10.645 7.339 -2.248 1.00 83.50 423 CYS A O 1
ATOM 3375 N N . ASP A 1 424 ? 11.176 5.231 -1.637 1.00 82.94 424 ASP A N 1
ATOM 3376 C CA . ASP A 1 424 ? 12.542 5.277 -2.175 1.00 82.94 424 ASP A CA 1
ATOM 3377 C C . ASP A 1 424 ? 12.504 5.640 -3.676 1.00 82.94 424 ASP A C 1
ATOM 3379 O O . ASP A 1 424 ? 11.600 5.204 -4.386 1.00 82.94 424 ASP A O 1
ATOM 3383 N N . ASP A 1 425 ? 13.468 6.422 -4.160 1.00 85.44 425 ASP A N 1
ATOM 3384 C CA . ASP A 1 425 ? 13.687 6.709 -5.582 1.00 85.44 425 ASP A CA 1
ATOM 3385 C C . ASP A 1 425 ? 15.083 6.212 -5.967 1.00 85.44 425 ASP A C 1
ATOM 3387 O O . ASP A 1 425 ? 16.105 6.836 -5.664 1.00 85.44 425 ASP A O 1
ATOM 3391 N N . ASN A 1 426 ? 15.149 5.018 -6.562 1.00 84.62 426 ASN A N 1
ATOM 3392 C CA . ASN A 1 426 ? 16.433 4.351 -6.817 1.00 84.62 426 ASN A CA 1
ATOM 3393 C C . ASN A 1 426 ? 17.233 4.961 -7.977 1.00 84.62 426 ASN A C 1
ATOM 3395 O O . ASN A 1 426 ? 18.414 4.642 -8.142 1.00 84.62 426 ASN A O 1
ATOM 3399 N N . LEU A 1 427 ? 16.610 5.847 -8.749 1.00 87.44 427 LEU A N 1
ATOM 3400 C CA . LEU A 1 427 ? 17.237 6.660 -9.777 1.00 87.44 427 LEU A CA 1
ATOM 3401 C C . LEU A 1 427 ? 16.447 7.961 -9.883 1.00 87.44 427 LEU A C 1
ATOM 3403 O O . LEU A 1 427 ? 15.261 7.918 -10.192 1.00 87.44 427 LEU A O 1
ATOM 3407 N N . HIS A 1 428 ? 17.115 9.079 -9.619 1.00 86.62 428 HIS A N 1
ATOM 3408 C CA . HIS A 1 428 ? 16.496 10.396 -9.633 1.00 86.62 428 HIS A CA 1
ATOM 3409 C C . HIS A 1 428 ? 17.391 11.410 -10.340 1.00 86.62 428 HIS A C 1
ATOM 3411 O O . HIS A 1 428 ? 18.574 11.546 -9.995 1.00 86.62 428 HIS A O 1
ATOM 3417 N N . TYR A 1 429 ? 16.812 12.133 -11.296 1.00 86.25 429 TYR A N 1
ATOM 3418 C CA . TYR A 1 429 ? 17.392 13.326 -11.898 1.00 86.25 429 TYR A CA 1
ATOM 3419 C C . TYR A 1 429 ? 16.786 14.587 -11.278 1.00 86.25 429 TYR A C 1
ATOM 3421 O O . TYR A 1 429 ? 15.582 14.820 -11.389 1.00 86.25 429 TYR A O 1
ATOM 3429 N N . ASP A 1 430 ? 17.625 15.427 -10.673 1.00 83.44 430 ASP A N 1
ATOM 3430 C CA . ASP A 1 430 ? 17.199 16.740 -10.199 1.00 83.44 430 ASP A CA 1
ATOM 3431 C C . ASP A 1 430 ? 17.316 17.771 -11.338 1.00 83.44 430 ASP A C 1
ATOM 3433 O O . ASP A 1 430 ? 18.433 18.090 -11.767 1.00 83.44 430 ASP A O 1
ATOM 3437 N N . PRO A 1 431 ? 16.196 18.336 -11.828 1.00 79.69 431 PRO A N 1
ATOM 3438 C CA . PRO A 1 431 ? 16.219 19.317 -12.907 1.00 79.69 431 PRO A CA 1
ATOM 3439 C C . PRO A 1 431 ? 16.848 20.657 -12.500 1.00 79.69 431 PRO A C 1
ATOM 3441 O O . PRO A 1 431 ? 17.221 21.423 -13.383 1.00 79.69 431 PRO A O 1
ATOM 3444 N N . PHE A 1 432 ? 16.968 20.963 -11.201 1.00 79.81 432 PHE A N 1
ATOM 3445 C CA . PHE A 1 432 ? 17.547 22.221 -10.723 1.00 79.81 432 PHE A CA 1
ATOM 3446 C C . PHE A 1 432 ? 19.070 22.158 -10.622 1.00 79.81 432 PHE A C 1
ATOM 3448 O O . PHE A 1 432 ? 19.756 23.069 -11.082 1.00 79.81 432 PHE A O 1
ATOM 3455 N N . SER A 1 433 ? 19.611 21.098 -10.016 1.00 82.50 433 SER A N 1
ATOM 3456 C CA . SER A 1 433 ? 21.064 20.899 -9.928 1.00 82.50 433 SER A CA 1
ATOM 3457 C C . SER A 1 433 ? 21.660 20.220 -11.165 1.00 82.50 433 SER A C 1
ATOM 3459 O O . SER A 1 433 ? 22.882 20.191 -11.314 1.00 82.50 433 SER A O 1
ATOM 3461 N N . HIS A 1 434 ? 20.815 19.685 -12.053 1.00 82.12 434 HIS A N 1
ATOM 3462 C CA . HIS A 1 434 ? 21.189 18.840 -13.187 1.00 82.12 434 HIS A CA 1
ATOM 3463 C C . HIS A 1 434 ? 22.006 17.601 -12.786 1.00 82.12 434 HIS A C 1
ATOM 3465 O O . HIS A 1 434 ? 22.793 17.091 -13.587 1.00 82.12 434 HIS A O 1
ATOM 3471 N N . GLN A 1 435 ? 21.824 17.107 -11.559 1.00 85.94 435 GLN A N 1
ATOM 3472 C CA . GLN A 1 435 ? 22.541 15.947 -11.038 1.00 85.94 435 GLN A CA 1
ATOM 3473 C C . GLN A 1 435 ? 21.660 14.700 -11.011 1.00 85.94 435 GLN A C 1
ATOM 3475 O O . GLN A 1 435 ? 20.480 14.738 -10.663 1.00 85.94 435 GLN A O 1
ATOM 3480 N N . LEU A 1 436 ? 22.273 13.573 -11.357 1.00 87.12 436 LEU A N 1
ATOM 3481 C CA . LEU A 1 436 ? 21.730 12.240 -11.163 1.00 87.12 436 LEU A CA 1
ATOM 3482 C C . LEU A 1 436 ? 22.148 11.691 -9.807 1.00 87.12 436 LEU A C 1
ATOM 3484 O O . LEU A 1 436 ? 23.252 11.924 -9.311 1.00 87.12 436 LEU A O 1
ATOM 3488 N N . SER A 1 437 ? 21.272 10.881 -9.242 1.00 83.38 437 SER A N 1
ATOM 3489 C CA . SER A 1 437 ? 21.494 10.204 -7.976 1.00 83.38 437 SER A CA 1
ATOM 3490 C C . SER A 1 437 ? 20.956 8.784 -8.056 1.00 83.38 437 SER A C 1
ATOM 3492 O O . SER A 1 437 ? 19.897 8.539 -8.636 1.00 83.38 437 SER A O 1
ATOM 3494 N N . LEU A 1 438 ? 21.711 7.844 -7.489 1.00 80.12 438 LEU A N 1
ATOM 3495 C CA . LEU A 1 438 ? 21.281 6.461 -7.327 1.00 80.12 438 LEU A CA 1
ATOM 3496 C C . LEU A 1 438 ? 20.910 6.235 -5.871 1.00 80.12 438 LEU A C 1
ATOM 3498 O O . LEU A 1 438 ? 21.680 6.565 -4.965 1.00 80.12 438 LEU A O 1
ATOM 3502 N N . GLY A 1 439 ? 19.729 5.670 -5.655 1.00 68.56 439 GLY A N 1
ATOM 3503 C CA . GLY A 1 439 ? 19.295 5.279 -4.327 1.00 68.56 439 GLY A CA 1
ATOM 3504 C C . GLY A 1 439 ? 20.020 4.022 -3.855 1.00 68.56 439 GLY A C 1
ATOM 3505 O O . GLY A 1 439 ? 20.245 3.085 -4.616 1.00 68.56 439 GLY A O 1
ATOM 3506 N N . VAL A 1 440 ? 20.359 3.999 -2.567 1.00 60.06 440 VAL A N 1
ATOM 3507 C CA . VAL A 1 440 ? 20.660 2.770 -1.825 1.00 60.06 440 VAL A CA 1
ATOM 3508 C C . VAL A 1 440 ? 19.614 2.641 -0.736 1.00 60.06 440 VAL A C 1
ATOM 3510 O O . VAL A 1 440 ? 19.163 3.649 -0.185 1.00 60.06 440 VAL A O 1
ATOM 3513 N N . GLN A 1 441 ? 19.245 1.402 -0.419 1.00 53.91 441 GLN A N 1
ATOM 3514 C CA . GLN A 1 441 ? 18.244 1.067 0.587 1.00 53.91 441 GLN A CA 1
ATOM 3515 C C . GLN A 1 441 ? 18.347 1.963 1.839 1.00 53.91 441 GLN A C 1
ATOM 3517 O O . GLN A 1 441 ? 19.348 1.936 2.560 1.00 53.91 441 GLN A O 1
ATOM 3522 N N . GLY A 1 442 ? 17.303 2.760 2.092 1.00 51.38 442 GLY A N 1
ATOM 3523 C CA . GLY A 1 442 ? 17.174 3.606 3.284 1.00 51.38 442 GLY A CA 1
ATOM 3524 C C . GLY A 1 442 ? 18.088 4.838 3.355 1.00 51.38 442 GLY A C 1
ATOM 3525 O O . GLY A 1 442 ? 18.139 5.470 4.409 1.00 51.38 442 GLY A O 1
ATOM 3526 N N . LYS A 1 443 ? 18.827 5.170 2.286 1.00 57.59 443 LYS A N 1
ATOM 3527 C CA . LYS A 1 443 ? 19.713 6.352 2.199 1.00 57.59 443 LYS A CA 1
ATOM 3528 C C . LYS A 1 443 ? 19.591 7.130 0.877 1.00 57.59 443 LYS A C 1
ATOM 3530 O O . LYS A 1 443 ? 20.356 8.065 0.664 1.00 57.59 443 LYS A O 1
ATOM 3535 N N . GLY A 1 444 ? 18.695 6.711 -0.019 1.00 62.47 444 GLY A N 1
ATOM 3536 C CA . GLY A 1 444 ? 18.460 7.342 -1.319 1.00 62.47 444 GLY A CA 1
ATOM 3537 C C . GLY A 1 444 ? 17.505 8.534 -1.267 1.00 62.47 444 GLY A C 1
ATOM 3538 O O . GLY A 1 444 ? 16.931 8.847 -0.222 1.00 62.47 444 GLY A O 1
ATOM 3539 N N . ASN A 1 445 ? 17.322 9.169 -2.425 1.00 75.62 445 ASN A N 1
ATOM 3540 C CA . ASN A 1 445 ? 16.281 10.174 -2.623 1.00 75.62 445 ASN A CA 1
ATOM 3541 C C . ASN A 1 445 ? 14.887 9.563 -2.446 1.00 75.62 445 ASN A C 1
ATOM 3543 O O . ASN A 1 445 ? 14.708 8.348 -2.545 1.00 75.62 445 ASN A O 1
ATOM 3547 N N . ARG A 1 446 ? 13.905 10.417 -2.154 1.00 83.38 446 ARG A N 1
ATOM 3548 C CA . ARG A 1 446 ? 12.506 10.026 -1.966 1.00 83.38 446 ARG A CA 1
ATOM 3549 C C . ARG A 1 446 ? 11.629 10.745 -2.970 1.00 83.38 446 ARG A C 1
ATOM 3551 O O . ARG A 1 446 ? 11.758 11.956 -3.144 1.00 83.38 446 ARG A O 1
ATOM 3558 N N . THR A 1 447 ? 10.698 10.019 -3.572 1.00 82.31 447 THR A N 1
ATOM 3559 C CA . THR A 1 447 ? 9.662 10.616 -4.418 1.00 82.31 447 THR A CA 1
ATOM 3560 C C . THR A 1 447 ? 8.375 10.746 -3.623 1.00 82.31 447 THR A C 1
ATOM 3562 O O . THR A 1 447 ? 7.913 9.781 -3.011 1.00 82.31 447 THR A O 1
ATOM 3565 N N . LYS A 1 448 ? 7.745 11.921 -3.685 1.00 84.25 448 LYS A N 1
ATOM 3566 C CA . LYS A 1 448 ? 6.381 12.109 -3.184 1.00 84.25 448 LYS A CA 1
ATOM 3567 C C . LYS A 1 448 ? 5.394 11.437 -4.129 1.00 84.25 448 LYS A C 1
ATOM 3569 O O . LYS A 1 448 ? 5.335 11.762 -5.311 1.00 84.25 448 LYS A O 1
ATOM 3574 N N . LEU A 1 449 ? 4.559 10.556 -3.591 1.00 79.12 449 LEU A N 1
ATOM 3575 C CA . LEU A 1 449 ? 3.521 9.854 -4.351 1.00 79.12 449 LEU A CA 1
ATOM 3576 C C . LEU A 1 449 ? 2.266 10.714 -4.564 1.00 79.12 449 LEU A C 1
ATOM 3578 O O . LEU A 1 449 ? 1.321 10.279 -5.225 1.00 79.12 449 LEU A O 1
ATOM 3582 N N . ASN A 1 450 ? 2.247 11.930 -4.003 1.00 77.00 450 ASN A N 1
ATOM 3583 C CA . ASN A 1 450 ? 1.139 12.888 -4.059 1.00 77.00 450 ASN A CA 1
ATOM 3584 C C . ASN A 1 450 ? -0.200 12.267 -3.632 1.00 77.00 450 ASN A C 1
ATOM 3586 O O . ASN A 1 450 ? -1.273 12.629 -4.118 1.00 77.00 450 ASN A O 1
ATOM 3590 N N . LEU A 1 451 ? -0.129 11.308 -2.708 1.00 77.38 451 LEU A N 1
ATOM 3591 C CA . LEU A 1 451 ? -1.284 10.756 -2.031 1.00 77.38 451 LEU A CA 1
ATOM 3592 C C . LEU A 1 451 ? -1.665 11.699 -0.895 1.00 77.38 451 LEU A C 1
ATOM 3594 O O . LEU A 1 451 ? -0.894 11.858 0.052 1.00 77.38 451 LEU A O 1
ATOM 3598 N N . GLN A 1 452 ? -2.840 12.317 -1.001 1.00 74.12 452 GLN A N 1
ATOM 3599 C CA . GLN A 1 452 ? -3.409 13.081 0.099 1.00 74.12 452 GLN A CA 1
ATOM 3600 C C . GLN A 1 452 ? -4.005 12.108 1.115 1.00 74.12 452 GLN A C 1
ATOM 3602 O O . GLN A 1 452 ? -4.988 11.415 0.839 1.00 74.12 452 GLN A O 1
ATOM 3607 N N . MET A 1 453 ? -3.372 12.042 2.278 1.00 78.62 453 MET A N 1
ATOM 3608 C CA . MET A 1 453 ? -3.824 11.233 3.400 1.00 78.62 453 MET A CA 1
ATOM 3609 C C . MET A 1 453 ? -4.736 12.069 4.303 1.00 78.62 453 MET A C 1
ATOM 3611 O O . MET A 1 453 ? -4.465 13.255 4.500 1.00 78.62 453 MET A O 1
ATOM 3615 N N . PRO A 1 454 ? -5.799 11.483 4.879 1.00 81.44 454 PRO A N 1
ATOM 3616 C CA . PRO A 1 454 ? -6.509 12.122 5.976 1.00 81.44 454 PRO A CA 1
ATOM 3617 C C . PRO A 1 454 ? -5.551 12.362 7.144 1.00 81.44 454 PRO A C 1
ATOM 3619 O O . PRO A 1 454 ? -4.754 11.490 7.501 1.00 81.44 454 PRO A O 1
ATOM 3622 N N . THR A 1 455 ? -5.646 13.530 7.763 1.00 82.88 455 THR A N 1
ATOM 3623 C CA . THR A 1 455 ? -4.823 13.875 8.923 1.00 82.88 455 THR A CA 1
ATOM 3624 C C . THR A 1 455 ? -5.207 13.034 10.141 1.00 82.88 455 THR A C 1
ATOM 3626 O O . THR A 1 455 ? -6.362 12.632 10.310 1.00 82.88 455 THR A O 1
ATOM 3629 N N . THR A 1 456 ? -4.267 12.841 11.070 1.00 83.56 456 THR A N 1
ATOM 3630 C CA . THR A 1 456 ? -4.511 12.167 12.361 1.00 83.56 456 THR A CA 1
ATOM 3631 C C . THR A 1 456 ? -5.710 12.765 13.107 1.00 83.56 456 THR A C 1
ATOM 3633 O O . THR A 1 456 ? -6.498 12.045 13.724 1.00 83.56 456 THR A O 1
ATOM 3636 N N . LYS A 1 457 ? -5.899 14.087 13.000 1.00 85.56 457 LYS A N 1
ATOM 3637 C CA . LYS A 1 457 ? -7.022 14.819 13.595 1.00 85.56 457 LYS A CA 1
ATOM 3638 C C . LYS A 1 457 ? -8.363 14.471 12.940 1.00 85.56 457 LYS A C 1
ATOM 3640 O O . LYS A 1 457 ? -9.332 14.235 13.658 1.00 85.56 457 LYS A O 1
ATOM 3645 N N . GLU A 1 458 ? -8.424 14.436 11.610 1.00 87.75 458 GLU A N 1
ATOM 3646 C CA . GLU A 1 458 ? -9.638 14.067 10.865 1.00 87.75 458 GLU A CA 1
ATOM 3647 C C . GLU A 1 458 ? -10.031 12.612 11.132 1.00 87.75 458 GLU A C 1
ATOM 3649 O O . GLU A 1 458 ? -11.198 12.325 11.400 1.00 87.75 458 GLU A O 1
ATOM 3654 N N . LEU A 1 459 ? -9.053 11.702 11.144 1.00 87.50 459 LEU A N 1
ATOM 3655 C CA . LEU A 1 459 ? -9.287 10.296 11.470 1.00 87.50 459 LEU A CA 1
ATOM 3656 C C . LEU A 1 459 ? -9.762 10.121 12.919 1.00 87.50 459 LEU A C 1
ATOM 3658 O O . LEU A 1 459 ? -10.696 9.358 13.169 1.00 87.50 459 LEU A O 1
ATOM 3662 N N . SER A 1 460 ? -9.181 10.866 13.865 1.00 88.75 460 SER A N 1
ATOM 3663 C CA . SER A 1 460 ? -9.606 10.851 15.273 1.00 88.75 460 SER A CA 1
ATOM 3664 C C . SER A 1 460 ? -11.044 11.328 15.432 1.00 88.75 460 SER A C 1
ATOM 3666 O O . SER A 1 460 ? -11.831 10.670 16.110 1.00 88.75 460 SER A O 1
ATOM 3668 N N . GLN A 1 461 ? -11.407 12.431 14.771 1.00 88.88 461 GLN A N 1
ATOM 3669 C CA . GLN A 1 461 ? -12.776 12.942 14.774 1.00 88.88 461 GLN A CA 1
ATOM 3670 C C . GLN A 1 461 ? -13.756 11.916 14.192 1.00 88.88 461 GLN A C 1
ATOM 3672 O O . GLN A 1 461 ? -14.814 11.675 14.766 1.00 88.88 461 GLN A O 1
ATOM 3677 N N . ARG A 1 462 ? -13.402 11.268 13.080 1.00 88.31 462 ARG A N 1
ATOM 3678 C CA . ARG A 1 462 ? -14.285 10.288 12.445 1.00 88.31 462 ARG A CA 1
ATOM 3679 C C . ARG A 1 462 ? -14.523 9.055 13.315 1.00 88.31 462 ARG A C 1
ATOM 3681 O O . ARG A 1 462 ? -15.646 8.560 13.386 1.00 88.31 462 ARG A O 1
ATOM 3688 N N . LEU A 1 463 ? -13.481 8.559 13.983 1.00 87.81 463 LEU A N 1
ATOM 3689 C CA . LEU A 1 463 ? -13.614 7.437 14.913 1.00 87.81 463 LEU A CA 1
ATOM 3690 C C . LEU A 1 463 ? -14.431 7.815 16.152 1.00 87.81 463 LEU A C 1
ATOM 3692 O O . LEU A 1 463 ? -15.281 7.029 16.564 1.00 87.81 463 LEU A O 1
ATOM 3696 N N . GLU A 1 464 ? -14.225 9.013 16.704 1.00 88.19 464 GLU A N 1
ATOM 3697 C CA . GLU A 1 464 ? -15.041 9.563 17.795 1.00 88.19 464 GLU A CA 1
ATOM 3698 C C . GLU A 1 464 ? -16.530 9.610 17.406 1.00 88.19 464 GLU A C 1
ATOM 3700 O O . GLU A 1 464 ? -17.377 9.087 18.128 1.00 88.19 464 GLU A O 1
ATOM 3705 N N . GLU A 1 465 ? -16.853 10.161 16.233 1.00 87.62 465 GLU A N 1
ATOM 3706 C CA . GLU A 1 465 ? -18.232 10.279 15.741 1.00 87.62 465 GLU A CA 1
ATOM 3707 C C . GLU A 1 465 ? -18.892 8.916 15.462 1.00 87.62 465 GLU A C 1
ATOM 3709 O O . GLU A 1 465 ? -20.108 8.765 15.613 1.00 87.62 465 GLU A O 1
ATOM 3714 N N . ALA A 1 466 ? -18.109 7.906 15.074 1.00 85.38 466 ALA A N 1
ATOM 3715 C CA . ALA A 1 466 ? -18.608 6.556 14.821 1.00 85.38 466 ALA A CA 1
ATOM 3716 C C . ALA A 1 466 ? -18.861 5.744 16.104 1.00 85.38 466 ALA A C 1
ATOM 3718 O O . ALA A 1 466 ? -19.695 4.831 16.105 1.00 85.38 466 ALA A O 1
ATOM 3719 N N . LEU A 1 467 ? -18.163 6.065 17.195 1.00 83.88 467 LEU A N 1
ATOM 3720 C CA . LEU A 1 467 ? -18.232 5.369 18.482 1.00 83.88 467 LEU A CA 1
ATOM 3721 C C . LEU A 1 467 ? -19.247 6.012 19.431 1.00 83.88 467 LEU A C 1
ATOM 3723 O O . LEU A 1 467 ? -18.932 6.375 20.561 1.00 83.88 467 LEU A O 1
ATOM 3727 N N . THR A 1 468 ? -20.503 6.117 18.994 1.00 82.06 468 THR A N 1
ATOM 3728 C CA . THR A 1 468 ? -21.567 6.607 19.879 1.00 82.06 468 THR A CA 1
ATOM 3729 C C . THR A 1 468 ? -21.850 5.620 21.023 1.00 82.06 468 THR A C 1
ATOM 3731 O O . THR A 1 468 ? -21.690 4.405 20.838 1.00 82.06 468 THR A O 1
ATOM 3734 N N . PRO A 1 469 ? -22.358 6.086 22.182 1.00 77.94 469 PRO A N 1
ATOM 3735 C CA . PRO A 1 469 ? -22.731 5.206 23.291 1.00 77.94 469 PRO A CA 1
ATOM 3736 C C . PRO A 1 469 ? -23.692 4.086 22.873 1.00 77.94 469 PRO A C 1
ATOM 3738 O O . PRO A 1 469 ? -23.566 2.951 23.330 1.00 77.94 469 PRO A O 1
ATOM 3741 N N . GLU A 1 470 ? -24.632 4.364 21.962 1.00 78.56 470 GLU A N 1
ATOM 3742 C CA . GLU A 1 470 ? -25.535 3.353 21.405 1.00 78.56 470 GLU A CA 1
ATOM 3743 C C . GLU A 1 470 ? -24.794 2.304 20.577 1.00 78.56 470 GLU A C 1
ATOM 3745 O O . GLU A 1 470 ? -25.113 1.118 20.667 1.00 78.56 470 GLU A O 1
ATOM 3750 N N . LYS A 1 471 ? -23.804 2.720 19.782 1.00 82.56 471 LYS A N 1
ATOM 3751 C CA . LYS A 1 471 ? -23.047 1.809 18.928 1.00 82.56 471 LYS A CA 1
ATOM 3752 C C . LYS A 1 471 ? -22.169 0.877 19.753 1.00 82.56 471 LYS A C 1
ATOM 3754 O O . LYS A 1 471 ? -22.133 -0.321 19.476 1.00 82.56 471 LYS A O 1
ATOM 3759 N N . VAL A 1 472 ? -21.515 1.403 20.785 1.00 79.56 472 VAL A N 1
ATOM 3760 C CA . VAL A 1 472 ? -20.730 0.592 21.724 1.00 79.56 472 VAL A CA 1
ATOM 3761 C C . VAL A 1 472 ? -21.650 -0.374 22.464 1.00 79.56 472 VAL A C 1
ATOM 3763 O O . VAL A 1 472 ? -21.354 -1.566 22.535 1.00 79.56 472 VAL A O 1
ATOM 3766 N N . LYS A 1 473 ? -22.801 0.103 22.948 1.00 78.00 473 LYS A N 1
ATOM 3767 C CA . LYS A 1 473 ? -23.840 -0.739 23.554 1.00 78.00 473 LYS A CA 1
ATOM 3768 C C . LYS A 1 473 ? -24.219 -1.910 22.648 1.00 78.00 473 LYS A C 1
ATOM 3770 O O . LYS A 1 473 ? -24.239 -3.053 23.101 1.00 78.00 473 LYS A O 1
ATOM 3775 N N . ASP A 1 474 ? -24.469 -1.647 21.371 1.00 81.38 474 ASP A N 1
ATOM 3776 C CA . ASP A 1 474 ? -24.800 -2.695 20.408 1.00 81.38 474 ASP A CA 1
ATOM 3777 C C . ASP A 1 474 ? -23.646 -3.698 20.222 1.00 81.38 474 ASP A C 1
ATOM 3779 O O . ASP A 1 474 ? -23.900 -4.892 20.053 1.00 81.38 474 ASP A O 1
ATOM 3783 N N . ILE A 1 475 ? -22.389 -3.246 20.276 1.00 81.50 475 ILE A N 1
ATOM 3784 C CA . ILE A 1 475 ? -21.204 -4.111 20.178 1.00 81.50 475 ILE A CA 1
ATOM 3785 C C . ILE A 1 475 ? -21.046 -4.982 21.433 1.00 81.50 475 ILE A C 1
ATOM 3787 O O . ILE A 1 475 ? -20.857 -6.191 21.302 1.00 81.50 475 ILE A O 1
ATOM 3791 N N . ILE A 1 476 ? -21.189 -4.412 22.634 1.00 81.12 476 ILE A N 1
ATOM 3792 C CA . ILE A 1 476 ? -21.147 -5.153 23.909 1.00 81.12 476 ILE A CA 1
ATOM 3793 C C . ILE A 1 476 ? -22.222 -6.244 23.933 1.00 81.12 476 ILE A C 1
ATOM 3795 O O . ILE A 1 476 ? -21.967 -7.377 24.346 1.00 81.12 476 ILE A O 1
ATOM 3799 N N . ASP A 1 477 ? -23.427 -5.933 23.453 1.00 81.38 477 ASP A N 1
ATOM 3800 C CA . ASP A 1 477 ? -24.538 -6.883 23.399 1.00 81.38 477 ASP A CA 1
ATOM 3801 C C . ASP A 1 477 ? -24.209 -8.107 22.541 1.00 81.38 477 ASP A C 1
ATOM 3803 O O . ASP A 1 477 ? -24.557 -9.236 22.909 1.00 81.38 477 ASP A O 1
ATOM 3807 N N . GLN A 1 478 ? -23.517 -7.876 21.427 1.00 75.50 478 GLN A N 1
ATOM 3808 C CA . GLN A 1 478 ? -23.142 -8.892 20.449 1.00 75.50 478 GLN A CA 1
ATOM 3809 C C . GLN A 1 478 ? -21.886 -9.672 20.831 1.00 75.50 478 GLN A C 1
ATOM 3811 O O . GLN A 1 478 ? -21.757 -10.819 20.407 1.00 75.50 478 GLN A O 1
ATOM 3816 N N . ALA A 1 479 ? -20.975 -9.063 21.588 1.00 78.12 479 ALA A N 1
ATOM 3817 C CA . ALA A 1 479 ? -19.709 -9.673 21.962 1.00 78.12 479 ALA A CA 1
ATOM 3818 C C . ALA A 1 479 ? -19.918 -10.878 22.893 1.00 78.12 479 ALA A C 1
ATOM 3820 O O . ALA A 1 479 ? -20.659 -10.777 23.879 1.00 78.12 479 ALA A O 1
ATOM 3821 N N . SER A 1 480 ? -19.279 -12.014 22.606 1.00 75.31 480 SER A N 1
ATOM 3822 C CA . SER A 1 480 ? -19.272 -13.173 23.515 1.00 75.31 480 SER A CA 1
ATOM 3823 C C . SER A 1 480 ? -18.374 -12.967 24.729 1.00 75.31 480 SER A C 1
ATOM 3825 O O . SER A 1 480 ? -18.701 -13.427 25.819 1.00 75.31 480 SER A O 1
ATOM 3827 N N . ASP A 1 481 ? -17.263 -12.273 24.528 1.00 75.62 481 ASP A N 1
ATOM 3828 C CA . ASP A 1 481 ? -16.188 -12.077 25.490 1.00 75.62 481 ASP A CA 1
ATOM 3829 C C . ASP A 1 481 ? -15.390 -10.817 25.114 1.00 75.62 481 ASP A C 1
ATOM 3831 O O . ASP A 1 481 ? -15.705 -10.117 24.145 1.00 75.62 481 ASP A O 1
ATOM 3835 N N . LEU A 1 482 ? -14.377 -10.493 25.917 1.00 76.00 482 LEU A N 1
ATOM 3836 C CA . LEU A 1 482 ? -13.596 -9.272 25.746 1.00 76.00 482 LEU A CA 1
ATOM 3837 C C . LEU A 1 482 ? -12.789 -9.264 24.436 1.00 76.00 482 LEU A C 1
ATOM 3839 O O . LEU A 1 482 ? -12.556 -8.191 23.885 1.00 76.00 482 LEU A O 1
ATOM 3843 N N . GLN A 1 483 ? -12.392 -10.433 23.929 1.00 73.19 483 GLN A N 1
ATOM 3844 C CA . GLN A 1 483 ? -11.670 -10.553 22.665 1.00 73.19 483 GLN A CA 1
ATOM 3845 C C . GLN A 1 483 ? -12.612 -10.270 21.487 1.00 73.19 483 GLN A C 1
ATOM 3847 O O . GLN A 1 483 ? -12.299 -9.443 20.637 1.00 73.19 483 GLN A O 1
ATOM 3852 N N . ASP A 1 484 ? -13.804 -10.872 21.476 1.00 72.19 484 ASP A N 1
ATOM 3853 C CA . ASP A 1 484 ? -14.832 -10.622 20.452 1.00 72.19 484 ASP A CA 1
ATOM 3854 C C . ASP A 1 484 ? -15.323 -9.159 20.479 1.00 72.19 484 ASP A C 1
ATOM 3856 O O . ASP A 1 484 ? -15.595 -8.560 19.439 1.00 72.19 484 ASP A O 1
ATOM 3860 N N . TYR A 1 485 ? -15.376 -8.530 21.660 1.00 79.75 485 TYR A N 1
ATOM 3861 C CA . TYR A 1 485 ? -15.624 -7.087 21.783 1.00 79.75 485 TYR A CA 1
ATOM 3862 C C . TYR A 1 485 ? -14.551 -6.260 21.057 1.00 79.75 485 TYR A C 1
ATOM 3864 O O . TYR A 1 485 ? -14.884 -5.351 20.292 1.00 79.75 485 TYR A O 1
ATOM 3872 N N . GLN A 1 486 ? -13.273 -6.590 21.261 1.00 74.75 486 GLN A N 1
ATOM 3873 C CA . GLN A 1 486 ? -12.156 -5.909 20.604 1.00 74.75 486 GLN A CA 1
ATOM 3874 C C . GLN A 1 486 ? -12.169 -6.110 19.087 1.00 74.75 486 GLN A C 1
ATOM 3876 O O . GLN A 1 486 ? -12.011 -5.134 18.358 1.00 74.75 486 GLN A O 1
ATOM 3881 N N . GLU A 1 487 ? -12.425 -7.331 18.606 1.00 72.50 487 GLU A N 1
ATOM 3882 C CA . GLU A 1 487 ? -12.545 -7.628 17.169 1.00 72.50 487 GLU A CA 1
ATOM 3883 C C . GLU A 1 487 ? -13.649 -6.778 16.515 1.00 72.50 487 GLU A C 1
ATOM 3885 O O . GLU A 1 487 ? -13.445 -6.165 15.468 1.00 72.50 487 GLU A O 1
ATOM 3890 N N . LYS A 1 488 ? -14.816 -6.657 17.161 1.00 75.69 488 LYS A N 1
ATOM 3891 C CA . LYS A 1 488 ? -15.947 -5.869 16.638 1.00 75.69 488 LYS A CA 1
ATOM 3892 C C . LYS A 1 488 ? -15.686 -4.366 16.600 1.00 75.69 488 LYS A C 1
ATOM 3894 O O . LYS A 1 488 ? -16.113 -3.694 15.661 1.00 75.69 488 LYS A O 1
ATOM 3899 N N . ILE A 1 489 ? -15.006 -3.831 17.610 1.00 78.50 489 ILE A N 1
ATOM 3900 C CA . ILE A 1 489 ? -14.517 -2.448 17.594 1.00 78.50 489 ILE A CA 1
ATOM 3901 C C . ILE A 1 489 ? -13.497 -2.263 16.466 1.00 78.50 489 ILE A C 1
ATOM 3903 O O . ILE A 1 489 ? -13.538 -1.256 15.760 1.00 78.50 489 ILE A O 1
ATOM 3907 N N . GLY A 1 490 ? -12.621 -3.250 16.278 1.00 73.50 490 GLY A N 1
ATOM 3908 C CA . GLY A 1 490 ? -11.649 -3.299 15.196 1.00 73.50 490 GLY A CA 1
ATOM 3909 C C . GLY A 1 490 ? -12.260 -3.154 13.826 1.00 73.50 490 GLY A C 1
ATOM 3910 O O . GLY A 1 490 ? -11.860 -2.280 13.058 1.00 73.50 490 GLY A O 1
ATOM 3911 N N . LEU A 1 491 ? -13.299 -3.938 13.571 1.00 72.00 491 LEU A N 1
ATOM 3912 C CA . LEU A 1 491 ? -14.089 -3.866 12.351 1.00 72.00 491 LEU A CA 1
ATOM 3913 C C . LEU A 1 491 ? -14.718 -2.481 12.147 1.00 72.00 491 LEU A C 1
ATOM 3915 O O . LEU A 1 491 ? -14.669 -1.946 11.045 1.00 72.00 491 LEU A O 1
ATOM 3919 N N . LEU A 1 492 ? -15.258 -1.862 13.202 1.00 78.69 492 LEU A N 1
ATOM 3920 C CA . LEU A 1 492 ? -15.831 -0.518 13.096 1.00 78.69 492 LEU A CA 1
ATOM 3921 C C . LEU A 1 492 ? -14.769 0.529 12.738 1.00 78.69 492 LEU A C 1
ATOM 3923 O O . LEU A 1 492 ? -14.999 1.350 11.853 1.00 78.69 492 LEU A O 1
ATOM 3927 N N . ALA A 1 493 ? -13.624 0.511 13.422 1.00 78.69 493 ALA A N 1
ATOM 3928 C CA . ALA A 1 493 ? -12.545 1.455 13.156 1.00 78.69 493 ALA A CA 1
ATOM 3929 C C . ALA A 1 493 ? -11.980 1.270 11.740 1.00 78.69 493 ALA A C 1
ATOM 3931 O O . ALA A 1 493 ? -11.807 2.242 11.012 1.00 78.69 493 ALA A O 1
ATOM 3932 N N . SER A 1 494 ? -11.779 0.015 11.342 1.00 72.44 494 SER A N 1
ATOM 3933 C CA . SER A 1 494 ? -11.394 -0.426 9.999 1.00 72.44 494 SER A CA 1
ATOM 3934 C C . SER A 1 494 ? -12.312 0.159 8.921 1.00 72.44 494 SER A C 1
ATOM 3936 O O . SER A 1 494 ? -11.832 0.828 8.006 1.00 72.44 494 SER A O 1
ATOM 3938 N N . ASP A 1 495 ? -13.632 0.017 9.078 1.00 72.00 495 ASP A N 1
ATOM 3939 C CA . ASP A 1 495 ? -14.617 0.571 8.141 1.00 72.00 495 ASP A CA 1
ATOM 3940 C C . ASP A 1 495 ? -14.525 2.109 8.051 1.00 72.00 495 ASP A C 1
ATOM 3942 O O . ASP A 1 495 ? -14.553 2.678 6.960 1.00 72.00 495 ASP A O 1
ATOM 3946 N N . GLN A 1 496 ? -14.367 2.805 9.183 1.00 81.00 496 GLN A N 1
ATOM 3947 C CA . GLN A 1 496 ? -14.253 4.270 9.179 1.00 81.00 496 GLN A CA 1
ATOM 3948 C C . GLN A 1 496 ? -12.967 4.774 8.523 1.00 81.00 496 GLN A C 1
ATOM 3950 O O . GLN A 1 496 ? -12.984 5.797 7.831 1.00 81.00 496 GLN A O 1
ATOM 3955 N N . LEU A 1 497 ? -11.851 4.073 8.731 1.00 77.12 497 LEU A N 1
ATOM 3956 C CA . LEU A 1 497 ? -10.600 4.377 8.046 1.00 77.12 497 LEU A CA 1
ATOM 3957 C C . LEU A 1 497 ? -10.752 4.135 6.541 1.00 77.12 497 LEU A C 1
ATOM 3959 O O . LEU A 1 497 ? -10.380 5.000 5.754 1.00 77.12 497 LEU A O 1
ATOM 3963 N N . GLU A 1 498 ? -11.359 3.016 6.136 1.00 72.19 498 GLU A N 1
ATOM 3964 C CA . GLU A 1 498 ? -11.602 2.684 4.727 1.00 72.19 498 GLU A CA 1
ATOM 3965 C C . GLU A 1 498 ? -12.390 3.764 3.990 1.00 72.19 498 GLU A C 1
ATOM 3967 O O . GLU A 1 498 ? -11.994 4.190 2.902 1.00 72.19 498 GLU A O 1
ATOM 3972 N N . ASP A 1 499 ? -13.462 4.249 4.608 1.00 74.31 499 ASP A N 1
ATOM 3973 C CA . ASP A 1 499 ? -14.314 5.293 4.043 1.00 74.31 499 ASP A CA 1
ATOM 3974 C C . ASP A 1 499 ? -13.657 6.691 4.067 1.00 74.31 499 ASP A C 1
ATOM 3976 O O . ASP A 1 499 ? -14.256 7.669 3.606 1.00 74.31 499 ASP A O 1
ATOM 3980 N N . SER A 1 500 ? -12.462 6.831 4.653 1.00 77.25 500 SER A N 1
ATOM 3981 C CA . SER A 1 500 ? -11.686 8.084 4.679 1.00 77.25 500 SER A CA 1
ATOM 3982 C C . SER A 1 500 ? -10.756 8.244 3.493 1.00 77.25 500 SER A C 1
ATOM 3984 O O . SER A 1 500 ? -10.313 9.355 3.213 1.00 77.25 500 SER A O 1
ATOM 3986 N N . PHE A 1 501 ? -10.491 7.167 2.765 1.00 76.25 501 PHE A N 1
ATOM 3987 C CA . PHE A 1 501 ? -9.633 7.211 1.597 1.00 76.25 501 PHE A CA 1
ATOM 3988 C C . PHE A 1 501 ? -10.433 7.466 0.322 1.00 76.25 501 PHE A C 1
ATOM 3990 O O . PHE A 1 501 ? -11.533 6.942 0.132 1.00 76.25 501 PHE A O 1
ATOM 3997 N N . SER A 1 502 ? -9.839 8.245 -0.582 1.00 71.62 502 SER A N 1
ATOM 3998 C CA . SER A 1 502 ? -10.364 8.474 -1.926 1.00 71.62 502 SER A CA 1
ATOM 3999 C C . SER A 1 502 ? -10.658 7.159 -2.672 1.00 71.62 502 SER A C 1
ATOM 4001 O O . SER A 1 502 ? -10.093 6.093 -2.405 1.00 71.62 502 SER A O 1
ATOM 4003 N N . THR A 1 503 ? -11.593 7.228 -3.614 1.00 66.31 503 THR A N 1
ATOM 4004 C CA . THR A 1 503 ? -11.877 6.162 -4.590 1.00 66.31 503 THR A CA 1
ATOM 4005 C C . THR A 1 503 ? -11.247 6.464 -5.951 1.00 66.31 503 THR A C 1
ATOM 4007 O O . THR A 1 503 ? -11.625 5.856 -6.944 1.00 66.31 503 THR A O 1
ATOM 4010 N N . ASP A 1 504 ? -10.338 7.440 -6.019 1.00 68.12 504 ASP A N 1
ATOM 4011 C CA . ASP A 1 504 ? -9.657 7.841 -7.248 1.00 68.12 504 ASP A CA 1
ATOM 4012 C C . ASP A 1 504 ? -8.713 6.735 -7.749 1.00 68.12 504 ASP A C 1
ATOM 4014 O O . ASP A 1 504 ? -7.669 6.455 -7.156 1.00 68.12 504 ASP A O 1
ATOM 4018 N N . GLU A 1 505 ? -9.085 6.120 -8.871 1.00 64.25 505 GLU A N 1
ATOM 4019 C CA . GLU A 1 505 ? -8.332 5.045 -9.525 1.00 64.25 505 GLU A CA 1
ATOM 4020 C C . GLU A 1 505 ? -6.963 5.508 -10.060 1.00 64.25 505 GLU A C 1
ATOM 4022 O O . GLU A 1 505 ? -6.051 4.694 -10.233 1.00 64.25 505 GLU A O 1
ATOM 4027 N N . THR A 1 506 ? -6.755 6.814 -10.267 1.00 70.94 506 THR A N 1
ATOM 4028 C CA . THR A 1 506 ? -5.452 7.339 -10.707 1.00 70.94 506 THR A CA 1
ATOM 4029 C C . THR A 1 506 ? -4.388 7.213 -9.618 1.00 70.94 506 THR A C 1
ATOM 4031 O O . THR A 1 506 ? -3.204 7.064 -9.927 1.00 70.94 506 THR A O 1
ATOM 4034 N N . ILE A 1 507 ? -4.792 7.191 -8.340 1.00 73.06 507 ILE A N 1
ATOM 4035 C CA . ILE A 1 507 ? -3.890 6.944 -7.211 1.00 73.06 507 ILE A CA 1
ATOM 4036 C C . ILE A 1 507 ? -3.261 5.557 -7.341 1.00 73.06 507 ILE A C 1
ATOM 4038 O O . ILE A 1 507 ? -2.044 5.428 -7.208 1.00 73.06 507 ILE A O 1
ATOM 4042 N N . HIS A 1 508 ? -4.075 4.544 -7.649 1.00 70.12 508 HIS A N 1
ATOM 4043 C CA . HIS A 1 508 ? -3.598 3.179 -7.847 1.00 70.12 508 HIS A CA 1
ATOM 4044 C C . HIS A 1 508 ? -2.547 3.119 -8.957 1.00 70.12 508 HIS A C 1
ATOM 4046 O O . HIS A 1 508 ? -1.440 2.636 -8.730 1.00 70.12 508 HIS A O 1
ATOM 4052 N N . SER A 1 509 ? -2.858 3.714 -10.111 1.00 70.88 509 SER A N 1
ATOM 4053 C CA . SER A 1 509 ? -1.952 3.748 -11.266 1.00 70.88 509 SER A CA 1
ATOM 4054 C C . SER A 1 509 ? -0.615 4.428 -10.938 1.00 70.88 509 SER A C 1
ATOM 4056 O O . SER A 1 509 ? 0.445 3.937 -11.321 1.00 70.88 509 SER A O 1
ATOM 4058 N N . ARG A 1 510 ? -0.628 5.533 -10.174 1.00 76.88 510 ARG A N 1
ATOM 4059 C CA . ARG A 1 510 ? 0.606 6.219 -9.744 1.00 76.88 510 ARG A CA 1
ATOM 4060 C C . ARG A 1 510 ? 1.454 5.357 -8.813 1.00 76.88 510 ARG A C 1
ATOM 4062 O O . ARG A 1 510 ? 2.657 5.241 -9.033 1.00 76.88 510 ARG A O 1
ATOM 4069 N N . LEU A 1 511 ? 0.847 4.762 -7.784 1.00 76.75 511 LEU A N 1
ATOM 4070 C CA . LEU A 1 511 ? 1.569 3.909 -6.834 1.00 76.75 511 LEU A CA 1
ATOM 4071 C C . LEU A 1 511 ? 2.145 2.667 -7.519 1.00 76.75 511 LEU A C 1
ATOM 4073 O O . LEU A 1 511 ? 3.295 2.304 -7.263 1.00 76.75 511 LEU A O 1
ATOM 4077 N N . ALA A 1 512 ? 1.363 2.050 -8.405 1.00 74.88 512 ALA A N 1
ATOM 4078 C CA . ALA A 1 512 ? 1.784 0.929 -9.231 1.00 74.88 512 ALA A CA 1
ATOM 4079 C C . ALA A 1 512 ? 3.015 1.288 -10.064 1.00 74.88 512 ALA A C 1
ATOM 4081 O O . ALA A 1 512 ? 4.046 0.624 -9.969 1.00 74.88 512 ALA A O 1
ATOM 4082 N N . ARG A 1 513 ? 2.936 2.400 -10.802 1.00 80.50 513 ARG A N 1
ATOM 4083 C CA . ARG A 1 513 ? 4.026 2.893 -11.641 1.00 80.50 513 ARG A CA 1
ATOM 4084 C C . ARG A 1 513 ? 5.294 3.168 -10.838 1.00 80.50 513 ARG A C 1
ATOM 4086 O O . ARG A 1 513 ? 6.354 2.711 -11.240 1.00 80.50 513 ARG A O 1
ATOM 4093 N N . HIS A 1 514 ? 5.215 3.869 -9.703 1.00 82.56 514 HIS A N 1
ATOM 4094 C CA . HIS A 1 514 ? 6.406 4.150 -8.884 1.00 82.56 514 HIS A CA 1
ATOM 4095 C C . HIS A 1 514 ? 7.013 2.884 -8.267 1.00 82.56 514 HIS A C 1
ATOM 4097 O O . HIS A 1 514 ? 8.236 2.755 -8.181 1.00 82.56 514 HIS A O 1
ATOM 4103 N N . THR A 1 515 ? 6.173 1.925 -7.876 1.00 79.75 515 THR A N 1
ATOM 4104 C CA . THR A 1 515 ? 6.635 0.622 -7.384 1.00 79.75 515 THR A CA 1
ATOM 4105 C C . THR A 1 515 ? 7.372 -0.132 -8.489 1.00 79.75 515 THR A C 1
ATOM 4107 O O . THR A 1 515 ? 8.514 -0.546 -8.298 1.00 79.75 515 THR A O 1
ATOM 4110 N N . GLU A 1 516 ? 6.774 -0.243 -9.675 1.00 82.38 516 GLU A N 1
ATOM 4111 C CA . GLU A 1 516 ? 7.388 -0.914 -10.822 1.00 82.38 516 GLU A CA 1
ATOM 4112 C C . GLU A 1 516 ? 8.628 -0.171 -11.349 1.00 82.38 516 GLU A C 1
ATOM 4114 O O . GLU A 1 516 ? 9.611 -0.835 -11.674 1.00 82.38 516 GLU A O 1
ATOM 4119 N N . LYS A 1 517 ? 8.666 1.174 -11.318 1.00 87.56 517 LYS A N 1
ATOM 4120 C CA . LYS A 1 517 ? 9.874 1.982 -11.597 1.00 87.56 517 LYS A CA 1
ATOM 4121 C C . LYS A 1 517 ? 11.012 1.516 -10.699 1.00 87.56 517 LYS A C 1
ATOM 4123 O O . LYS A 1 517 ? 12.063 1.106 -11.186 1.00 87.56 517 LYS A O 1
ATOM 4128 N N . ASN A 1 518 ? 10.792 1.531 -9.386 1.00 85.88 518 ASN A N 1
ATOM 4129 C CA . ASN A 1 518 ? 11.816 1.151 -8.421 1.00 85.88 518 ASN A CA 1
ATOM 4130 C C . ASN A 1 518 ? 12.309 -0.277 -8.620 1.00 85.88 518 ASN A C 1
ATOM 4132 O O . ASN A 1 518 ? 13.512 -0.521 -8.562 1.00 85.88 518 ASN A O 1
ATOM 4136 N N . LEU A 1 519 ? 11.402 -1.215 -8.874 1.00 83.31 519 LEU A N 1
ATOM 4137 C CA . LEU A 1 519 ? 11.770 -2.609 -9.082 1.00 83.31 519 LEU A CA 1
ATOM 4138 C C . LEU A 1 519 ? 12.528 -2.809 -10.393 1.00 83.31 519 LEU A C 1
ATOM 4140 O O . LEU A 1 519 ? 13.519 -3.531 -10.403 1.00 83.31 519 LEU A O 1
ATOM 4144 N N . ALA A 1 520 ? 12.107 -2.162 -11.481 1.00 86.81 520 ALA A N 1
ATOM 4145 C CA . ALA A 1 520 ? 12.796 -2.226 -12.764 1.00 86.81 520 ALA A CA 1
ATOM 4146 C C . ALA A 1 520 ? 14.207 -1.626 -12.680 1.00 86.81 520 ALA A C 1
ATOM 4148 O O . ALA A 1 520 ? 15.152 -2.232 -13.179 1.00 86.81 520 ALA A O 1
ATOM 4149 N N . ILE A 1 521 ? 14.373 -0.490 -11.995 1.00 87.62 521 ILE A N 1
ATOM 4150 C CA . ILE A 1 521 ? 15.685 0.136 -11.786 1.00 87.62 521 ILE A CA 1
ATOM 4151 C C . ILE A 1 521 ? 16.578 -0.723 -10.886 1.00 87.62 521 ILE A C 1
ATOM 4153 O O . ILE A 1 521 ? 17.736 -0.944 -11.228 1.00 87.62 521 ILE A O 1
ATOM 4157 N N . GLN A 1 522 ? 16.063 -1.268 -9.782 1.00 85.44 522 GLN A N 1
ATOM 4158 C CA . GLN A 1 522 ? 16.830 -2.176 -8.918 1.00 85.44 522 GLN A CA 1
ATOM 4159 C C . GLN A 1 522 ? 17.183 -3.504 -9.606 1.00 85.44 522 GLN A C 1
ATOM 4161 O O . GLN A 1 522 ? 18.201 -4.129 -9.290 1.00 85.44 522 GLN A O 1
ATOM 4166 N N . GLU A 1 523 ? 16.338 -3.980 -10.521 1.00 86.56 523 GLU A N 1
ATOM 4167 C CA . GLU A 1 523 ? 16.641 -5.131 -11.369 1.00 86.56 523 GLU A CA 1
ATOM 4168 C C . GLU A 1 523 ? 17.763 -4.775 -12.345 1.00 86.56 523 GLU A C 1
ATOM 4170 O O . GLU A 1 523 ? 18.795 -5.438 -12.352 1.00 86.56 523 GLU A O 1
ATOM 4175 N N . LEU A 1 524 ? 17.620 -3.675 -13.086 1.00 85.38 524 LEU A N 1
ATOM 4176 C CA . LEU A 1 524 ? 18.630 -3.190 -14.023 1.00 85.38 524 LEU A CA 1
ATOM 4177 C C . LEU A 1 524 ? 19.985 -2.979 -13.342 1.00 85.38 524 LEU A C 1
ATOM 4179 O O . LEU A 1 524 ? 20.997 -3.460 -13.845 1.00 85.38 524 LEU A O 1
ATOM 4183 N N . GLN A 1 525 ? 20.005 -2.313 -12.186 1.00 80.56 525 GLN A N 1
ATOM 4184 C CA . GLN A 1 525 ? 21.217 -2.105 -11.398 1.00 80.56 525 GLN A CA 1
ATOM 4185 C C . GLN A 1 525 ? 21.837 -3.439 -10.988 1.00 80.56 525 GLN A C 1
ATOM 4187 O O . GLN A 1 525 ? 23.011 -3.661 -11.243 1.00 80.56 525 GLN A O 1
ATOM 4192 N N . ALA A 1 526 ? 21.064 -4.365 -10.419 1.00 78.62 526 ALA A N 1
ATOM 4193 C CA . ALA A 1 526 ? 21.623 -5.633 -9.955 1.00 78.62 526 ALA A CA 1
ATOM 4194 C C . ALA A 1 526 ? 22.164 -6.530 -11.076 1.00 78.62 526 ALA A C 1
ATOM 4196 O O . ALA A 1 526 ? 23.082 -7.307 -10.820 1.00 78.62 526 ALA A O 1
ATOM 4197 N N . GLN A 1 527 ? 21.587 -6.456 -12.279 1.00 78.31 527 GLN A N 1
ATOM 4198 C CA . GLN A 1 527 ? 21.976 -7.337 -13.381 1.00 78.31 527 GLN A CA 1
ATOM 4199 C C . GLN A 1 527 ? 23.008 -6.719 -14.327 1.00 78.31 527 GLN A C 1
ATOM 4201 O O . GLN A 1 527 ? 23.877 -7.430 -14.827 1.00 78.31 527 GLN A O 1
ATOM 4206 N N . LEU A 1 528 ? 22.944 -5.408 -14.573 1.00 71.62 528 LEU A N 1
ATOM 4207 C CA . LEU A 1 528 ? 23.826 -4.728 -15.530 1.00 71.62 528 LEU A CA 1
ATOM 4208 C C . LEU A 1 528 ? 24.928 -3.893 -14.861 1.00 71.62 528 LEU A C 1
ATOM 4210 O O . LEU A 1 528 ? 25.886 -3.514 -15.535 1.00 71.62 528 LEU A O 1
ATOM 4214 N N . VAL A 1 529 ? 24.843 -3.638 -13.548 1.00 75.50 529 VAL A N 1
ATOM 4215 C CA . VAL A 1 529 ? 25.814 -2.822 -12.802 1.00 75.50 529 VAL A CA 1
ATOM 4216 C C . VAL A 1 529 ? 26.399 -3.620 -11.623 1.00 75.50 529 VAL A C 1
ATOM 4218 O O . VAL A 1 529 ? 25.779 -3.731 -10.566 1.00 75.50 529 VAL A O 1
ATOM 4221 N N . PRO A 1 530 ? 27.614 -4.186 -11.761 1.00 72.69 530 PRO A N 1
ATOM 4222 C CA . PRO A 1 530 ? 28.272 -4.900 -10.668 1.00 72.69 530 PRO A CA 1
ATOM 4223 C C . PRO A 1 530 ? 28.457 -4.025 -9.414 1.00 72.69 530 PRO A C 1
ATOM 4225 O O . PRO A 1 530 ? 28.630 -2.809 -9.550 1.00 72.69 530 PRO A O 1
ATOM 4228 N N . PRO A 1 531 ? 28.504 -4.609 -8.199 1.00 75.19 531 PRO A N 1
ATOM 4229 C CA . PRO A 1 531 ? 28.686 -3.858 -6.952 1.00 75.19 531 PRO A CA 1
ATOM 4230 C C . PRO A 1 531 ? 29.902 -2.921 -6.955 1.00 75.19 531 PRO A C 1
ATOM 4232 O O . PRO A 1 531 ? 29.835 -1.816 -6.417 1.00 75.19 531 PRO A O 1
ATOM 4235 N N . GLU A 1 532 ? 30.998 -3.335 -7.596 1.00 76.81 532 GLU A N 1
ATOM 4236 C CA . GLU A 1 532 ? 32.226 -2.549 -7.731 1.00 76.81 532 GLU A CA 1
ATOM 4237 C C . GLU A 1 532 ? 31.994 -1.268 -8.543 1.00 76.81 532 GLU A C 1
ATOM 4239 O O . GLU A 1 532 ? 32.504 -0.208 -8.188 1.00 76.81 532 GLU A O 1
ATOM 4244 N N . ILE A 1 533 ? 31.181 -1.348 -9.600 1.00 77.69 533 ILE A N 1
ATOM 4245 C CA . ILE A 1 533 ? 30.819 -0.204 -10.441 1.00 77.69 533 ILE A CA 1
ATOM 4246 C C . ILE A 1 533 ? 29.784 0.677 -9.744 1.00 77.69 533 ILE A C 1
ATOM 4248 O O . ILE A 1 533 ? 29.892 1.899 -9.801 1.00 77.69 533 ILE A O 1
ATOM 4252 N N . THR A 1 534 ? 28.824 0.088 -9.029 1.00 77.75 534 THR A N 1
ATOM 4253 C CA . THR A 1 534 ? 27.870 0.841 -8.201 1.00 77.75 534 THR A CA 1
ATOM 4254 C C . THR A 1 534 ? 28.601 1.714 -7.178 1.00 77.75 534 THR A C 1
ATOM 4256 O O . THR A 1 534 ? 28.235 2.873 -6.983 1.00 77.75 534 THR A O 1
ATOM 4259 N N . HIS A 1 535 ? 29.686 1.206 -6.580 1.00 77.31 535 HIS A N 1
ATOM 4260 C CA . HIS A 1 535 ? 30.529 2.000 -5.686 1.00 77.31 535 HIS A CA 1
ATOM 4261 C C . HIS A 1 535 ? 31.168 3.201 -6.395 1.00 77.31 535 HIS A C 1
ATOM 4263 O O . HIS A 1 535 ? 31.094 4.309 -5.870 1.00 77.31 535 HIS A O 1
ATOM 4269 N N . GLN A 1 536 ? 31.737 3.001 -7.587 1.00 79.31 536 GLN A N 1
ATOM 4270 C CA . GLN A 1 536 ? 32.371 4.071 -8.369 1.00 79.31 536 GLN A CA 1
ATOM 4271 C C . GLN A 1 536 ? 31.353 5.120 -8.852 1.00 79.31 536 GLN A C 1
ATOM 4273 O O . GLN A 1 536 ? 31.583 6.324 -8.752 1.00 79.31 536 GLN A O 1
ATOM 4278 N N . LEU A 1 537 ? 30.182 4.676 -9.324 1.00 79.44 537 LEU A N 1
ATOM 4279 C CA . LEU A 1 537 ? 29.080 5.548 -9.741 1.00 79.44 537 LEU A CA 1
ATOM 4280 C C . LEU A 1 537 ? 28.641 6.490 -8.619 1.00 79.44 537 LEU A C 1
ATOM 4282 O O . LEU A 1 537 ? 28.389 7.667 -8.873 1.00 79.44 537 LEU A O 1
ATOM 4286 N N . MET A 1 538 ? 28.563 5.967 -7.394 1.00 77.44 538 MET A N 1
ATOM 4287 C CA . MET A 1 538 ? 28.062 6.701 -6.240 1.00 77.44 538 MET A CA 1
ATOM 4288 C C . MET A 1 538 ? 29.134 7.495 -5.493 1.00 77.44 538 MET A C 1
ATOM 4290 O O . MET A 1 538 ? 28.980 8.696 -5.295 1.00 77.44 538 MET A O 1
ATOM 4294 N N . LYS A 1 539 ? 30.191 6.828 -5.017 1.00 73.69 539 LYS A N 1
ATOM 4295 C CA . LYS A 1 539 ? 31.176 7.421 -4.102 1.00 73.69 539 LYS A CA 1
ATOM 4296 C C . LYS A 1 539 ? 32.155 8.328 -4.832 1.00 73.69 539 LYS A C 1
ATOM 4298 O O . LYS A 1 539 ? 32.491 9.389 -4.315 1.00 73.69 539 LYS A O 1
ATOM 4303 N N . ASP A 1 540 ? 32.562 7.926 -6.032 1.00 71.88 540 ASP A N 1
ATOM 4304 C CA . ASP A 1 540 ? 33.503 8.696 -6.849 1.00 71.88 540 ASP A CA 1
ATOM 4305 C C . ASP A 1 540 ? 32.763 9.719 -7.733 1.00 71.88 540 ASP A C 1
ATOM 4307 O O . ASP A 1 540 ? 33.377 10.529 -8.427 1.00 71.88 540 ASP A O 1
ATOM 4311 N N . GLY A 1 541 ? 31.422 9.713 -7.690 1.00 78.56 541 GLY A N 1
ATOM 4312 C CA . GLY A 1 541 ? 30.562 10.644 -8.416 1.00 78.56 541 GLY A CA 1
ATOM 4313 C C . GLY A 1 541 ? 30.567 10.441 -9.932 1.00 78.56 541 GLY A C 1
ATOM 4314 O O . GLY A 1 541 ? 30.133 11.338 -10.657 1.00 78.56 541 GLY A O 1
ATOM 4315 N N . LEU A 1 542 ? 31.033 9.284 -10.429 1.00 82.38 542 LEU A N 1
ATOM 4316 C CA . LEU A 1 542 ? 31.189 9.036 -11.869 1.00 82.38 542 LEU A CA 1
ATOM 4317 C C . LEU A 1 542 ? 29.876 9.143 -12.645 1.00 82.38 542 LEU A C 1
ATOM 4319 O O . LEU A 1 542 ? 29.903 9.531 -13.816 1.00 82.38 542 LEU A O 1
ATOM 4323 N N . ILE A 1 543 ? 28.734 8.878 -11.997 1.00 84.81 543 ILE A N 1
ATOM 4324 C CA . ILE A 1 543 ? 27.417 9.059 -12.620 1.00 84.81 543 ILE A CA 1
ATOM 4325 C C . ILE A 1 543 ? 27.209 10.488 -13.135 1.00 84.81 543 ILE A C 1
ATOM 4327 O O . ILE A 1 543 ? 26.536 10.668 -14.141 1.00 84.81 543 ILE A O 1
ATOM 4331 N N . ASN A 1 544 ? 27.832 11.483 -12.493 1.00 85.81 544 ASN A N 1
ATOM 4332 C CA . ASN A 1 544 ? 27.729 12.900 -12.832 1.00 85.81 544 ASN A CA 1
ATOM 4333 C C . ASN A 1 544 ? 28.992 13.472 -13.495 1.00 85.81 544 ASN A C 1
ATOM 4335 O O . ASN A 1 544 ? 29.035 14.670 -13.748 1.00 85.81 544 ASN A O 1
ATOM 4339 N N . GLN A 1 545 ? 30.009 12.661 -13.790 1.00 84.62 545 GLN A N 1
ATOM 4340 C CA . GLN A 1 545 ? 31.254 13.131 -14.418 1.00 84.62 545 GLN A CA 1
ATOM 4341 C C . GLN A 1 545 ? 31.459 12.552 -15.822 1.00 84.62 545 GLN A C 1
ATOM 4343 O O . GLN A 1 545 ? 32.106 13.174 -16.661 1.00 84.62 545 GLN A O 1
ATOM 4348 N N . HIS A 1 546 ? 30.896 11.373 -16.102 1.00 82.12 546 HIS A N 1
ATOM 4349 C CA . HIS A 1 546 ? 31.053 10.696 -17.383 1.00 82.12 546 HIS A CA 1
ATOM 4350 C C . HIS A 1 546 ? 29.803 10.855 -18.256 1.00 82.12 546 HIS A C 1
ATOM 4352 O O . HIS A 1 546 ? 28.749 10.285 -17.970 1.00 82.12 546 HIS A O 1
ATOM 4358 N N . ARG A 1 547 ? 29.921 11.614 -19.352 1.00 78.94 547 ARG A N 1
ATOM 4359 C CA . ARG A 1 547 ? 28.788 11.990 -20.217 1.00 78.94 547 ARG A CA 1
ATOM 4360 C C . ARG A 1 547 ? 28.007 10.800 -20.810 1.00 78.94 547 ARG A C 1
ATOM 4362 O O . ARG A 1 547 ? 26.782 10.822 -20.718 1.00 78.94 547 ARG A O 1
ATOM 4369 N N . PRO A 1 548 ? 28.640 9.736 -21.349 1.00 78.62 548 PRO A N 1
ATOM 4370 C CA . PRO A 1 548 ? 27.919 8.530 -21.778 1.00 78.62 548 PRO A CA 1
ATOM 4371 C C . PRO A 1 548 ? 27.057 7.913 -20.671 1.00 78.62 548 PRO A C 1
ATOM 4373 O O . PRO A 1 548 ? 25.915 7.524 -20.902 1.00 78.62 548 PRO A O 1
ATOM 4376 N N . THR A 1 549 ? 27.583 7.869 -19.447 1.00 80.88 549 THR A N 1
ATOM 4377 C CA . THR A 1 549 ? 26.872 7.326 -18.286 1.00 80.88 549 THR A CA 1
ATOM 4378 C C . THR A 1 549 ? 25.709 8.224 -17.889 1.00 80.88 549 THR A C 1
ATOM 4380 O O . THR A 1 549 ? 24.601 7.724 -17.713 1.00 80.88 549 THR A O 1
ATOM 4383 N N . GLN A 1 550 ? 25.925 9.541 -17.817 1.00 84.25 550 GLN A N 1
ATOM 4384 C CA . GLN A 1 550 ? 24.846 10.503 -17.585 1.00 84.25 550 GLN A CA 1
ATOM 4385 C C . GLN A 1 550 ? 23.718 10.323 -18.601 1.00 84.25 550 GLN A C 1
ATOM 4387 O O . GLN A 1 550 ? 22.557 10.274 -18.209 1.00 84.25 550 GLN A O 1
ATOM 4392 N N . ASN A 1 551 ? 24.053 10.166 -19.887 1.00 84.31 551 ASN A N 1
ATOM 4393 C CA . ASN A 1 551 ? 23.063 9.977 -20.941 1.00 84.31 551 ASN A CA 1
ATOM 4394 C C . ASN A 1 551 ? 22.207 8.724 -20.695 1.00 84.31 551 ASN A C 1
ATOM 4396 O O . ASN A 1 551 ? 20.981 8.798 -20.734 1.00 84.31 551 ASN A O 1
ATOM 4400 N N . VAL A 1 552 ? 22.832 7.582 -20.387 1.00 85.69 552 VAL A N 1
ATOM 4401 C CA . VAL A 1 552 ? 22.104 6.330 -20.112 1.00 85.69 552 VAL A CA 1
ATOM 4402 C C . VAL A 1 552 ? 21.208 6.464 -18.883 1.00 85.69 552 VAL A C 1
ATOM 4404 O O . VAL A 1 552 ? 20.025 6.145 -18.947 1.00 85.69 552 VAL A O 1
ATOM 4407 N N . PHE A 1 553 ? 21.736 6.945 -17.759 1.00 87.44 553 PHE A N 1
ATOM 4408 C CA . PHE A 1 553 ? 20.954 7.023 -16.523 1.00 87.44 553 PHE A CA 1
ATOM 4409 C C . PHE A 1 553 ? 19.856 8.085 -16.597 1.00 87.44 553 PHE A C 1
ATOM 4411 O O . PHE A 1 553 ? 18.762 7.866 -16.087 1.00 87.44 553 PHE A O 1
ATOM 4418 N N . ARG A 1 554 ? 20.086 9.188 -17.309 1.00 88.06 554 ARG A N 1
ATOM 4419 C CA . ARG A 1 554 ? 19.050 10.186 -17.572 1.00 88.06 554 ARG A CA 1
ATOM 4420 C C . ARG A 1 554 ? 17.962 9.663 -18.509 1.00 88.06 554 ARG A C 1
ATOM 4422 O O . ARG A 1 554 ? 16.785 9.938 -18.288 1.00 88.06 554 ARG A O 1
ATOM 4429 N N . LEU A 1 555 ? 18.338 8.892 -19.530 1.00 90.38 555 LEU A N 1
ATOM 4430 C CA . LEU A 1 555 ? 17.388 8.202 -20.402 1.00 90.38 555 LEU A CA 1
ATOM 4431 C C . LEU A 1 555 ? 16.513 7.240 -19.594 1.00 90.38 555 LEU A C 1
ATOM 4433 O O . LEU A 1 555 ? 15.298 7.226 -19.781 1.00 90.38 555 LEU A O 1
ATOM 4437 N N . LEU A 1 556 ? 17.121 6.438 -18.715 1.00 89.81 556 LEU A N 1
ATOM 4438 C CA . LEU A 1 556 ? 16.413 5.468 -17.880 1.00 89.81 556 LEU A CA 1
ATOM 4439 C C . LEU A 1 556 ? 15.457 6.154 -16.903 1.00 89.81 556 LEU A C 1
ATOM 4441 O O . LEU A 1 556 ? 14.304 5.736 -16.814 1.00 89.81 556 LEU A O 1
ATOM 4445 N N . ASP A 1 557 ? 15.899 7.223 -16.235 1.00 89.44 557 ASP A N 1
ATOM 4446 C CA . ASP A 1 557 ? 15.057 8.013 -15.332 1.00 89.44 557 ASP A CA 1
ATOM 4447 C C . ASP A 1 557 ? 13.821 8.536 -16.071 1.00 89.44 557 ASP A C 1
ATOM 4449 O O . ASP A 1 557 ? 12.691 8.157 -15.751 1.00 89.44 557 ASP A O 1
ATOM 4453 N N . ARG A 1 558 ? 14.038 9.276 -17.165 1.00 89.38 558 ARG A N 1
ATOM 4454 C CA . ARG A 1 558 ? 12.963 9.854 -17.975 1.00 89.38 558 ARG A CA 1
ATOM 4455 C C . ARG A 1 558 ? 12.026 8.806 -18.563 1.00 89.38 558 ARG A C 1
ATOM 4457 O O . ARG A 1 558 ? 10.809 8.962 -18.506 1.00 89.38 558 ARG A O 1
ATOM 4464 N N . THR A 1 559 ? 12.580 7.725 -19.114 1.00 91.19 559 THR A N 1
ATOM 4465 C CA . THR A 1 559 ? 11.779 6.616 -19.650 1.00 91.19 559 THR A CA 1
ATOM 4466 C C . THR A 1 559 ? 10.885 6.051 -18.556 1.00 91.19 559 THR A C 1
ATOM 4468 O O . THR A 1 559 ? 9.699 5.841 -18.789 1.00 91.19 559 THR A O 1
ATOM 4471 N N . SER A 1 560 ? 11.427 5.836 -17.358 1.00 88.62 560 SER A N 1
ATOM 4472 C CA . SER A 1 560 ? 10.674 5.232 -16.266 1.00 88.62 560 SER A CA 1
ATOM 4473 C C . SER A 1 560 ? 9.594 6.144 -15.671 1.00 88.62 560 SER A C 1
ATOM 4475 O O . SER A 1 560 ? 8.533 5.648 -15.298 1.00 88.62 560 SER A O 1
ATOM 4477 N N . GLU A 1 561 ? 9.806 7.464 -15.658 1.00 85.62 561 GLU A N 1
ATOM 4478 C CA . GLU A 1 561 ? 8.800 8.453 -15.238 1.00 85.62 561 GLU A CA 1
ATOM 4479 C C . GLU A 1 561 ? 7.633 8.578 -16.232 1.00 85.62 561 GLU A C 1
ATOM 4481 O O . GLU A 1 561 ? 6.481 8.792 -15.836 1.00 85.62 561 GLU A O 1
ATOM 4486 N N . GLU A 1 562 ? 7.910 8.417 -17.529 1.00 88.00 562 GLU A N 1
ATOM 4487 C CA . GLU A 1 562 ? 6.916 8.534 -18.603 1.00 88.00 562 GLU A CA 1
ATOM 4488 C C . GLU A 1 562 ? 6.225 7.202 -18.971 1.00 88.00 562 GLU A C 1
ATOM 4490 O O . GLU A 1 562 ? 5.309 7.209 -19.794 1.00 88.00 562 GLU A O 1
ATOM 4495 N N . SER A 1 563 ? 6.638 6.073 -18.384 1.00 88.44 563 SER A N 1
ATOM 4496 C CA . SER A 1 563 ? 6.102 4.738 -18.702 1.00 88.44 563 SER A CA 1
ATOM 4497 C C . SER A 1 563 ? 4.904 4.346 -17.838 1.00 88.44 563 SER A C 1
ATOM 4499 O O . SER A 1 563 ? 4.736 4.804 -16.706 1.00 88.44 563 SER A O 1
ATOM 4501 N N . THR A 1 564 ? 4.080 3.440 -18.358 1.00 84.38 564 THR A N 1
ATOM 4502 C CA . THR A 1 564 ? 3.047 2.744 -17.579 1.00 84.38 564 THR A CA 1
ATOM 4503 C C . THR A 1 564 ? 3.650 1.631 -16.717 1.00 84.38 564 THR A C 1
ATOM 4505 O O . THR A 1 564 ? 4.745 1.132 -16.982 1.00 84.38 564 THR A O 1
ATOM 4508 N N . ASP A 1 565 ? 2.924 1.199 -15.689 1.00 78.62 565 ASP A N 1
ATOM 4509 C CA . ASP A 1 565 ? 3.304 0.056 -14.854 1.00 78.62 565 ASP A CA 1
ATOM 4510 C C . ASP A 1 565 ? 3.420 -1.246 -15.668 1.00 78.62 565 ASP A C 1
ATOM 4512 O O . ASP A 1 565 ? 4.372 -2.001 -15.481 1.00 78.62 565 ASP A O 1
ATOM 4516 N N . ALA A 1 566 ? 2.532 -1.471 -16.642 1.00 80.75 566 ALA A N 1
ATOM 4517 C CA . ALA A 1 566 ? 2.587 -2.637 -17.530 1.00 80.75 566 ALA A CA 1
ATOM 4518 C C . ALA A 1 566 ? 3.834 -2.653 -18.441 1.00 80.75 566 ALA A C 1
ATOM 4520 O O . ALA A 1 566 ? 4.441 -3.709 -18.666 1.00 80.75 566 ALA A O 1
ATOM 4521 N N . GLU A 1 567 ? 4.241 -1.492 -18.963 1.00 88.12 567 GLU A N 1
ATOM 4522 C CA . GLU A 1 567 ? 5.473 -1.358 -19.752 1.00 88.12 567 GLU A CA 1
ATOM 4523 C C . GLU A 1 567 ? 6.712 -1.609 -18.886 1.00 88.12 567 GLU A C 1
ATOM 4525 O O . GLU A 1 567 ? 7.602 -2.357 -19.294 1.00 88.12 567 GLU A O 1
ATOM 4530 N N . LEU A 1 568 ? 6.745 -1.058 -17.669 1.00 88.75 568 LEU A N 1
ATOM 4531 C CA . LEU A 1 568 ? 7.831 -1.268 -16.706 1.00 88.75 568 LEU A CA 1
ATOM 4532 C C . LEU A 1 568 ? 7.932 -2.728 -16.252 1.00 88.75 568 LEU A C 1
ATOM 4534 O O . LEU A 1 568 ? 9.033 -3.277 -16.172 1.00 88.75 568 LEU A O 1
ATOM 4538 N N . GLN A 1 569 ? 6.799 -3.394 -16.036 1.00 84.38 569 GLN A N 1
ATOM 4539 C CA . GLN A 1 569 ? 6.761 -4.816 -15.712 1.00 84.38 569 GLN A CA 1
ATOM 4540 C C . GLN A 1 569 ? 7.317 -5.663 -16.866 1.00 84.38 569 GLN A C 1
ATOM 4542 O O . GLN A 1 569 ? 8.141 -6.557 -16.646 1.00 84.38 569 GLN A O 1
ATOM 4547 N N . SER A 1 570 ? 6.904 -5.365 -18.102 1.00 87.12 570 SER A N 1
ATOM 4548 C CA . SER A 1 570 ? 7.401 -6.039 -19.310 1.00 87.12 570 SER A CA 1
ATOM 4549 C C . SER A 1 570 ? 8.903 -5.815 -19.506 1.00 87.12 570 SER A C 1
ATOM 4551 O O . SER A 1 570 ? 9.638 -6.742 -19.860 1.00 87.12 570 SER A O 1
ATOM 4553 N N . PHE A 1 571 ? 9.375 -4.603 -19.214 1.00 91.44 571 PHE A N 1
ATOM 4554 C CA . PHE A 1 571 ? 10.789 -4.250 -19.227 1.00 91.44 571 PHE A CA 1
ATOM 4555 C C . PHE A 1 571 ? 11.582 -5.033 -18.173 1.00 91.44 571 PHE A C 1
ATOM 4557 O O . PHE A 1 571 ? 12.594 -5.651 -18.501 1.00 91.44 571 PHE A O 1
ATOM 4564 N N . ARG A 1 572 ? 11.088 -5.114 -16.931 1.00 89.12 572 ARG A N 1
ATOM 4565 C CA . ARG A 1 572 ? 11.708 -5.901 -15.851 1.00 89.12 572 ARG A CA 1
ATOM 4566 C C . ARG A 1 572 ? 11.813 -7.387 -16.204 1.00 89.12 572 ARG A C 1
ATOM 4568 O O . ARG A 1 572 ? 12.851 -8.001 -15.964 1.00 89.12 572 ARG A O 1
ATOM 4575 N N . ILE A 1 573 ? 10.765 -7.973 -16.788 1.00 87.62 573 ILE A N 1
ATOM 4576 C CA . ILE A 1 573 ? 10.783 -9.372 -17.254 1.00 87.62 573 ILE A CA 1
ATOM 4577 C C . ILE A 1 573 ? 11.862 -9.566 -18.328 1.00 87.62 573 ILE A C 1
ATOM 4579 O O . ILE A 1 573 ? 12.628 -10.529 -18.267 1.00 87.62 573 ILE A O 1
ATOM 4583 N N . ALA A 1 574 ? 11.963 -8.636 -19.279 1.00 92.12 574 ALA A N 1
ATOM 4584 C CA . ALA A 1 574 ? 12.987 -8.674 -20.315 1.00 92.12 574 ALA A CA 1
ATOM 4585 C C . ALA A 1 574 ? 14.412 -8.539 -19.736 1.00 92.12 574 ALA A C 1
ATOM 4587 O O . ALA A 1 574 ? 15.294 -9.294 -20.140 1.00 92.12 574 ALA A O 1
ATOM 4588 N N . ILE A 1 575 ? 14.639 -7.679 -18.733 1.00 91.50 575 ILE A N 1
ATOM 4589 C CA . ILE A 1 575 ? 15.936 -7.587 -18.035 1.00 91.50 575 ILE A CA 1
ATOM 4590 C C . ILE A 1 575 ? 16.312 -8.928 -17.394 1.00 91.50 575 ILE A C 1
ATOM 4592 O O . ILE A 1 575 ? 17.428 -9.403 -17.588 1.00 91.50 575 ILE A O 1
ATOM 4596 N N . LYS A 1 576 ? 15.385 -9.576 -16.677 1.00 89.00 576 LYS A N 1
ATOM 4597 C CA . LYS A 1 576 ? 15.634 -10.891 -16.056 1.00 89.00 576 LYS A CA 1
ATOM 4598 C C . LYS A 1 576 ? 15.981 -11.960 -17.085 1.00 89.00 576 LYS A C 1
ATOM 4600 O O . LYS A 1 576 ? 16.843 -12.802 -16.845 1.00 89.00 576 LYS A O 1
ATOM 4605 N N . LYS A 1 577 ? 15.310 -11.933 -18.236 1.00 91.75 577 LYS A N 1
ATOM 4606 C CA . LYS A 1 577 ? 15.587 -12.857 -19.335 1.00 91.75 577 LYS A CA 1
ATOM 4607 C C . LYS A 1 577 ? 16.975 -12.617 -19.933 1.00 91.75 577 LYS A C 1
ATOM 4609 O O . LYS A 1 577 ? 17.719 -13.578 -20.122 1.00 91.75 577 LYS A O 1
ATOM 4614 N N . LEU A 1 578 ? 17.340 -11.357 -20.174 1.00 90.62 578 LEU A N 1
ATOM 4615 C CA . LEU A 1 578 ? 18.679 -10.981 -20.627 1.00 90.62 578 LEU A CA 1
ATOM 4616 C C . LEU A 1 578 ? 19.750 -11.438 -19.627 1.00 90.62 578 LEU A C 1
ATOM 4618 O O . LEU A 1 578 ? 20.728 -12.062 -20.022 1.00 90.62 578 LEU A O 1
ATOM 4622 N N . ASP A 1 579 ? 19.542 -11.191 -18.335 1.00 87.88 579 ASP A N 1
ATOM 4623 C CA . ASP A 1 579 ? 20.451 -11.630 -17.276 1.00 87.88 579 ASP A CA 1
ATOM 4624 C C . ASP A 1 579 ? 20.621 -13.154 -17.250 1.00 87.88 579 ASP A C 1
ATOM 4626 O O . ASP A 1 579 ? 21.739 -13.668 -17.247 1.00 87.88 579 ASP A O 1
ATOM 4630 N N . SER A 1 580 ? 19.509 -13.891 -17.295 1.00 89.44 580 SER A N 1
ATOM 4631 C CA . SER A 1 580 ? 19.532 -15.352 -17.329 1.00 89.44 580 SER A CA 1
ATOM 4632 C C . SER A 1 580 ? 20.292 -15.883 -18.545 1.00 89.44 580 SER A C 1
ATOM 4634 O O . SER A 1 580 ? 21.034 -16.860 -18.413 1.00 89.44 580 SER A O 1
ATOM 4636 N N . PHE A 1 581 ? 20.154 -15.233 -19.704 1.00 90.44 581 PHE A N 1
ATOM 4637 C CA . PHE A 1 581 ? 20.930 -15.557 -20.895 1.00 90.44 581 PHE A CA 1
ATOM 4638 C C . PHE A 1 581 ? 22.425 -15.299 -20.668 1.00 90.44 581 PHE A C 1
ATOM 4640 O O . PHE A 1 581 ? 23.223 -16.221 -20.839 1.00 90.44 581 PHE A O 1
ATOM 4647 N N . LEU A 1 582 ? 22.798 -14.103 -20.196 1.00 86.62 582 LEU A N 1
ATOM 4648 C CA . LEU A 1 582 ? 24.188 -13.696 -19.937 1.00 86.62 582 LEU A CA 1
ATOM 4649 C C . LEU A 1 582 ? 24.875 -14.511 -18.827 1.00 86.62 582 LEU A C 1
ATOM 4651 O O . LEU A 1 582 ? 26.098 -14.604 -18.800 1.00 86.62 582 LEU A O 1
ATOM 4655 N N . LYS A 1 583 ? 24.117 -15.128 -17.917 1.00 86.56 583 LYS A N 1
ATOM 4656 C CA . LYS A 1 583 ? 24.639 -16.044 -16.886 1.00 86.56 583 LYS A CA 1
ATOM 4657 C C . LYS A 1 583 ? 24.609 -17.512 -17.304 1.00 86.56 583 LYS A C 1
ATOM 4659 O O . LYS A 1 583 ? 24.984 -18.381 -16.516 1.00 86.56 583 LYS A O 1
ATOM 4664 N N . SER A 1 584 ? 24.121 -17.815 -18.503 1.00 87.88 584 SER A N 1
ATOM 4665 C CA . SER A 1 584 ? 23.920 -19.198 -18.905 1.00 87.88 584 SER A CA 1
ATOM 4666 C C . SER A 1 584 ? 25.247 -19.923 -19.172 1.00 87.88 584 SER A C 1
ATOM 4668 O O . SER A 1 584 ? 26.215 -19.314 -19.640 1.00 87.88 584 SER A O 1
ATOM 4670 N N . PRO A 1 585 ? 25.319 -21.236 -18.880 1.00 85.31 585 PRO A N 1
ATOM 4671 C CA . PRO A 1 585 ? 26.495 -22.019 -19.224 1.00 85.31 585 PRO A CA 1
ATOM 4672 C C . PRO A 1 585 ? 26.671 -22.022 -20.746 1.00 85.31 585 PRO A C 1
ATOM 4674 O O . PRO A 1 585 ? 25.687 -22.067 -21.489 1.00 85.31 585 PRO A O 1
ATOM 4677 N N . ASN A 1 586 ? 27.926 -21.988 -21.197 1.00 87.38 586 ASN A N 1
ATOM 4678 C CA . ASN A 1 586 ? 28.299 -21.931 -22.615 1.00 87.38 586 ASN A CA 1
ATOM 4679 C C . ASN A 1 586 ? 27.752 -20.694 -23.356 1.00 87.38 586 ASN A C 1
ATOM 4681 O O . ASN A 1 586 ? 27.421 -20.781 -24.537 1.00 87.38 586 ASN A O 1
ATOM 4685 N N . LEU A 1 587 ? 27.677 -19.538 -22.681 1.00 90.38 587 LEU A N 1
ATOM 4686 C CA . LEU A 1 587 ? 27.216 -18.268 -23.258 1.00 90.38 587 LEU A CA 1
ATOM 4687 C C . LEU A 1 587 ? 27.816 -17.979 -24.644 1.00 90.38 587 LEU A C 1
ATOM 4689 O O . LEU A 1 587 ? 27.078 -17.645 -25.565 1.00 90.38 587 LEU A O 1
ATOM 4693 N N . SER A 1 588 ? 29.132 -18.143 -24.809 1.00 87.69 588 SER A N 1
ATOM 4694 C CA . SER A 1 588 ? 29.814 -17.878 -26.082 1.00 87.69 588 SER A CA 1
ATOM 4695 C C . SER A 1 588 ? 29.258 -18.718 -27.234 1.00 87.69 588 SER A C 1
ATOM 4697 O O . SER A 1 588 ? 29.051 -18.194 -28.323 1.00 87.69 588 SER A O 1
ATOM 4699 N N . GLN A 1 589 ? 28.954 -19.997 -26.987 1.00 89.94 589 GLN A N 1
ATOM 4700 C CA . GLN A 1 589 ? 28.351 -20.875 -27.989 1.00 89.94 589 GLN A CA 1
ATOM 4701 C C . GLN A 1 589 ? 26.919 -20.432 -28.314 1.00 89.94 589 GLN A C 1
ATOM 4703 O O . GLN A 1 589 ? 26.562 -20.315 -29.480 1.00 89.94 589 GLN A O 1
ATOM 4708 N N . LYS A 1 590 ? 26.121 -20.102 -27.295 1.00 91.56 590 LYS A N 1
ATOM 4709 C CA . LYS A 1 590 ? 24.747 -19.623 -27.497 1.00 91.56 590 LYS A CA 1
ATOM 4710 C C . LYS A 1 590 ? 24.676 -18.312 -28.271 1.00 91.56 590 LYS A C 1
ATOM 4712 O O . LYS A 1 590 ? 23.764 -18.129 -29.063 1.00 91.56 590 LYS A O 1
ATOM 4717 N N . ILE A 1 591 ? 25.624 -17.399 -28.055 1.00 92.12 591 ILE A N 1
ATOM 4718 C CA . ILE A 1 591 ? 25.725 -16.164 -28.843 1.00 92.12 591 ILE A CA 1
ATOM 4719 C C . ILE A 1 591 ? 26.049 -16.494 -30.308 1.00 92.12 591 ILE A C 1
ATOM 4721 O O . ILE A 1 591 ? 25.470 -15.887 -31.202 1.00 92.12 591 ILE A O 1
ATOM 4725 N N . MET A 1 592 ? 26.929 -17.467 -30.572 1.00 90.19 592 MET A N 1
ATOM 4726 C CA . MET A 1 592 ? 27.253 -17.898 -31.941 1.00 90.19 592 MET A CA 1
ATOM 4727 C C . MET A 1 592 ? 26.069 -18.545 -32.671 1.00 90.19 592 MET A C 1
ATOM 4729 O O . MET A 1 592 ? 25.977 -18.422 -33.889 1.00 90.19 592 MET A O 1
ATOM 4733 N N . GLU A 1 593 ? 25.161 -19.201 -31.947 1.00 91.88 593 GLU A N 1
ATOM 4734 C CA . GLU A 1 593 ? 23.952 -19.814 -32.514 1.00 91.88 593 GLU A CA 1
ATOM 4735 C C . GLU A 1 593 ? 22.925 -18.776 -33.008 1.00 91.88 593 GLU A C 1
ATOM 4737 O O . GLU A 1 593 ? 22.066 -19.115 -33.822 1.00 91.88 593 GLU A O 1
ATOM 4742 N N . ILE A 1 594 ? 23.028 -17.513 -32.571 1.00 92.06 594 ILE A N 1
ATOM 4743 C CA . ILE A 1 594 ? 22.144 -16.423 -33.000 1.00 92.06 594 ILE A CA 1
ATOM 4744 C C . ILE A 1 594 ? 22.466 -16.025 -34.448 1.00 92.06 594 ILE A C 1
ATOM 4746 O O . ILE A 1 594 ? 23.550 -15.514 -34.754 1.00 92.06 594 ILE A O 1
ATOM 4750 N N . GLN A 1 595 ? 21.492 -16.231 -35.336 1.00 89.25 595 GLN A N 1
ATOM 4751 C CA . GLN A 1 595 ? 21.564 -15.886 -36.757 1.00 89.25 595 GLN A CA 1
ATOM 4752 C C . GLN A 1 595 ? 21.534 -14.377 -36.985 1.00 89.25 595 GLN A C 1
ATOM 4754 O O . GLN A 1 595 ? 22.235 -13.870 -37.859 1.00 89.25 595 GLN A O 1
ATOM 4759 N N . ASP A 1 596 ? 20.766 -13.656 -36.171 1.00 90.12 596 ASP A N 1
ATOM 4760 C CA . ASP A 1 596 ? 20.638 -12.212 -36.279 1.00 90.12 596 ASP A CA 1
ATOM 4761 C C . ASP A 1 596 ? 21.964 -11.486 -35.926 1.00 90.12 596 ASP A C 1
ATOM 4763 O O . ASP A 1 596 ? 22.437 -11.565 -34.784 1.00 90.12 596 ASP A O 1
ATOM 4767 N N . PRO A 1 597 ? 22.609 -10.787 -36.883 1.00 86.31 597 PRO A N 1
ATOM 4768 C CA . PRO A 1 597 ? 23.973 -10.284 -36.716 1.00 86.31 597 PRO A CA 1
ATOM 4769 C C . PRO A 1 597 ? 24.070 -9.099 -35.747 1.00 86.31 597 PRO A C 1
ATOM 4771 O O . PRO A 1 597 ? 25.080 -8.962 -35.049 1.00 86.31 597 PRO A O 1
ATOM 4774 N N . ILE A 1 598 ? 23.034 -8.260 -35.666 1.00 87.44 598 ILE A N 1
ATOM 4775 C CA . ILE A 1 598 ? 23.007 -7.098 -34.770 1.00 87.44 598 ILE A CA 1
ATOM 4776 C C . ILE A 1 598 ? 22.758 -7.562 -33.337 1.00 87.44 598 ILE A C 1
ATOM 4778 O O . ILE A 1 598 ? 23.516 -7.179 -32.442 1.00 87.44 598 ILE A O 1
ATOM 4782 N N . LEU A 1 599 ? 21.772 -8.441 -33.118 1.00 89.06 599 LEU A N 1
ATOM 4783 C CA . LEU A 1 599 ? 21.533 -9.068 -31.818 1.00 89.06 599 LEU A CA 1
ATOM 4784 C C . LEU A 1 599 ? 22.784 -9.794 -31.322 1.00 89.06 599 LEU A C 1
ATOM 4786 O O . LEU A 1 599 ? 23.215 -9.565 -30.190 1.00 89.06 599 LEU A O 1
ATOM 4790 N N . ARG A 1 600 ? 23.417 -10.603 -32.180 1.00 90.50 600 ARG A N 1
ATOM 4791 C CA . ARG A 1 600 ? 24.669 -11.294 -31.856 1.00 90.50 600 ARG A CA 1
ATOM 4792 C C . ARG A 1 600 ? 25.769 -10.314 -31.450 1.00 90.50 600 ARG A C 1
ATOM 4794 O O . ARG A 1 600 ? 26.355 -10.476 -30.385 1.00 90.50 600 ARG A O 1
ATOM 4801 N N . ASN A 1 601 ? 26.029 -9.280 -32.253 1.00 88.56 601 ASN A N 1
ATOM 4802 C CA . ASN A 1 601 ? 27.088 -8.297 -31.990 1.00 88.56 601 ASN A CA 1
ATOM 4803 C C . ASN A 1 601 ? 26.891 -7.561 -30.654 1.00 88.56 601 ASN A C 1
ATOM 4805 O O . ASN A 1 601 ? 27.816 -7.436 -29.852 1.00 88.56 601 ASN A O 1
ATOM 4809 N N . VAL A 1 602 ? 25.670 -7.100 -30.389 1.00 87.88 602 VAL A N 1
ATOM 4810 C CA . VAL A 1 602 ? 25.323 -6.410 -29.143 1.00 87.88 602 VAL A CA 1
ATOM 4811 C C . VAL A 1 602 ? 25.520 -7.317 -27.928 1.00 87.88 602 VAL A C 1
ATOM 4813 O O . VAL A 1 602 ? 26.104 -6.890 -26.931 1.00 87.88 602 VAL A O 1
ATOM 4816 N N . LEU A 1 603 ? 25.078 -8.575 -28.003 1.00 89.69 603 LEU A N 1
ATOM 4817 C CA . LEU A 1 603 ? 25.254 -9.537 -26.914 1.00 89.69 603 LEU A CA 1
ATOM 4818 C C . LEU A 1 603 ? 26.726 -9.892 -26.691 1.00 89.69 603 LEU A C 1
ATOM 4820 O O . LEU A 1 603 ? 27.134 -10.019 -25.538 1.00 89.69 603 LEU A O 1
ATOM 4824 N N . THR A 1 604 ? 27.533 -9.985 -27.754 1.00 88.94 604 THR A N 1
ATOM 4825 C CA . THR A 1 604 ? 28.991 -10.146 -27.642 1.00 88.94 604 THR A CA 1
ATOM 4826 C C . THR A 1 604 ? 29.606 -8.977 -26.880 1.00 88.94 604 THR A C 1
ATOM 4828 O O . THR A 1 604 ? 30.288 -9.197 -25.883 1.00 88.94 604 THR A O 1
ATOM 4831 N N . LYS A 1 605 ? 29.292 -7.728 -27.260 1.00 87.25 605 LYS A N 1
ATOM 4832 C CA . LYS A 1 605 ? 29.793 -6.531 -26.560 1.00 87.25 605 LYS A CA 1
ATOM 4833 C C . LYS A 1 605 ? 29.404 -6.517 -25.078 1.00 87.25 605 LYS A C 1
ATOM 4835 O O . LYS A 1 605 ? 30.240 -6.215 -24.226 1.00 87.25 605 LYS A O 1
ATOM 4840 N N . LEU A 1 606 ? 28.153 -6.857 -24.759 1.00 85.19 606 LEU A N 1
ATOM 4841 C CA . LEU A 1 606 ? 27.682 -6.950 -23.372 1.00 85.19 606 LEU A CA 1
ATOM 4842 C C . LEU A 1 606 ? 28.384 -8.080 -22.601 1.00 85.19 606 LEU A C 1
ATOM 4844 O O . LEU A 1 606 ? 28.759 -7.889 -21.444 1.00 85.19 606 LEU A O 1
ATOM 4848 N N . SER A 1 607 ? 28.597 -9.236 -23.234 1.00 86.00 607 SER A N 1
ATOM 4849 C CA . SER A 1 607 ? 29.334 -10.370 -22.665 1.00 86.00 607 SER A CA 1
ATOM 4850 C C . SER A 1 607 ? 30.790 -10.004 -22.358 1.00 86.00 607 SER A C 1
ATOM 4852 O O . SER A 1 607 ? 31.260 -10.218 -21.239 1.00 86.00 607 SER A O 1
ATOM 4854 N N . ASP A 1 608 ? 31.492 -9.385 -23.305 1.00 83.75 608 ASP A N 1
ATOM 4855 C CA . ASP A 1 608 ? 32.892 -8.977 -23.144 1.00 83.75 608 ASP A CA 1
ATOM 4856 C C . ASP A 1 608 ? 33.049 -7.914 -22.052 1.00 83.75 608 ASP A C 1
ATOM 4858 O O . ASP A 1 608 ? 33.952 -7.989 -21.211 1.00 83.75 608 ASP A O 1
ATOM 4862 N N . ALA A 1 609 ? 32.125 -6.951 -22.007 1.00 79.69 609 ALA A N 1
ATOM 4863 C CA . ALA A 1 609 ? 32.062 -5.978 -20.926 1.00 79.69 609 ALA A CA 1
ATOM 4864 C C . ALA A 1 609 ? 31.812 -6.663 -19.570 1.00 79.69 609 ALA A C 1
ATOM 4866 O O . ALA A 1 609 ? 32.401 -6.273 -18.559 1.00 79.69 609 ALA A O 1
ATOM 4867 N N . ASN A 1 610 ? 31.002 -7.730 -19.542 1.00 73.81 610 ASN A N 1
ATOM 4868 C CA . ASN A 1 610 ? 30.726 -8.509 -18.337 1.00 73.81 610 ASN A CA 1
ATOM 4869 C C . ASN A 1 610 ? 31.944 -9.258 -17.776 1.00 73.81 610 ASN A C 1
ATOM 4871 O O . ASN A 1 610 ? 32.044 -9.412 -16.553 1.00 73.81 610 ASN A O 1
ATOM 4875 N N . LEU A 1 611 ? 32.901 -9.641 -18.621 1.00 70.81 611 LEU A N 1
ATOM 4876 C CA . LEU A 1 611 ? 34.169 -10.241 -18.194 1.00 70.81 611 LEU A CA 1
ATOM 4877 C C . LEU A 1 611 ? 35.109 -9.213 -17.537 1.00 70.81 611 LEU A C 1
ATOM 4879 O O . LEU A 1 611 ? 35.837 -9.542 -16.599 1.00 70.81 611 LEU A O 1
ATOM 4883 N N . LYS A 1 612 ? 35.044 -7.941 -17.951 1.00 70.69 612 LYS A N 1
ATOM 4884 C CA . LYS A 1 612 ? 35.845 -6.833 -17.401 1.00 70.69 612 LYS A CA 1
ATOM 4885 C C . LYS A 1 612 ? 35.154 -6.192 -16.190 1.00 70.69 612 LYS A C 1
ATOM 4887 O O . LYS A 1 612 ? 34.627 -5.084 -16.251 1.00 70.69 612 LYS A O 1
ATOM 4892 N N . LYS A 1 613 ? 35.097 -6.920 -15.067 1.00 65.44 613 LYS A N 1
ATOM 4893 C CA . LYS A 1 613 ? 34.333 -6.549 -13.847 1.00 65.44 613 LYS A CA 1
ATOM 4894 C C . LYS A 1 613 ? 34.590 -5.135 -13.299 1.00 65.44 613 LYS A C 1
ATOM 4896 O O . LYS A 1 613 ? 33.660 -4.544 -12.765 1.00 65.44 613 LYS A O 1
ATOM 4901 N N . SER A 1 614 ? 35.789 -4.582 -13.471 1.00 64.12 614 SER A N 1
ATOM 4902 C CA . SER A 1 614 ? 36.186 -3.274 -12.925 1.00 64.12 614 SER A CA 1
ATOM 4903 C C . SER A 1 614 ? 36.298 -2.139 -13.952 1.00 64.12 614 SER A C 1
ATOM 4905 O O . SER A 1 614 ? 36.568 -1.010 -13.551 1.00 64.12 614 SER A O 1
ATOM 4907 N N . ASP A 1 615 ? 36.114 -2.405 -15.251 1.00 76.88 615 ASP A N 1
ATOM 4908 C CA . ASP A 1 615 ? 36.261 -1.385 -16.300 1.00 76.88 615 ASP A CA 1
ATOM 4909 C C . ASP A 1 615 ? 34.933 -0.659 -16.551 1.00 76.88 615 ASP A C 1
ATOM 4911 O O . ASP A 1 615 ? 34.053 -1.115 -17.291 1.00 76.88 615 ASP A O 1
ATOM 4915 N N . PHE A 1 616 ? 34.787 0.485 -15.886 1.00 75.00 616 PHE A N 1
ATOM 4916 C CA . PHE A 1 616 ? 33.596 1.321 -15.950 1.00 75.00 616 PHE A CA 1
ATOM 4917 C C . PHE A 1 616 ? 33.316 1.894 -17.345 1.00 75.00 616 PHE A C 1
ATOM 4919 O O . PHE A 1 616 ? 32.152 1.963 -17.755 1.00 75.00 616 PHE A O 1
ATOM 4926 N N . GLN A 1 617 ? 34.356 2.307 -18.075 1.00 78.44 617 GLN A N 1
ATOM 4927 C CA . GLN A 1 617 ? 34.196 2.945 -19.382 1.00 78.44 617 GLN A CA 1
ATOM 4928 C C . GLN A 1 617 ? 33.721 1.931 -20.417 1.00 78.44 617 GLN A C 1
ATOM 4930 O O . GLN A 1 617 ? 32.731 2.184 -21.101 1.00 78.44 617 GLN A O 1
ATOM 4935 N N . VAL A 1 618 ? 34.353 0.753 -20.478 1.00 80.56 618 VAL A N 1
ATOM 4936 C CA . VAL A 1 618 ? 33.949 -0.307 -21.416 1.00 80.56 618 VAL A CA 1
ATOM 4937 C C . VAL A 1 618 ? 32.503 -0.743 -21.168 1.00 80.56 618 VAL A C 1
ATOM 4939 O O . VAL A 1 618 ? 31.735 -0.897 -22.118 1.00 80.56 618 VAL A O 1
ATOM 4942 N N . ARG A 1 619 ? 32.093 -0.876 -19.902 1.00 78.19 619 ARG A N 1
ATOM 4943 C CA . ARG A 1 619 ? 30.707 -1.223 -19.545 1.00 78.19 619 ARG A CA 1
ATOM 4944 C C . ARG A 1 619 ? 29.707 -0.135 -19.900 1.00 78.19 619 ARG A C 1
ATOM 4946 O O . ARG A 1 619 ? 28.681 -0.437 -20.504 1.00 78.19 619 ARG A O 1
ATOM 4953 N N . SER A 1 620 ? 30.005 1.114 -19.552 1.00 76.50 620 SER A N 1
ATOM 4954 C CA . SER A 1 620 ? 29.115 2.242 -19.845 1.00 76.50 620 SER A CA 1
ATOM 4955 C C . SER A 1 620 ? 28.903 2.405 -21.349 1.00 76.50 620 SER A C 1
ATOM 4957 O O . SER A 1 620 ? 27.776 2.626 -21.782 1.00 76.50 620 SER A O 1
ATOM 4959 N N . THR A 1 621 ? 29.957 2.225 -22.147 1.00 80.62 621 THR A N 1
ATOM 4960 C CA . THR A 1 621 ? 29.875 2.261 -23.611 1.00 80.62 621 THR A CA 1
ATOM 4961 C C . THR A 1 621 ? 29.059 1.093 -24.164 1.00 80.62 621 THR A C 1
ATOM 4963 O O . THR A 1 621 ? 28.183 1.314 -24.992 1.00 80.62 621 THR A O 1
ATOM 4966 N N . ALA A 1 622 ? 29.262 -0.135 -23.674 1.00 83.56 622 ALA A N 1
ATOM 4967 C CA . ALA A 1 622 ? 28.471 -1.288 -24.114 1.00 83.56 622 ALA A CA 1
ATOM 4968 C C . ALA A 1 622 ? 26.974 -1.139 -23.778 1.00 83.56 622 ALA A C 1
ATOM 4970 O O . ALA A 1 622 ? 26.117 -1.476 -24.594 1.00 83.56 622 ALA A O 1
ATOM 4971 N N . MET A 1 623 ? 26.647 -0.591 -22.601 1.00 83.88 623 MET A N 1
ATOM 4972 C CA . MET A 1 623 ? 25.264 -0.274 -22.228 1.00 83.88 623 MET A CA 1
ATOM 4973 C C . MET A 1 623 ? 24.678 0.835 -23.104 1.00 83.88 623 MET A C 1
ATOM 4975 O O . MET A 1 623 ? 23.535 0.717 -23.541 1.00 83.88 623 MET A O 1
ATOM 4979 N N . LEU A 1 624 ? 25.444 1.897 -23.374 1.00 84.88 624 LEU A N 1
ATOM 4980 C CA . LEU A 1 624 ? 25.018 2.987 -24.249 1.00 84.88 624 LEU A CA 1
ATOM 4981 C C . LEU A 1 624 ? 24.710 2.474 -25.659 1.00 84.88 624 LEU A C 1
ATOM 4983 O O . LEU A 1 624 ? 23.623 2.743 -26.164 1.00 84.88 624 LEU A O 1
ATOM 4987 N N . ASP A 1 625 ? 25.620 1.700 -26.256 1.00 83.88 625 ASP A N 1
ATOM 4988 C CA . ASP A 1 625 ? 25.441 1.077 -27.573 1.00 83.88 625 ASP A CA 1
ATOM 4989 C C . ASP A 1 625 ? 24.164 0.235 -27.620 1.00 83.88 625 ASP A C 1
ATOM 4991 O O . ASP A 1 625 ? 23.385 0.326 -28.571 1.00 83.88 625 ASP A O 1
ATOM 4995 N N . PHE A 1 626 ? 23.931 -0.558 -26.572 1.00 88.44 626 PHE A N 1
ATOM 4996 C CA . PHE A 1 626 ? 22.757 -1.410 -26.481 1.00 88.44 626 PHE A CA 1
ATOM 4997 C C . PHE A 1 626 ? 21.460 -0.604 -26.375 1.00 88.44 626 PHE A C 1
ATOM 4999 O O . PHE A 1 626 ? 20.539 -0.814 -27.162 1.00 88.44 626 PHE A O 1
ATOM 5006 N N . PHE A 1 627 ? 21.375 0.342 -25.436 1.00 89.12 627 PHE A N 1
ATOM 5007 C CA . PHE A 1 627 ? 20.156 1.127 -25.233 1.00 89.12 627 PHE A CA 1
ATOM 5008 C C . PHE A 1 627 ? 19.862 2.084 -26.391 1.00 89.12 627 PHE A C 1
ATOM 5010 O O . PHE A 1 627 ? 18.694 2.346 -26.683 1.00 89.12 627 PHE A O 1
ATOM 5017 N N . ASN A 1 628 ? 20.893 2.560 -27.094 1.00 88.94 628 ASN A N 1
ATOM 5018 C CA . ASN A 1 628 ? 20.750 3.458 -28.238 1.00 88.94 628 ASN A CA 1
ATOM 5019 C C . ASN A 1 628 ? 19.958 2.838 -29.403 1.00 88.94 628 ASN A C 1
ATOM 5021 O O . ASN A 1 628 ? 19.394 3.577 -30.208 1.00 88.94 628 ASN A O 1
ATOM 5025 N N . LEU A 1 629 ? 19.857 1.507 -29.491 1.00 88.69 629 LEU A N 1
ATOM 5026 C CA . LEU A 1 629 ? 18.996 0.837 -30.475 1.00 88.69 629 LEU A CA 1
ATOM 5027 C C . LEU A 1 629 ? 17.511 1.165 -30.297 1.00 88.69 629 LEU A C 1
ATOM 5029 O O . LEU A 1 629 ? 16.750 1.169 -31.260 1.00 88.69 629 LEU A O 1
ATOM 5033 N N . PHE A 1 630 ? 17.098 1.453 -29.067 1.00 92.12 630 PHE A N 1
ATOM 5034 C CA . PHE A 1 630 ? 15.692 1.578 -28.692 1.00 92.12 630 PHE A CA 1
ATOM 5035 C C . PHE A 1 630 ? 15.252 3.033 -28.516 1.00 92.12 630 PHE A C 1
ATOM 5037 O O . PHE A 1 630 ? 14.153 3.291 -28.029 1.00 92.12 630 PHE A O 1
ATOM 5044 N N . THR A 1 631 ? 16.094 3.998 -28.879 1.00 90.00 631 THR A N 1
ATOM 5045 C CA . THR A 1 631 ? 15.795 5.432 -28.780 1.00 90.00 631 THR A CA 1
ATOM 5046 C C . THR A 1 631 ? 15.580 6.051 -30.152 1.00 90.00 631 THR A C 1
ATOM 5048 O O . THR A 1 631 ? 16.055 5.532 -31.158 1.00 90.00 631 THR A O 1
ATOM 5051 N N . ARG A 1 632 ? 14.915 7.209 -30.213 1.00 84.69 632 ARG A N 1
ATOM 5052 C CA . ARG A 1 632 ? 14.847 8.006 -31.452 1.00 84.69 632 ARG A CA 1
ATOM 5053 C C . ARG A 1 632 ? 16.132 8.793 -31.688 1.00 84.69 632 ARG A C 1
ATOM 5055 O O . ARG A 1 632 ? 16.688 8.751 -32.778 1.00 84.69 632 ARG A O 1
ATOM 5062 N N . GLN A 1 633 ? 16.646 9.440 -30.647 1.00 82.31 633 GLN A N 1
ATOM 5063 C CA . GLN A 1 633 ? 17.893 10.201 -30.718 1.00 82.31 633 GLN A CA 1
ATOM 5064 C C . GLN A 1 633 ? 19.122 9.294 -30.694 1.00 82.31 633 GLN A C 1
ATOM 5066 O O . GLN A 1 633 ? 19.109 8.250 -30.040 1.00 82.31 633 GLN A O 1
ATOM 5071 N N . ASN A 1 634 ? 20.203 9.697 -31.361 1.00 82.81 634 ASN A N 1
ATOM 5072 C CA . ASN A 1 634 ? 21.480 9.000 -31.275 1.00 82.81 634 ASN A CA 1
ATOM 5073 C C . ASN A 1 634 ? 22.244 9.418 -30.007 1.00 82.81 634 ASN A C 1
ATOM 5075 O O . ASN A 1 634 ? 22.838 10.490 -29.957 1.00 82.81 634 ASN A O 1
ATOM 5079 N N . LEU A 1 635 ? 22.235 8.567 -28.981 1.00 81.12 635 LEU A N 1
ATOM 5080 C CA . LEU A 1 635 ? 22.812 8.867 -27.666 1.00 81.12 635 LEU A CA 1
ATOM 5081 C C . LEU A 1 635 ? 24.344 8.949 -27.648 1.00 81.12 635 LEU A C 1
ATOM 5083 O O . LEU A 1 635 ? 24.911 9.407 -26.652 1.00 81.12 635 LEU A O 1
ATOM 5087 N N . THR A 1 636 ? 25.005 8.491 -28.714 1.00 76.94 636 THR A N 1
ATOM 5088 C CA . THR A 1 636 ? 26.462 8.590 -28.878 1.00 76.94 636 THR A CA 1
ATOM 5089 C C . THR A 1 636 ? 26.901 9.950 -29.421 1.00 76.94 636 THR A C 1
ATOM 5091 O O . THR A 1 636 ? 28.090 10.260 -29.384 1.00 76.94 636 THR A O 1
ATOM 5094 N N . ASP A 1 637 ? 25.963 10.779 -29.890 1.00 76.25 637 ASP A N 1
ATOM 5095 C CA . ASP A 1 637 ? 26.260 12.128 -30.356 1.00 76.25 637 ASP A CA 1
ATOM 5096 C C . ASP A 1 637 ? 26.446 13.093 -29.171 1.00 76.25 637 ASP A C 1
ATOM 5098 O O . ASP A 1 637 ? 25.629 13.179 -28.252 1.00 76.25 637 ASP A O 1
ATOM 5102 N N . ASN A 1 638 ? 27.516 13.885 -29.213 1.00 67.88 638 ASN A N 1
ATOM 5103 C CA . ASN A 1 638 ? 27.775 14.956 -28.253 1.00 67.88 638 ASN A CA 1
ATOM 5104 C C . ASN A 1 638 ? 26.781 16.127 -28.371 1.00 67.88 638 ASN A C 1
ATOM 5106 O O . ASN A 1 638 ? 26.773 16.996 -27.496 1.00 67.88 638 ASN A O 1
ATOM 5110 N N . SER A 1 639 ? 25.964 16.175 -29.424 1.00 71.44 639 SER A N 1
ATOM 5111 C CA . SER A 1 639 ? 24.914 17.178 -29.633 1.00 71.44 639 SER A CA 1
ATOM 5112 C C . SER A 1 639 ? 23.540 16.775 -29.077 1.00 71.44 639 SER A C 1
ATOM 5114 O O . SER A 1 639 ? 22.606 17.577 -29.136 1.00 71.44 639 SER A O 1
ATOM 5116 N N . VAL A 1 640 ? 23.410 15.563 -28.512 1.00 77.88 640 VAL A N 1
ATOM 5117 C CA . VAL A 1 640 ? 22.128 15.043 -28.012 1.00 77.88 640 VAL A CA 1
ATOM 5118 C C . VAL A 1 640 ? 21.495 16.024 -27.028 1.00 77.88 640 VAL A C 1
ATOM 5120 O O . VAL A 1 640 ? 22.161 16.505 -26.106 1.00 77.88 640 VAL A O 1
ATOM 5123 N N . ASN A 1 641 ? 20.208 16.320 -27.228 1.00 79.06 641 ASN A N 1
ATOM 5124 C CA . ASN A 1 641 ? 19.454 17.190 -26.339 1.00 79.06 641 ASN A CA 1
ATOM 5125 C C . ASN A 1 641 ? 18.647 16.329 -25.360 1.00 79.06 641 ASN A C 1
ATOM 5127 O O . ASN A 1 641 ? 17.570 15.836 -25.714 1.00 79.06 641 ASN A O 1
ATOM 5131 N N . PRO A 1 642 ? 19.118 16.175 -24.115 1.00 75.94 642 PRO A N 1
ATOM 5132 C CA . PRO A 1 642 ? 18.451 15.328 -23.143 1.00 75.94 642 PRO A CA 1
ATOM 5133 C C . PRO A 1 642 ? 17.138 15.929 -22.596 1.00 75.94 642 PRO A C 1
ATOM 5135 O O . PRO A 1 642 ? 16.369 15.237 -21.922 1.00 75.94 642 PRO A O 1
ATOM 5138 N N . GLU A 1 643 ? 16.836 17.193 -22.922 1.00 79.38 643 GLU A N 1
ATOM 5139 C CA . GLU A 1 643 ? 15.541 17.827 -22.639 1.00 79.38 643 GLU A CA 1
ATOM 5140 C C . GLU A 1 643 ? 14.476 17.507 -23.693 1.00 79.38 643 GLU A C 1
ATOM 5142 O O . GLU A 1 643 ? 13.278 17.620 -23.414 1.00 79.38 643 GLU A O 1
ATOM 5147 N N . ALA A 1 644 ? 14.862 17.071 -24.894 1.00 82.50 644 ALA A N 1
ATOM 5148 C CA . ALA A 1 644 ? 13.904 16.893 -25.979 1.00 82.50 644 ALA A CA 1
ATOM 5149 C C . ALA A 1 644 ? 12.873 15.774 -25.675 1.00 82.50 644 ALA A C 1
ATOM 5151 O O . ALA A 1 644 ? 13.227 14.764 -25.063 1.00 82.50 644 ALA A O 1
ATOM 5152 N N . PRO A 1 645 ? 11.588 15.929 -26.072 1.00 78.69 645 PRO A N 1
ATOM 5153 C CA . PRO A 1 645 ? 10.504 14.984 -25.748 1.00 78.69 645 PRO A CA 1
ATOM 5154 C C . PRO A 1 645 ? 10.735 13.528 -26.172 1.00 78.69 645 PRO A C 1
ATOM 5156 O O . PRO A 1 645 ? 10.105 12.607 -25.658 1.00 78.69 645 PRO A O 1
ATOM 5159 N N . ASP A 1 646 ? 11.607 13.319 -27.148 1.00 83.12 646 ASP A N 1
ATOM 5160 C CA . ASP A 1 646 ? 11.982 12.028 -27.708 1.00 83.12 646 ASP A CA 1
ATOM 5161 C C . ASP A 1 646 ? 13.231 11.413 -27.052 1.00 83.12 646 ASP A C 1
ATOM 5163 O O . ASP A 1 646 ? 13.663 10.336 -27.470 1.00 83.12 646 ASP A O 1
ATOM 5167 N N . TYR A 1 647 ? 13.780 12.046 -26.006 1.00 86.88 647 TYR A N 1
ATOM 5168 C CA . TYR A 1 647 ? 14.873 11.518 -25.185 1.00 86.88 647 TYR A CA 1
ATOM 5169 C C . TYR A 1 647 ? 14.386 10.404 -24.248 1.00 86.88 647 TYR A C 1
ATOM 5171 O O . TYR A 1 647 ? 14.447 10.496 -23.023 1.00 86.88 647 TYR A O 1
ATOM 5179 N N . LYS A 1 648 ? 13.836 9.343 -24.832 1.00 88.94 648 LYS A N 1
ATOM 5180 C CA . LYS A 1 648 ? 13.325 8.181 -24.112 1.00 88.94 648 LYS A CA 1
ATOM 5181 C C . LYS A 1 648 ? 13.458 6.910 -24.925 1.00 88.94 648 LYS A C 1
ATOM 5183 O O . LYS A 1 648 ? 13.559 6.927 -26.154 1.00 88.94 648 LYS A O 1
ATOM 5188 N N . MET A 1 649 ? 13.448 5.805 -24.203 1.00 92.62 649 MET A N 1
ATOM 5189 C CA . MET A 1 649 ? 13.553 4.469 -24.750 1.00 92.62 649 MET A CA 1
ATOM 5190 C C . MET A 1 649 ? 12.169 3.893 -25.057 1.00 92.62 649 MET A C 1
ATOM 5192 O O . MET A 1 649 ? 11.224 4.050 -24.287 1.00 92.62 649 MET A O 1
ATOM 5196 N N . ASN A 1 650 ? 12.051 3.184 -26.178 1.00 93.50 650 ASN A N 1
ATOM 5197 C CA . ASN A 1 650 ? 10.877 2.384 -26.488 1.00 93.50 650 ASN A CA 1
ATOM 5198 C C . ASN A 1 650 ? 10.983 1.017 -25.794 1.00 93.50 650 ASN A C 1
ATOM 5200 O O . ASN A 1 650 ? 11.636 0.096 -26.289 1.00 93.50 650 ASN A O 1
ATOM 5204 N N . LEU A 1 651 ? 10.317 0.885 -24.643 1.00 93.56 651 LEU A N 1
ATOM 5205 C CA . LEU A 1 651 ? 10.315 -0.351 -23.855 1.00 93.56 651 LEU A CA 1
ATOM 5206 C C . LEU A 1 651 ? 9.670 -1.531 -24.599 1.00 93.56 651 LEU A C 1
ATOM 5208 O O . LEU A 1 651 ? 10.082 -2.673 -24.410 1.00 93.56 651 LEU A O 1
ATOM 5212 N N . SER A 1 652 ? 8.703 -1.271 -25.487 1.00 92.00 652 SER A N 1
ATOM 5213 C CA . SER A 1 652 ? 8.060 -2.319 -26.285 1.00 92.00 652 SER A CA 1
ATOM 5214 C C . SER A 1 652 ? 9.027 -2.927 -27.302 1.00 92.00 652 SER A C 1
ATOM 5216 O O . SER A 1 652 ? 9.106 -4.152 -27.414 1.00 92.00 652 SER A O 1
ATOM 5218 N N . ASP A 1 653 ? 9.805 -2.089 -27.995 1.00 94.38 653 ASP A N 1
ATOM 5219 C CA . ASP A 1 653 ? 10.839 -2.559 -28.924 1.00 94.38 653 ASP A CA 1
ATOM 5220 C C . ASP A 1 653 ? 11.925 -3.344 -28.179 1.00 94.38 653 ASP A C 1
ATOM 5222 O O . ASP A 1 653 ? 12.315 -4.419 -28.628 1.00 94.38 653 ASP A O 1
ATOM 5226 N N . PHE A 1 654 ? 12.347 -2.880 -26.999 1.00 94.38 654 PHE A N 1
ATOM 5227 C CA . PHE A 1 654 ? 13.291 -3.619 -26.157 1.00 94.38 654 PHE A CA 1
ATOM 5228 C C . PHE A 1 654 ? 12.775 -5.002 -25.761 1.00 94.38 654 PHE A C 1
ATOM 5230 O O . PHE A 1 654 ? 13.458 -6.005 -25.967 1.00 94.38 654 PHE A O 1
ATOM 5237 N N . SER A 1 655 ? 11.557 -5.086 -25.220 1.00 92.88 655 SER A N 1
ATOM 5238 C CA . SER A 1 655 ? 10.978 -6.369 -24.814 1.00 92.88 655 SER A CA 1
ATOM 5239 C C . SER A 1 655 ? 10.810 -7.320 -26.004 1.00 92.88 655 SER A C 1
ATOM 5241 O O . SER A 1 655 ? 11.072 -8.515 -25.862 1.00 92.88 655 SER A O 1
ATOM 5243 N N . ARG A 1 656 ? 10.430 -6.812 -27.188 1.00 92.19 656 ARG A N 1
ATOM 5244 C CA . ARG A 1 656 ? 10.368 -7.613 -28.425 1.00 92.19 656 ARG A CA 1
ATOM 5245 C C . ARG A 1 656 ? 11.743 -8.108 -28.853 1.00 92.19 656 ARG A C 1
ATOM 5247 O O . ARG A 1 656 ? 11.872 -9.287 -29.167 1.00 92.19 656 ARG A O 1
ATOM 5254 N N . PHE A 1 657 ? 12.755 -7.244 -28.815 1.00 93.12 657 PHE A N 1
ATOM 5255 C CA . PHE A 1 657 ? 14.135 -7.580 -29.163 1.00 93.12 657 PHE A CA 1
ATOM 5256 C C . PHE A 1 657 ? 14.685 -8.697 -28.272 1.00 93.12 657 PHE A C 1
ATOM 5258 O O . PHE A 1 657 ? 15.166 -9.711 -28.765 1.00 93.12 657 PHE A O 1
ATOM 5265 N N . ILE A 1 658 ? 14.498 -8.587 -26.954 1.00 93.38 658 ILE A N 1
ATOM 5266 C CA . ILE A 1 658 ? 14.854 -9.645 -25.995 1.00 93.38 658 ILE A CA 1
ATOM 5267 C C . ILE A 1 658 ? 14.041 -10.938 -26.216 1.00 93.38 658 ILE A C 1
ATOM 5269 O O . ILE A 1 658 ? 14.478 -12.038 -25.863 1.00 93.38 658 ILE A O 1
ATOM 5273 N N . GLY A 1 659 ? 12.865 -10.851 -26.839 1.00 91.19 659 GLY A N 1
ATOM 5274 C CA . GLY A 1 659 ? 12.081 -12.002 -27.288 1.00 91.19 659 GLY A CA 1
ATOM 5275 C C . GLY A 1 659 ? 12.862 -12.957 -28.199 1.00 91.19 659 GLY A C 1
ATOM 5276 O O . GLY A 1 659 ? 12.711 -14.170 -28.056 1.00 91.19 659 GLY A O 1
ATOM 5277 N N . PHE A 1 660 ? 13.757 -12.434 -29.045 1.00 92.12 660 PHE A N 1
ATOM 5278 C CA . PHE A 1 660 ? 14.548 -13.221 -30.003 1.00 92.12 660 PHE A CA 1
ATOM 5279 C C . PHE A 1 660 ? 15.620 -14.105 -29.359 1.00 92.12 660 PHE A C 1
ATOM 5281 O O . PHE A 1 660 ? 16.097 -15.034 -29.999 1.00 92.12 660 PHE A O 1
ATOM 5288 N N . LEU A 1 661 ? 15.928 -13.924 -28.069 1.00 90.31 661 LEU A N 1
ATOM 5289 C CA . LEU A 1 661 ? 16.802 -14.859 -27.346 1.00 90.31 661 LEU A CA 1
ATOM 5290 C C . LEU A 1 661 ? 16.226 -16.288 -27.269 1.00 90.31 661 LEU A C 1
ATOM 5292 O O . LEU A 1 661 ? 16.988 -17.230 -27.083 1.00 90.31 661 LEU A O 1
ATOM 5296 N N . ASP A 1 662 ? 14.903 -16.458 -27.418 1.00 88.81 662 ASP A N 1
ATOM 5297 C CA . ASP A 1 662 ? 14.268 -17.791 -27.470 1.00 88.81 662 ASP A CA 1
ATOM 5298 C C . ASP A 1 662 ? 14.210 -18.360 -28.899 1.00 88.81 662 ASP A C 1
ATOM 5300 O O . ASP A 1 662 ? 13.679 -19.449 -29.109 1.00 88.81 662 ASP A O 1
ATOM 5304 N N . ARG A 1 663 ? 14.678 -17.595 -29.893 1.00 90.94 663 ARG A N 1
ATOM 5305 C CA . ARG A 1 663 ? 14.545 -17.884 -31.327 1.00 90.94 663 ARG A CA 1
ATOM 5306 C C . ARG A 1 663 ? 15.861 -17.583 -32.051 1.00 90.94 663 ARG A C 1
ATOM 5308 O O . ARG A 1 663 ? 15.896 -16.696 -32.904 1.00 90.94 663 ARG A O 1
ATOM 5315 N N . PRO A 1 664 ? 16.958 -18.263 -31.674 1.00 87.69 664 PRO A N 1
ATOM 5316 C CA . PRO A 1 664 ? 18.288 -17.969 -32.207 1.00 87.69 664 PRO A CA 1
ATOM 5317 C C . PRO A 1 664 ? 18.373 -18.166 -33.728 1.00 87.69 664 PRO A C 1
ATOM 5319 O O . PRO A 1 664 ? 19.221 -17.568 -34.375 1.00 87.69 664 PRO A O 1
ATOM 5322 N N . ASP A 1 665 ? 17.475 -18.962 -34.303 1.00 88.94 665 ASP A N 1
ATOM 5323 C CA . ASP A 1 665 ? 17.353 -19.253 -35.728 1.00 88.94 665 ASP A CA 1
ATOM 5324 C C . ASP A 1 665 ? 16.619 -18.170 -36.542 1.00 88.94 665 ASP A C 1
ATOM 5326 O O . ASP A 1 665 ? 16.683 -18.197 -37.769 1.00 88.94 665 ASP A O 1
ATOM 5330 N N . GLN A 1 666 ? 15.927 -17.225 -35.894 1.00 89.38 666 GLN A N 1
ATOM 5331 C CA . GLN A 1 666 ? 15.120 -16.204 -36.573 1.00 89.38 666 GLN A CA 1
ATOM 5332 C C . GLN A 1 666 ? 15.871 -14.881 -36.718 1.00 89.38 666 GLN A C 1
ATOM 5334 O O . GLN A 1 666 ? 16.551 -14.433 -35.793 1.00 89.38 666 GLN A O 1
ATOM 5339 N N . MET A 1 667 ? 15.685 -14.215 -37.860 1.00 86.44 667 MET A N 1
ATOM 5340 C CA . MET A 1 667 ? 16.241 -12.887 -38.105 1.00 86.44 667 MET A CA 1
ATOM 5341 C C . MET A 1 667 ? 15.207 -11.807 -37.796 1.00 86.44 667 MET A C 1
ATOM 5343 O O . MET A 1 667 ? 14.031 -11.921 -38.148 1.00 86.44 667 MET A O 1
ATOM 5347 N N . ILE A 1 668 ? 15.641 -10.711 -37.174 1.00 86.25 668 ILE A N 1
ATOM 5348 C CA . ILE A 1 668 ? 14.763 -9.556 -36.940 1.00 86.25 668 ILE A CA 1
ATOM 5349 C C . ILE A 1 668 ? 14.411 -8.880 -38.273 1.00 86.25 668 ILE A C 1
ATOM 5351 O O . ILE A 1 668 ? 13.327 -8.313 -38.399 1.00 86.25 668 ILE A O 1
ATOM 5355 N N . THR A 1 669 ? 15.298 -8.979 -39.270 1.00 77.88 669 THR A N 1
ATOM 5356 C CA . THR A 1 669 ? 15.135 -8.427 -40.626 1.00 77.88 669 THR A CA 1
ATOM 5357 C C . THR A 1 669 ? 14.059 -9.117 -41.456 1.00 77.88 669 THR A C 1
ATOM 5359 O O . THR A 1 669 ? 13.627 -8.543 -42.458 1.00 77.88 669 THR A O 1
ATOM 5362 N N . ASP A 1 670 ? 13.580 -10.298 -41.051 1.00 82.38 670 ASP A N 1
ATOM 5363 C CA . ASP A 1 670 ? 12.448 -10.932 -41.718 1.00 82.38 670 ASP A CA 1
ATOM 5364 C C . ASP A 1 670 ? 11.266 -9.948 -41.723 1.00 82.38 670 ASP A C 1
ATOM 5366 O O . ASP A 1 670 ? 10.862 -9.483 -40.652 1.00 82.38 670 ASP A O 1
ATOM 5370 N N . PRO A 1 671 ? 10.655 -9.626 -42.883 1.00 77.38 671 PRO A N 1
ATOM 5371 C CA . PRO A 1 671 ? 9.628 -8.582 -42.966 1.00 77.38 671 PRO A CA 1
ATOM 5372 C C . PRO A 1 671 ? 8.472 -8.786 -41.976 1.00 77.38 671 PRO A C 1
ATOM 5374 O O . PRO A 1 671 ? 7.992 -7.843 -41.352 1.00 77.38 671 PRO A O 1
ATOM 5377 N N . LYS A 1 672 ? 8.101 -10.052 -41.738 1.00 82.75 672 LYS A N 1
ATOM 5378 C CA . LYS A 1 672 ? 7.072 -10.455 -40.766 1.00 82.75 672 LYS A CA 1
ATOM 5379 C C . LYS A 1 672 ? 7.424 -10.100 -39.321 1.00 82.75 672 LYS A C 1
ATOM 5381 O O . LYS A 1 672 ? 6.533 -10.020 -38.483 1.00 82.75 672 LYS A O 1
ATOM 5386 N N . HIS A 1 673 ? 8.698 -9.944 -38.997 1.00 84.88 673 HIS A N 1
ATOM 5387 C CA . HIS A 1 673 ? 9.194 -9.622 -37.667 1.00 84.88 673 HIS A CA 1
ATOM 5388 C C . HIS A 1 673 ? 9.501 -8.132 -37.541 1.00 84.88 673 HIS A C 1
ATOM 5390 O O . HIS A 1 673 ? 9.011 -7.497 -36.605 1.00 84.88 673 HIS A O 1
ATOM 5396 N N . LEU A 1 674 ? 10.199 -7.563 -38.525 1.00 82.44 674 LEU A N 1
ATOM 5397 C CA . LEU A 1 674 ? 10.601 -6.159 -38.538 1.00 82.44 674 LEU A CA 1
ATOM 5398 C C . LEU A 1 674 ? 9.400 -5.200 -38.490 1.00 82.44 674 LEU A C 1
ATOM 5400 O O . LEU A 1 674 ? 9.452 -4.172 -37.816 1.00 82.44 674 LEU A O 1
ATOM 5404 N N . GLU A 1 675 ? 8.284 -5.545 -39.141 1.00 85.12 675 GLU A N 1
ATOM 5405 C CA . GLU A 1 675 ? 7.060 -4.728 -39.150 1.00 85.12 675 GLU A CA 1
ATOM 5406 C C . GLU A 1 675 ? 6.464 -4.473 -37.756 1.00 85.12 675 GLU A C 1
ATOM 5408 O O . GLU A 1 675 ? 5.800 -3.454 -37.556 1.00 85.12 675 GLU A O 1
ATOM 5413 N N . HIS A 1 676 ? 6.748 -5.346 -36.784 1.00 88.31 676 HIS A N 1
ATOM 5414 C CA . HIS A 1 676 ? 6.264 -5.224 -35.407 1.00 88.31 676 HIS A CA 1
ATOM 5415 C C . HIS A 1 676 ? 7.102 -4.272 -34.540 1.00 88.31 676 HIS A C 1
ATOM 5417 O O . HIS A 1 676 ? 6.699 -3.976 -33.414 1.00 88.31 676 HIS A O 1
ATOM 5423 N N . PHE A 1 677 ? 8.249 -3.797 -35.031 1.00 91.75 677 PHE A N 1
ATOM 5424 C CA . PHE A 1 677 ? 9.072 -2.793 -34.359 1.00 91.75 677 PHE A CA 1
ATOM 5425 C C . PHE A 1 677 ? 8.703 -1.376 -34.798 1.00 91.75 677 PHE A C 1
ATOM 5427 O O . PHE A 1 677 ? 8.177 -1.152 -35.894 1.00 91.75 677 PHE A O 1
ATOM 5434 N N . SER A 1 678 ? 8.988 -0.392 -33.941 1.00 91.62 678 SER A N 1
ATOM 5435 C CA . SER A 1 678 ? 8.727 1.006 -34.283 1.00 91.62 678 SER A CA 1
ATOM 5436 C C . SER A 1 678 ? 9.561 1.482 -35.485 1.00 91.62 678 SER A C 1
ATOM 5438 O O . SER A 1 678 ? 10.670 0.989 -35.706 1.00 91.62 678 SER A O 1
ATOM 5440 N N . PRO A 1 679 ? 9.083 2.484 -36.252 1.00 89.75 679 PRO A N 1
ATOM 5441 C CA . PRO A 1 679 ? 9.837 3.035 -37.378 1.00 89.75 679 PRO A CA 1
ATOM 5442 C C . PRO A 1 679 ? 11.251 3.493 -37.006 1.00 89.75 679 PRO A C 1
ATOM 5444 O O . PRO A 1 679 ? 12.186 3.223 -37.749 1.00 89.75 679 PRO A O 1
ATOM 5447 N N . ALA A 1 680 ? 11.408 4.117 -35.835 1.00 87.44 680 ALA A N 1
ATOM 5448 C CA . ALA A 1 680 ? 12.701 4.598 -35.355 1.00 87.44 680 ALA A CA 1
ATOM 5449 C C . ALA A 1 680 ? 13.680 3.453 -35.063 1.00 87.44 680 ALA A C 1
ATOM 5451 O O . ALA A 1 680 ? 14.860 3.554 -35.391 1.00 87.44 680 ALA A O 1
ATOM 5452 N N . PHE A 1 681 ? 13.186 2.351 -34.487 1.00 90.25 681 PHE A N 1
ATOM 5453 C CA . PHE A 1 681 ? 13.995 1.148 -34.316 1.00 90.25 681 PHE A CA 1
ATOM 5454 C C . PHE A 1 681 ? 14.434 0.607 -35.678 1.00 90.25 681 PHE A C 1
ATOM 5456 O O . PHE A 1 681 ? 15.619 0.377 -35.882 1.00 90.25 681 PHE A O 1
ATOM 5463 N N . ARG A 1 682 ? 13.501 0.463 -36.631 1.00 89.25 682 ARG A N 1
ATOM 5464 C CA . ARG A 1 682 ? 13.802 -0.066 -37.973 1.00 89.25 682 ARG A CA 1
ATOM 5465 C C . ARG A 1 682 ? 14.870 0.746 -38.701 1.00 89.25 682 ARG A C 1
ATOM 5467 O O . ARG A 1 682 ? 15.782 0.157 -39.264 1.00 89.25 682 ARG A O 1
ATOM 5474 N N . GLU A 1 683 ? 14.775 2.071 -38.661 1.00 86.50 683 GLU A N 1
ATOM 5475 C CA . GLU A 1 683 ? 15.746 2.968 -39.295 1.00 86.50 683 GLU A CA 1
ATOM 5476 C C . GLU A 1 683 ? 17.148 2.795 -38.695 1.00 86.50 683 GLU A C 1
ATOM 5478 O O . GLU A 1 683 ? 18.116 2.564 -39.418 1.00 86.50 683 GLU A O 1
ATOM 5483 N N . LYS A 1 684 ? 17.265 2.814 -37.361 1.00 85.50 684 LYS A N 1
ATOM 5484 C CA . LYS A 1 684 ? 18.549 2.586 -36.681 1.00 85.50 684 LYS A CA 1
ATOM 5485 C C . LYS A 1 684 ? 19.115 1.198 -36.936 1.00 85.50 684 LYS A C 1
ATOM 5487 O O . LYS A 1 684 ? 20.323 1.044 -37.104 1.00 85.50 684 LYS A O 1
ATOM 5492 N N . TYR A 1 685 ? 18.242 0.203 -36.957 1.00 84.69 685 TYR A N 1
ATOM 5493 C CA . TYR A 1 685 ? 18.602 -1.176 -37.226 1.00 84.69 685 TYR A CA 1
ATOM 5494 C C . TYR A 1 685 ? 19.189 -1.326 -38.638 1.00 84.69 685 TYR A C 1
ATOM 5496 O O . TYR A 1 685 ? 20.289 -1.849 -38.794 1.00 84.69 685 TYR A O 1
ATOM 5504 N N . GLN A 1 686 ? 18.524 -0.759 -39.650 1.00 82.19 686 GLN A N 1
ATOM 5505 C CA . GLN A 1 686 ? 18.996 -0.744 -41.041 1.00 82.19 686 GLN A CA 1
ATOM 5506 C C . GLN A 1 686 ? 20.312 0.026 -41.218 1.00 82.19 686 GLN A C 1
ATOM 5508 O O . GLN A 1 686 ? 21.174 -0.388 -41.994 1.00 82.19 686 GLN A O 1
ATOM 5513 N N . LEU A 1 687 ? 20.503 1.128 -40.486 1.00 81.88 687 LEU A N 1
ATOM 5514 C CA . LEU A 1 687 ? 21.769 1.867 -40.491 1.00 81.88 687 LEU A CA 1
ATOM 5515 C C . LEU A 1 687 ? 22.927 1.018 -39.948 1.00 81.88 687 LEU A C 1
ATOM 5517 O O . LEU A 1 687 ? 24.016 1.031 -40.522 1.00 81.88 687 LEU A O 1
ATOM 5521 N N . GLN A 1 688 ? 22.706 0.256 -38.871 1.00 79.50 688 GLN A N 1
ATOM 5522 C CA . GLN A 1 688 ? 23.727 -0.653 -38.341 1.00 79.50 688 GLN A CA 1
ATOM 5523 C C . GLN A 1 688 ? 24.007 -1.829 -39.275 1.00 79.50 688 GLN A C 1
ATOM 5525 O O . GLN A 1 688 ? 25.165 -2.210 -39.431 1.00 79.50 688 GLN A O 1
ATOM 5530 N N . GLU A 1 689 ? 22.977 -2.369 -39.924 1.00 77.81 689 GLU A N 1
ATOM 5531 C CA . GLU A 1 689 ? 23.124 -3.425 -40.927 1.00 77.81 689 GLU A CA 1
ATOM 5532 C C . GLU A 1 689 ? 23.972 -2.937 -42.109 1.00 77.81 689 GLU A C 1
ATOM 5534 O O . GLU A 1 689 ? 24.945 -3.586 -42.491 1.00 77.81 689 GLU A O 1
ATOM 5539 N N . SER A 1 690 ? 23.677 -1.735 -42.612 1.00 74.56 690 SER A N 1
ATOM 5540 C CA . SER A 1 690 ? 24.420 -1.105 -43.710 1.00 74.56 690 SER A CA 1
ATOM 5541 C C . SER A 1 690 ? 25.885 -0.849 -43.337 1.00 74.56 690 SER A C 1
ATOM 5543 O O . SER A 1 690 ? 26.779 -1.068 -44.149 1.00 74.56 690 SER A O 1
ATOM 5545 N N . ALA A 1 691 ? 26.156 -0.432 -42.095 1.00 71.69 691 ALA A N 1
ATOM 5546 C CA . ALA A 1 691 ? 27.518 -0.234 -41.599 1.00 71.69 691 ALA A CA 1
ATOM 5547 C C . ALA A 1 691 ? 28.295 -1.557 -41.446 1.00 71.69 691 ALA A C 1
ATOM 5549 O O . ALA A 1 691 ? 29.496 -1.597 -41.707 1.00 71.69 691 ALA A O 1
ATOM 5550 N N . GLN A 1 692 ? 27.623 -2.645 -41.051 1.00 67.81 692 GLN A N 1
ATOM 5551 C CA . GLN A 1 692 ? 28.234 -3.976 -40.970 1.00 67.81 692 GLN A CA 1
ATOM 5552 C C . GLN A 1 692 ? 28.506 -4.576 -42.358 1.00 67.81 692 GLN A C 1
ATOM 5554 O O . GLN A 1 692 ? 29.544 -5.206 -42.545 1.00 67.81 692 GLN A O 1
ATOM 5559 N N . GLN A 1 693 ? 27.624 -4.344 -43.335 1.00 59.75 693 GLN A N 1
ATOM 5560 C CA . GLN A 1 693 ? 27.813 -4.786 -44.722 1.00 59.75 693 GLN A CA 1
ATOM 5561 C C . GLN A 1 693 ? 28.880 -3.958 -45.462 1.00 59.75 693 GLN A C 1
ATOM 5563 O O . GLN A 1 693 ? 29.716 -4.527 -46.155 1.00 59.75 693 GLN A O 1
ATOM 5568 N N . GLY A 1 694 ? 28.923 -2.636 -45.261 1.00 50.72 694 GLY A N 1
ATOM 5569 C CA . GLY A 1 694 ? 29.937 -1.759 -45.865 1.00 50.72 694 GLY A CA 1
ATOM 5570 C C . GLY A 1 694 ? 31.355 -1.951 -45.308 1.00 50.72 694 GLY A C 1
ATOM 5571 O O . GLY A 1 694 ? 32.336 -1.693 -46.001 1.00 50.72 694 GLY A O 1
ATOM 5572 N N . GLY A 1 695 ? 31.490 -2.440 -44.070 1.00 48.25 695 GLY A N 1
ATOM 5573 C CA . GLY A 1 695 ? 32.784 -2.853 -43.515 1.00 48.25 695 GLY A CA 1
ATOM 5574 C C . GLY A 1 695 ? 33.312 -4.160 -44.118 1.00 48.25 695 GLY A C 1
ATOM 5575 O O . GLY A 1 695 ? 34.522 -4.332 -44.228 1.00 48.25 695 GLY A O 1
ATOM 5576 N N . LEU A 1 696 ? 32.416 -5.059 -44.541 1.00 43.12 696 LEU A N 1
ATOM 5577 C CA . LEU A 1 696 ? 32.772 -6.298 -45.240 1.00 43.12 696 LEU A CA 1
ATOM 5578 C C . LEU A 1 696 ? 33.209 -6.027 -46.686 1.00 43.12 696 LEU A C 1
ATOM 5580 O O . LEU A 1 696 ? 34.210 -6.594 -47.109 1.00 43.12 696 LEU A O 1
ATOM 5584 N N . SER A 1 697 ? 32.551 -5.107 -47.404 1.00 45.72 697 SER A N 1
ATOM 5585 C CA . SER A 1 697 ? 32.967 -4.737 -48.768 1.00 45.72 697 SER A CA 1
ATOM 5586 C C . SER A 1 697 ? 34.348 -4.072 -48.806 1.00 45.72 697 SER A C 1
ATOM 5588 O O . SER A 1 697 ? 35.132 -4.334 -49.705 1.00 45.72 697 SER A O 1
ATOM 5590 N N . HIS A 1 698 ? 34.693 -3.271 -47.791 1.00 40.38 698 HIS A N 1
ATOM 5591 C CA . HIS A 1 698 ? 36.013 -2.633 -47.700 1.00 40.38 698 HIS A CA 1
ATOM 5592 C C . HIS A 1 698 ? 37.150 -3.637 -47.421 1.00 40.38 698 HIS A C 1
ATOM 5594 O O . HIS A 1 698 ? 38.278 -3.429 -47.860 1.00 40.38 698 HIS A O 1
ATOM 5600 N N . LEU A 1 699 ? 36.846 -4.729 -46.706 1.00 42.16 699 LEU A N 1
ATOM 5601 C CA . LEU A 1 699 ? 37.754 -5.856 -46.464 1.00 42.16 699 LEU A CA 1
ATOM 5602 C C . LEU A 1 699 ? 37.898 -6.747 -47.706 1.00 42.16 699 LEU A C 1
ATOM 5604 O O . LEU A 1 699 ? 38.989 -7.239 -47.971 1.00 42.16 699 LEU A O 1
ATOM 5608 N N . GLU A 1 700 ? 36.826 -6.942 -48.477 1.00 46.56 700 GLU A N 1
ATOM 5609 C CA . GLU A 1 700 ? 36.882 -7.634 -49.772 1.00 46.56 700 GLU A CA 1
ATOM 5610 C C . GLU A 1 700 ? 37.701 -6.842 -50.802 1.00 46.56 700 GLU A C 1
ATOM 5612 O O . GLU A 1 700 ? 38.516 -7.443 -51.500 1.00 46.56 700 GLU A O 1
ATOM 5617 N N . ASP A 1 701 ? 37.577 -5.510 -50.829 1.00 49.84 701 ASP A N 1
ATOM 5618 C CA . ASP A 1 701 ? 38.379 -4.627 -51.687 1.00 49.84 701 ASP A CA 1
ATOM 5619 C C . ASP A 1 701 ? 39.863 -4.576 -51.261 1.00 49.84 701 ASP A C 1
ATOM 5621 O O . ASP A 1 701 ? 40.750 -4.593 -52.115 1.00 49.84 701 ASP A O 1
ATOM 5625 N N . GLU A 1 702 ? 40.171 -4.578 -49.955 1.00 45.91 702 GLU A N 1
ATOM 5626 C CA . GLU A 1 702 ? 41.557 -4.682 -49.458 1.00 45.91 702 GLU A CA 1
ATOM 5627 C C . GLU A 1 702 ? 42.176 -6.058 -49.746 1.00 45.91 702 GLU A C 1
ATOM 5629 O O . GLU A 1 702 ? 43.350 -6.144 -50.103 1.00 45.91 702 GLU A O 1
ATOM 5634 N N . ILE A 1 703 ? 41.400 -7.141 -49.642 1.00 50.72 703 ILE A N 1
ATOM 5635 C CA . ILE A 1 703 ? 41.862 -8.486 -50.005 1.00 50.72 703 ILE A CA 1
ATOM 5636 C C . ILE A 1 703 ? 42.067 -8.585 -51.525 1.00 50.72 703 ILE A C 1
ATOM 5638 O O . ILE A 1 703 ? 43.082 -9.130 -51.956 1.00 50.72 703 ILE A O 1
ATOM 5642 N N . ALA A 1 704 ? 41.171 -8.025 -52.343 1.00 50.00 704 ALA A N 1
ATOM 5643 C CA . ALA A 1 704 ? 41.325 -7.979 -53.798 1.00 50.00 704 ALA A CA 1
ATOM 5644 C C . ALA A 1 704 ? 42.567 -7.176 -54.225 1.00 50.00 704 ALA A C 1
ATOM 5646 O O . ALA A 1 704 ? 43.316 -7.632 -55.087 1.00 50.00 704 ALA A O 1
ATOM 5647 N N . ALA A 1 705 ? 42.852 -6.049 -53.564 1.00 50.22 705 ALA A N 1
ATOM 5648 C CA . ALA A 1 705 ? 44.052 -5.249 -53.816 1.00 50.22 705 ALA A CA 1
ATOM 5649 C C . ALA A 1 705 ? 45.357 -5.987 -53.453 1.00 50.22 705 ALA A C 1
ATOM 5651 O O . ALA A 1 705 ? 46.369 -5.810 -54.125 1.00 50.22 705 ALA A O 1
ATOM 5652 N N . VAL A 1 706 ? 45.338 -6.859 -52.437 1.00 49.91 706 VAL A N 1
ATOM 5653 C CA . VAL A 1 706 ? 46.497 -7.694 -52.065 1.00 49.91 706 VAL A CA 1
ATOM 5654 C C . VAL A 1 706 ? 46.724 -8.848 -53.055 1.00 49.91 706 VAL A C 1
ATOM 5656 O O . VAL A 1 706 ? 47.865 -9.266 -53.241 1.00 49.91 706 VAL A O 1
ATOM 5659 N N . TYR A 1 707 ? 45.681 -9.343 -53.731 1.00 49.75 707 TYR A N 1
ATOM 5660 C CA . TYR A 1 707 ? 45.812 -10.384 -54.764 1.00 49.75 707 TYR A CA 1
ATOM 5661 C C . TYR A 1 707 ? 46.159 -9.847 -56.166 1.00 49.75 707 TYR A C 1
ATOM 5663 O O . TYR A 1 707 ? 46.575 -10.633 -57.017 1.00 49.75 707 TYR A O 1
ATOM 5671 N N . GLU A 1 708 ? 46.043 -8.538 -56.419 1.00 49.88 708 GLU A N 1
ATOM 5672 C CA . GLU A 1 708 ? 46.482 -7.913 -57.682 1.00 49.88 708 GLU A CA 1
ATOM 5673 C C . GLU A 1 708 ? 47.968 -7.483 -57.686 1.00 49.88 708 GLU A C 1
ATOM 5675 O O . GLU A 1 708 ? 48.494 -7.117 -58.738 1.00 49.88 708 GLU A O 1
ATOM 5680 N N . GLU A 1 709 ? 48.686 -7.601 -56.560 1.00 46.31 709 GLU A N 1
ATOM 5681 C CA . GLU A 1 709 ? 50.125 -7.293 -56.443 1.00 46.31 709 GLU A CA 1
ATOM 5682 C C . GLU A 1 709 ? 51.051 -8.536 -56.425 1.00 46.31 709 GLU A C 1
ATOM 5684 O O . GLU A 1 709 ? 52.126 -8.507 -55.825 1.00 46.31 709 GLU A O 1
ATOM 5689 N N . GLU A 1 710 ? 50.714 -9.628 -57.125 1.00 37.44 710 GLU A N 1
ATOM 5690 C CA . GLU A 1 710 ? 51.726 -10.639 -57.489 1.00 37.44 710 GLU A CA 1
ATOM 5691 C C . GLU A 1 710 ? 52.305 -10.363 -58.894 1.00 37.44 710 GLU A C 1
ATOM 5693 O O . GLU A 1 710 ? 51.602 -10.500 -59.899 1.00 37.44 710 GLU A O 1
ATOM 5698 N N . PRO A 1 711 ? 53.599 -10.001 -59.027 1.00 43.09 711 PRO A N 1
ATOM 5699 C CA . PRO A 1 711 ? 54.224 -9.847 -60.331 1.00 43.09 711 PRO A CA 1
ATOM 5700 C C . PRO A 1 711 ? 54.432 -11.216 -60.985 1.00 43.09 711 PRO A C 1
ATOM 5702 O O . PRO A 1 711 ? 55.094 -12.103 -60.441 1.00 43.09 711 PRO A O 1
ATOM 5705 N N . SER A 1 712 ? 53.905 -11.364 -62.203 1.00 40.78 712 SER A N 1
ATOM 5706 C CA . SER A 1 712 ? 54.106 -12.543 -63.040 1.00 40.78 712 SER A CA 1
ATOM 5707 C C . SER A 1 712 ? 55.600 -12.797 -63.277 1.00 40.78 712 SER A C 1
ATOM 5709 O O . SER A 1 712 ? 56.245 -12.099 -64.064 1.00 40.78 712 SER A O 1
ATOM 5711 N N . TYR A 1 713 ? 56.155 -13.837 -62.660 1.00 38.62 713 TYR A N 1
ATOM 5712 C CA . TYR A 1 713 ? 57.387 -14.444 -63.151 1.00 38.62 713 TYR A CA 1
ATOM 5713 C C . TYR A 1 713 ? 57.040 -15.338 -64.343 1.00 38.62 713 TYR A C 1
ATOM 5715 O O . TYR A 1 713 ? 56.669 -16.502 -64.200 1.00 38.62 713 TYR A O 1
ATOM 5723 N N . ALA A 1 714 ? 57.135 -14.759 -65.538 1.00 39.06 714 ALA A N 1
ATOM 5724 C CA . ALA A 1 714 ? 57.129 -15.500 -66.787 1.00 39.06 714 ALA A CA 1
ATOM 5725 C C . ALA A 1 714 ? 58.438 -16.300 -66.913 1.00 39.06 714 ALA A C 1
ATOM 5727 O O . ALA A 1 714 ? 59.527 -15.729 -66.900 1.00 39.06 714 ALA A O 1
ATOM 5728 N N . TYR A 1 715 ? 58.325 -17.621 -67.047 1.00 40.09 715 TYR A N 1
ATOM 5729 C CA . TYR A 1 715 ? 59.391 -18.467 -67.580 1.00 40.09 715 TYR A CA 1
ATOM 5730 C C . TYR A 1 715 ? 59.436 -18.310 -69.107 1.00 40.09 715 TYR A C 1
ATOM 5732 O O . TYR A 1 715 ? 58.497 -18.725 -69.789 1.00 40.09 715 TYR A O 1
ATOM 5740 N N . ALA A 1 716 ? 60.535 -17.753 -69.619 1.00 36.03 716 ALA A N 1
ATOM 5741 C CA . ALA A 1 716 ? 61.145 -18.082 -70.910 1.00 36.03 716 ALA A CA 1
ATOM 5742 C C . ALA A 1 716 ? 62.629 -17.702 -70.875 1.00 36.03 716 ALA A C 1
ATOM 5744 O O . ALA A 1 716 ? 62.919 -16.519 -70.583 1.00 36.03 716 ALA A O 1
#